Protein AF-A0A7V4L831-F1 (afdb_monomer_lite)

Sequence (469 aa):
MDFGPQGGDSGGYLLSRKEDSGLQGCLNQTIIELGFVPREPHVERVVNQIMNPARSHRRWKLVVLAAFAVGFGACATSQTPAPAGGPEGPVTKYEMEPMRIDAVRSPAGLQIDAYDAPDLFERAGAALSDRRFEEAAKLYEKLLRSFPESAYSRAAQYNLGLAHIGASNWAAAAEAFAAVVEKYPTHADAKDALFQLGACYAEQKNWAASVEVFARLLDRSDLTADDRIEALARRGFAQFNQGDLDTAEKTFRAVLNYRRKIENEERLATDFYLAFSQYHLAQIVHQRFRAVELRLPEAQMDKDLDEKASLLLQAQRAYIETIKYGNPAWAAAAGFQVGSLYEELYDAFMHAPVPPELQGEARQVYQEELFKKIRILLEKSLRWQRENLLMIERLGVNTEWAEKSKMAYAKLLRLLDPNSTSEFEQPVGNPARGKDSIQPPPTPTPPQRGGSPERTPPTSPEAAGRQIL

Radius of gyration: 35.86 Å; chains: 1; bounding box: 100×51×139 Å

Foldseek 3Di:
DDDDDDDDDDDDDDDDDDDPPDVVVVLVVLVVVPDDDDDDDDDPDDPPDPDDDDDDDDDDDDDDDDDDDDDDDDDDDDDDDDDDPDPPDPPDDDDDADKDWDWDQDPVGIDIDIDGLVRLQVQLVVCVVVLVLVSSLVSLVCSCVVPVPDLCNLLSLQVNLVSCVSVVVLVSSLVSLVVSCVVPVLDPSVLVSLVSNLVSCVSVLVLVSSLVSLVVSCPDPPDDLQSNLSSLLSNLVSCVSVVVLVVSLVSLVVSVVSCVVCVVPDDDPDCQSVLSSLLVNLVSLVVVLLPQAQDDDPVSNSVSVVSNSVSLVVSLVSLVVSLVSVPLQSVLVSLLVNLVSLVSVLVRLLPHDDDPVQDDPSVVVVNVVSCVSSLVSLVVSLVSLVVSLVSNVVVVDDYPSNVSSVVSNVVSVLVNDPPNPPDPPDPPDDPPPPPVPVPSPDDPDDDDDPDDSRDDRPDDVCVVPPPDD

Secondary structure (DSSP, 8-state):
-----------------S---SHHHHHHHHHHHT----------SSSS-------------------------------PPP-------------PPPPEEEEEEETTEEEEEEE-HHHHHHHHHHHHHTT-HHHHHHHHHHHHHH-TTSTTHHHHHHHHHHHHHHTT-HHHHHHHHHHHHHHSTTSHHHHHHHHHHHHHHHHTT-HHHHHHHHHHHHT-SS--HHHHHHHHHHHHHHHHHHT-HHHHHHHHHHHHHHHHHHTTT---S-SHHHHHHHHHHHHHHHHHHHH----SSHHHHHHHHHHHHHHHHHHHHHHHHHHHT--HHHHHHHHHHHHHHHHHHHHHHHTPPPPTT--THHHHHHHHHHHHHHHHHHHHHHHHHHHHHHHHHHHT---HHHHHHHHHHHHHHHHH-TT--SS-S------TT-----PPPPP-PPPPPSS-SSPPPP--GGGG--S--

pLDDT: mean 76.41, std 26.45, range [23.73, 98.62]

Structure (mmCIF, N/CA/C/O backbone):
data_AF-A0A7V4L831-F1
#
_entry.id   AF-A0A7V4L831-F1
#
loop_
_atom_site.group_PDB
_atom_site.id
_atom_site.type_symbol
_atom_site.label_atom_id
_atom_site.label_alt_id
_atom_site.label_comp_id
_atom_site.label_asym_id
_atom_site.label_entity_id
_atom_site.label_seq_id
_atom_site.pdbx_PDB_ins_code
_atom_site.Cartn_x
_atom_site.Cartn_y
_atom_site.Cartn_z
_atom_site.occupancy
_atom_site.B_iso_or_equiv
_atom_site.auth_seq_id
_atom_site.auth_comp_id
_atom_site.auth_asym_id
_atom_site.auth_atom_id
_atom_site.pdbx_PDB_model_num
ATOM 1 N N . MET A 1 1 ? -41.811 10.523 84.814 1.00 32.06 1 MET A N 1
ATOM 2 C CA . MET A 1 1 ? -40.338 10.426 84.824 1.00 32.06 1 MET A CA 1
ATOM 3 C C . MET A 1 1 ? -39.919 10.504 83.364 1.00 32.06 1 MET A C 1
ATOM 5 O O . MET A 1 1 ? -39.962 9.490 82.694 1.00 32.06 1 MET A O 1
ATOM 9 N N . ASP A 1 2 ? -39.894 11.661 82.713 1.00 26.09 2 ASP A N 1
ATOM 10 C CA . ASP A 1 2 ? -39.280 12.964 83.017 1.00 26.09 2 ASP A CA 1
ATOM 11 C C . ASP A 1 2 ? -37.790 13.033 82.627 1.00 26.09 2 ASP A C 1
ATOM 13 O O . ASP A 1 2 ? -37.023 12.136 82.969 1.00 26.09 2 ASP A O 1
ATOM 17 N N . PHE A 1 3 ? -37.465 14.139 81.941 1.00 27.95 3 PHE A N 1
ATOM 18 C CA . PHE A 1 3 ? -36.171 14.677 81.477 1.00 27.95 3 PHE A CA 1
ATOM 19 C C . PHE A 1 3 ? -35.497 14.168 80.175 1.00 27.95 3 PHE A C 1
ATOM 21 O O . PHE A 1 3 ? -34.858 13.122 80.128 1.00 27.95 3 PHE A O 1
ATOM 28 N N . GLY A 1 4 ? -35.534 15.025 79.134 1.00 25.11 4 GLY A N 1
ATOM 29 C CA . GLY A 1 4 ? -34.357 15.335 78.281 1.00 25.11 4 GLY A CA 1
ATOM 30 C C . GLY A 1 4 ? -33.425 16.354 78.988 1.00 25.11 4 GLY A C 1
ATOM 31 O O . GLY A 1 4 ? -33.593 16.488 80.201 1.00 25.11 4 GLY A O 1
ATOM 32 N N . PRO A 1 5 ? -32.541 17.160 78.331 1.00 43.94 5 PRO A N 1
ATOM 33 C CA . PRO A 1 5 ? -32.400 17.443 76.882 1.00 43.94 5 PRO A CA 1
ATOM 34 C C . PRO A 1 5 ? -30.942 17.753 76.360 1.00 43.94 5 PRO A C 1
ATOM 36 O O . PRO A 1 5 ? -29.979 17.629 77.105 1.00 43.94 5 PRO A O 1
ATOM 39 N N . GLN A 1 6 ? -30.844 18.256 75.104 1.00 28.66 6 GLN A N 1
ATOM 40 C CA . GLN A 1 6 ? -29.753 19.041 74.433 1.00 28.66 6 GLN A CA 1
ATOM 41 C C . GLN A 1 6 ? -28.428 18.318 74.085 1.00 28.66 6 GLN A C 1
ATOM 43 O O . GLN A 1 6 ? -27.976 17.478 74.841 1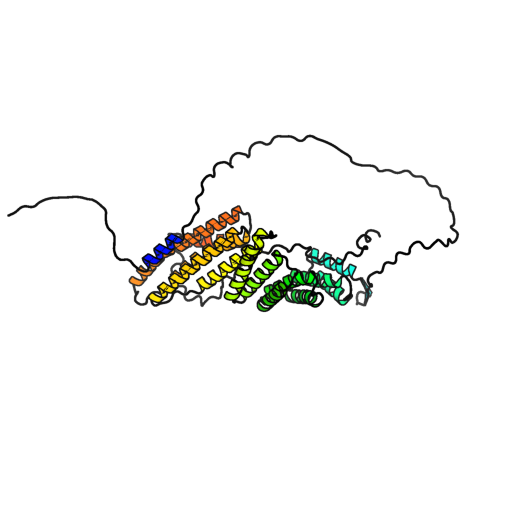.00 28.66 6 GLN A O 1
ATOM 48 N N . GLY A 1 7 ? -27.690 18.566 72.991 1.00 27.53 7 GLY A N 1
ATOM 49 C CA . GLY A 1 7 ? -27.694 19.478 71.829 1.00 27.53 7 GLY A CA 1
ATOM 50 C C . GLY A 1 7 ? -26.507 19.042 70.921 1.00 27.53 7 GLY A C 1
ATOM 51 O O . GLY A 1 7 ? -25.581 18.410 71.412 1.00 27.53 7 GLY A O 1
ATOM 52 N N . GLY A 1 8 ? -26.564 19.154 69.591 1.00 25.25 8 GLY A N 1
ATOM 53 C CA . GLY A 1 8 ? -25.869 20.224 68.862 1.00 25.25 8 GLY A CA 1
ATOM 54 C C . GLY A 1 8 ? -24.519 19.808 68.230 1.00 25.25 8 GLY A C 1
ATOM 55 O O . GLY A 1 8 ? -23.526 19.686 68.932 1.00 25.25 8 GLY A O 1
ATOM 56 N N . ASP A 1 9 ? -24.521 19.739 66.893 1.00 26.38 9 ASP A N 1
ATOM 57 C CA . ASP A 1 9 ? -23.468 20.180 65.952 1.00 26.38 9 ASP A CA 1
ATOM 58 C C . ASP A 1 9 ? -22.510 19.189 65.225 1.00 26.38 9 ASP A C 1
ATOM 60 O O . ASP A 1 9 ? -21.877 18.321 65.812 1.00 26.38 9 ASP A O 1
ATOM 64 N N . SER A 1 10 ? -22.463 19.425 63.902 1.00 27.22 10 SER A N 1
ATOM 65 C CA . SER A 1 10 ? -21.498 19.159 62.810 1.00 27.22 10 SER A CA 1
ATOM 66 C C . SER A 1 10 ? -20.548 17.937 62.762 1.00 27.22 10 SER A C 1
ATOM 68 O O . SER A 1 10 ? -19.776 17.659 63.670 1.00 27.22 10 SER A O 1
ATOM 70 N N . GLY A 1 11 ? -20.456 17.322 61.564 1.00 24.39 11 GLY A N 1
ATOM 71 C CA . GLY A 1 11 ? -19.206 16.695 61.096 1.00 24.39 11 GLY A CA 1
ATOM 72 C C . GLY A 1 11 ? -19.321 15.443 60.216 1.00 24.39 11 GLY A C 1
ATOM 73 O O . GLY A 1 11 ? -19.416 14.336 60.720 1.00 24.39 11 GLY A O 1
ATOM 74 N N . GLY A 1 12 ? -19.254 15.663 58.899 1.00 23.73 12 GLY A N 1
ATOM 75 C CA . GLY A 1 12 ? -18.623 14.867 57.830 1.00 23.73 12 GLY A CA 1
ATOM 76 C C . GLY A 1 12 ? -18.200 13.391 57.992 1.00 23.73 12 GLY A C 1
ATOM 77 O O . GLY A 1 12 ? -17.552 13.001 58.953 1.00 23.73 12 GLY A O 1
ATOM 78 N N . TYR A 1 13 ? -18.364 12.682 56.863 1.00 26.64 13 TYR A N 1
ATOM 79 C CA . TYR A 1 13 ? -17.638 11.482 56.405 1.00 26.64 13 TYR A CA 1
ATOM 80 C C . TYR A 1 13 ? -17.945 10.140 57.090 1.00 26.64 13 TYR A C 1
ATOM 82 O O . TYR A 1 13 ? -17.479 9.893 58.192 1.00 26.64 13 TYR A O 1
ATOM 90 N N . LEU A 1 14 ? -18.586 9.214 56.350 1.00 25.34 14 LEU A N 1
ATOM 91 C CA . LEU A 1 14 ? -18.009 7.927 55.892 1.00 25.34 14 LEU A CA 1
ATOM 92 C C . LEU A 1 14 ? -19.085 6.896 55.477 1.00 25.34 14 LEU A C 1
ATOM 94 O O . LEU A 1 14 ? -20.048 6.679 56.200 1.00 25.34 14 LEU A O 1
ATOM 98 N N . LEU A 1 15 ? -18.789 6.194 54.366 1.00 28.48 15 LEU A N 1
ATOM 99 C CA . LEU A 1 15 ? -19.328 4.897 53.887 1.00 28.48 15 LEU A CA 1
ATOM 100 C C . LEU A 1 15 ? -20.650 4.978 53.093 1.00 28.48 15 LEU A C 1
ATOM 102 O O . LEU A 1 15 ? -21.707 5.178 53.666 1.00 28.48 15 LEU A O 1
ATOM 106 N N . SER A 1 16 ? -20.699 4.880 51.756 1.00 26.23 16 SER A N 1
ATOM 107 C CA . SER A 1 16 ? -19.980 4.017 50.791 1.00 26.23 16 SER A CA 1
ATOM 108 C C . SER A 1 16 ? -20.112 2.517 51.075 1.00 26.23 16 SER A C 1
ATOM 110 O O . SER A 1 16 ? -19.345 1.984 51.874 1.00 26.23 16 SER A O 1
ATOM 112 N N . ARG A 1 17 ? -21.053 1.846 50.384 1.00 29.19 17 ARG A N 1
ATOM 113 C CA . ARG A 1 17 ? -20.851 0.664 49.503 1.00 29.19 17 ARG A CA 1
ATOM 114 C C . ARG A 1 17 ? -22.135 -0.166 49.329 1.00 29.19 17 ARG A C 1
ATOM 116 O O . ARG A 1 17 ? -22.793 -0.446 50.323 1.00 29.19 17 ARG A O 1
ATOM 123 N N . LYS A 1 18 ? -22.302 -0.686 48.095 1.00 26.58 18 LYS A N 1
ATOM 124 C CA . LYS A 1 18 ? -23.338 -1.596 47.532 1.00 26.58 18 LYS A CA 1
ATOM 125 C C . LYS A 1 18 ? -24.530 -0.838 46.929 1.00 26.58 18 LYS A C 1
ATOM 127 O O . LYS A 1 18 ? -25.151 -0.081 47.650 1.00 26.58 18 LYS A O 1
ATOM 132 N N . GLU A 1 19 ? -24.887 -0.918 45.647 1.00 32.28 19 GLU A N 1
ATOM 133 C CA . GLU A 1 19 ? -24.622 -1.862 44.550 1.00 32.28 19 GLU A CA 1
ATOM 134 C C . GLU A 1 19 ? -24.816 -1.114 43.207 1.00 32.28 19 GLU A C 1
ATOM 136 O O . GLU A 1 19 ? -25.934 -0.759 42.870 1.00 32.28 19 GLU A O 1
ATOM 141 N N . ASP A 1 20 ? -23.733 -0.878 42.455 1.00 32.69 20 ASP A N 1
ATOM 142 C CA . ASP A 1 20 ? -23.725 -0.369 41.061 1.00 32.69 20 ASP A CA 1
ATOM 143 C C . ASP A 1 20 ? -22.875 -1.345 40.214 1.00 32.69 20 ASP A C 1
ATOM 145 O O . ASP A 1 20 ? -21.820 -1.015 39.663 1.00 32.69 20 ASP A O 1
ATOM 149 N N . SER A 1 21 ? -23.242 -2.629 40.238 1.00 40.28 21 SER A N 1
ATOM 150 C CA . SER A 1 21 ? -22.424 -3.733 39.719 1.00 40.28 21 SER A CA 1
ATOM 151 C C . SER A 1 21 ? -22.959 -4.262 38.390 1.00 40.28 21 SER A C 1
ATOM 153 O O . SER A 1 21 ? -23.880 -5.071 38.364 1.00 40.28 21 SER A O 1
ATOM 155 N N . GLY A 1 22 ? -22.333 -3.825 37.301 1.00 31.11 22 GLY A N 1
ATOM 156 C CA . GLY A 1 22 ? -22.512 -4.368 35.955 1.00 31.11 22 GLY A CA 1
ATOM 157 C C . GLY A 1 22 ? -21.741 -3.516 34.952 1.00 31.11 22 GLY A C 1
ATOM 158 O O . GLY A 1 22 ? -20.516 -3.584 34.876 1.00 31.11 22 GLY A O 1
ATOM 159 N N . LEU A 1 23 ? -22.443 -2.606 34.284 1.00 31.97 23 LEU A N 1
ATOM 160 C CA . LEU A 1 23 ? -21.896 -1.695 33.271 1.00 31.97 23 LEU A CA 1
ATOM 161 C C . LEU A 1 23 ? -20.863 -0.689 33.807 1.00 31.97 23 LEU A C 1
ATOM 163 O O . LEU A 1 23 ? -19.841 -0.433 33.172 1.00 31.97 23 LEU A O 1
ATOM 167 N N . GLN A 1 24 ? -21.085 -0.145 35.008 1.00 31.92 24 GLN A N 1
ATOM 168 C CA . GLN A 1 24 ? -20.191 0.844 35.630 1.00 31.92 24 GLN A CA 1
ATOM 169 C C . GLN A 1 24 ? -18.860 0.224 36.099 1.00 31.92 24 GLN A C 1
ATOM 171 O O . GLN A 1 24 ? -17.839 0.911 36.156 1.00 31.92 24 GLN A O 1
ATOM 176 N N . GLY A 1 25 ? -18.862 -1.083 36.389 1.00 28.11 25 GLY A N 1
ATOM 177 C CA . GLY A 1 25 ? -17.673 -1.862 36.737 1.00 28.11 25 GLY A CA 1
ATOM 178 C C . GLY A 1 25 ? -16.792 -2.155 35.524 1.00 28.11 25 GLY A C 1
ATOM 179 O O . GLY A 1 25 ? -15.590 -1.904 35.586 1.00 28.11 25 GLY A O 1
ATOM 180 N N . CYS A 1 26 ? -17.382 -2.589 34.403 1.00 33.53 26 CYS A N 1
ATOM 181 C CA . CYS A 1 26 ? -16.639 -2.837 33.163 1.00 33.53 26 CYS A CA 1
ATOM 182 C C . CYS A 1 26 ? -16.042 -1.545 32.579 1.00 33.53 26 CYS A C 1
ATOM 184 O O . CYS A 1 26 ? -14.848 -1.507 32.291 1.00 33.53 26 CYS A O 1
ATOM 186 N N . LEU A 1 27 ? -16.808 -0.444 32.523 1.00 31.88 27 LEU A N 1
ATOM 187 C CA . LEU A 1 27 ? -16.307 0.859 32.051 1.00 31.88 27 LEU A CA 1
ATOM 188 C C . LEU A 1 27 ? -15.129 1.385 32.887 1.00 31.88 27 LEU A C 1
ATOM 190 O O . LEU A 1 27 ? -14.151 1.883 32.330 1.00 31.88 27 LEU A O 1
ATOM 194 N N . ASN A 1 28 ? -15.187 1.254 34.216 1.00 31.88 28 ASN A N 1
ATOM 195 C CA . ASN A 1 28 ? -14.104 1.713 35.088 1.00 31.88 28 ASN A CA 1
ATOM 196 C C . ASN A 1 28 ? -12.850 0.832 34.994 1.00 31.88 28 ASN A C 1
ATOM 198 O O . ASN A 1 28 ? -11.742 1.362 35.077 1.00 31.88 28 ASN A O 1
ATOM 202 N N . GLN A 1 29 ? -12.995 -0.477 34.772 1.00 31.47 29 GLN A N 1
ATOM 203 C CA . GLN A 1 29 ? -11.856 -1.385 34.614 1.00 31.47 29 GLN A CA 1
ATOM 204 C C . GLN A 1 29 ? -11.101 -1.109 33.296 1.00 31.47 29 GLN A C 1
ATOM 206 O O . GLN A 1 29 ? -9.878 -0.974 33.297 1.00 31.47 29 GLN A O 1
ATOM 211 N N . THR A 1 30 ? -11.818 -0.899 32.186 1.00 33.62 30 THR A N 1
ATOM 212 C CA . THR A 1 30 ? -11.223 -0.630 30.862 1.00 33.62 30 THR A CA 1
ATOM 213 C C . THR A 1 30 ? -10.586 0.766 30.755 1.00 33.62 30 THR A C 1
ATOM 215 O O . THR A 1 30 ? -9.619 0.968 30.019 1.00 33.62 30 THR A O 1
ATOM 218 N N . ILE A 1 31 ? -11.087 1.756 31.504 1.00 37.03 31 ILE A N 1
ATOM 219 C CA . ILE A 1 31 ? -10.549 3.129 31.507 1.00 37.03 31 ILE A CA 1
ATOM 220 C C . ILE A 1 31 ? -9.221 3.234 32.277 1.00 37.03 31 ILE A C 1
ATOM 222 O O . ILE A 1 31 ? -8.381 4.056 31.901 1.00 37.03 31 ILE A O 1
ATOM 226 N N . ILE A 1 32 ? -9.008 2.399 33.300 1.00 33.75 32 ILE A N 1
ATOM 227 C CA . ILE A 1 32 ? -7.778 2.382 34.111 1.00 33.75 32 ILE A CA 1
ATOM 228 C C . ILE A 1 32 ? -6.629 1.660 33.381 1.00 33.75 32 ILE A C 1
ATOM 230 O O . ILE A 1 32 ? -5.487 2.111 33.450 1.00 33.75 32 ILE A O 1
ATOM 234 N N . GLU A 1 33 ? -6.911 0.609 32.606 1.00 33.22 33 GLU A N 1
ATOM 235 C CA . GLU A 1 33 ? -5.889 -0.150 31.854 1.00 33.22 33 GLU A CA 1
ATOM 236 C C . GLU A 1 33 ? -5.322 0.594 30.627 1.00 33.22 33 GLU A C 1
ATOM 238 O O . GLU A 1 33 ? -4.252 0.260 30.121 1.00 33.22 33 GLU A O 1
ATOM 243 N N . LEU A 1 34 ? -5.988 1.664 30.184 1.00 37.72 34 LEU A N 1
ATOM 244 C CA . LEU A 1 34 ? -5.555 2.539 29.087 1.00 37.72 34 LEU A CA 1
ATOM 245 C C . LEU A 1 34 ? -4.440 3.537 29.462 1.00 37.72 34 LEU A C 1
ATOM 247 O O . LEU A 1 34 ? -3.993 4.311 28.611 1.00 37.72 34 LEU A O 1
ATOM 251 N N . GLY A 1 35 ? -4.008 3.559 30.725 1.00 35.53 35 GLY A N 1
ATOM 252 C CA . GLY A 1 35 ? -3.003 4.484 31.242 1.00 35.53 35 GLY A CA 1
ATOM 253 C C . GLY A 1 35 ? -1.633 3.839 31.432 1.00 35.53 35 GLY A C 1
ATOM 254 O O . GLY A 1 35 ? -1.321 3.388 32.529 1.00 35.53 35 GLY A O 1
ATOM 255 N N . PHE A 1 36 ? -0.769 3.881 30.414 1.00 29.11 36 PHE A N 1
ATOM 256 C CA . PHE A 1 36 ? 0.674 3.720 30.627 1.00 29.11 36 PHE A CA 1
ATOM 257 C C . PHE A 1 36 ? 1.464 4.826 29.920 1.00 29.11 36 PHE A C 1
ATOM 259 O O . PHE A 1 36 ? 1.576 4.868 28.697 1.00 29.11 36 PHE A O 1
ATOM 266 N N . VAL A 1 37 ? 2.017 5.724 30.736 1.00 26.73 37 VAL A N 1
ATOM 267 C CA . VAL A 1 37 ? 3.088 6.669 30.402 1.00 26.73 37 VAL A CA 1
ATOM 268 C C . VAL A 1 37 ? 4.352 6.133 31.078 1.00 26.73 37 VAL A C 1
ATOM 270 O O . VAL A 1 37 ? 4.321 5.958 32.298 1.00 26.73 37 VAL A O 1
ATOM 273 N N . PRO A 1 38 ? 5.475 5.901 30.379 1.00 26.17 38 PRO A N 1
ATOM 274 C CA . PRO A 1 38 ? 6.751 5.795 31.062 1.00 26.17 38 PRO A CA 1
ATOM 275 C C . PRO A 1 38 ? 7.226 7.201 31.450 1.00 26.17 38 PRO A C 1
ATOM 277 O O . PRO A 1 38 ? 7.393 8.079 30.604 1.00 26.17 38 PRO A O 1
ATOM 280 N N . ARG A 1 39 ? 7.424 7.411 32.754 1.00 26.83 39 ARG A N 1
ATOM 281 C CA . ARG A 1 39 ? 8.212 8.520 33.304 1.00 26.83 39 ARG A CA 1
ATOM 282 C C . ARG A 1 39 ? 9.692 8.229 33.062 1.00 26.83 39 ARG A C 1
ATOM 284 O O . ARG A 1 39 ? 10.139 7.173 33.488 1.00 26.83 39 ARG A O 1
ATOM 291 N N . GLU A 1 40 ? 10.450 9.198 32.555 1.00 26.66 40 GLU A N 1
ATOM 292 C CA . GLU A 1 40 ? 11.836 9.393 33.000 1.00 26.66 40 GLU A CA 1
ATOM 293 C C . GLU A 1 40 ? 12.181 10.888 33.163 1.00 26.66 40 GLU A C 1
ATOM 295 O O . GLU A 1 40 ? 11.635 11.725 32.437 1.00 26.66 40 GLU A O 1
ATOM 300 N N . PRO A 1 41 ? 13.036 11.236 34.149 1.00 31.94 41 PRO A N 1
ATOM 301 C CA . PRO A 1 41 ? 13.441 12.601 34.468 1.00 31.94 41 PRO A CA 1
ATOM 302 C C . PRO A 1 41 ? 14.759 12.999 33.774 1.00 31.94 41 PRO A C 1
ATOM 304 O O . PRO A 1 41 ? 15.500 12.152 33.294 1.00 31.94 41 PRO A O 1
ATOM 307 N N . HIS A 1 42 ? 15.079 14.297 33.827 1.00 27.36 42 HIS A N 1
ATOM 308 C CA . HIS A 1 42 ? 16.319 14.963 33.375 1.00 27.36 42 HIS A CA 1
ATOM 309 C C . HIS A 1 42 ? 16.306 15.564 31.962 1.00 27.36 42 HIS A C 1
ATOM 311 O O . HIS A 1 42 ? 17.034 15.151 31.065 1.00 27.36 42 HIS A O 1
ATOM 317 N N . VAL A 1 43 ? 15.580 16.677 31.823 1.00 28.55 43 VAL A N 1
ATOM 318 C CA . VAL A 1 43 ? 15.843 17.689 30.788 1.00 28.55 43 VAL A CA 1
ATOM 319 C C . VAL A 1 43 ? 16.249 18.993 31.472 1.00 28.55 43 VAL A C 1
ATOM 321 O O . VAL A 1 43 ? 15.453 19.906 31.622 1.00 28.55 43 VAL A O 1
ATOM 324 N N . GLU A 1 44 ? 17.508 19.068 31.898 1.00 29.23 44 GLU A N 1
ATOM 325 C CA . GLU A 1 44 ? 18.204 20.324 32.204 1.00 29.23 44 GLU A CA 1
ATOM 326 C C . GLU A 1 44 ? 19.701 20.128 31.936 1.00 29.23 44 GLU A C 1
ATOM 328 O O . GLU A 1 44 ? 20.456 19.807 32.855 1.00 29.23 44 GLU A O 1
ATOM 333 N N . ARG A 1 45 ? 20.139 20.290 30.671 1.00 31.14 45 ARG A N 1
ATOM 334 C CA . ARG A 1 45 ? 21.508 20.778 30.376 1.00 31.14 45 ARG A CA 1
ATOM 335 C C . ARG A 1 45 ? 21.903 21.114 28.932 1.00 31.14 45 ARG A C 1
ATOM 337 O O . ARG A 1 45 ? 23.061 21.456 28.733 1.00 31.14 45 ARG A O 1
ATOM 344 N N . VAL A 1 46 ? 21.019 21.120 27.933 1.00 29.58 46 VAL A N 1
ATOM 345 C CA . VAL A 1 46 ? 21.443 21.408 26.534 1.00 29.58 46 VAL A CA 1
ATOM 346 C C . VAL A 1 46 ? 20.937 22.763 26.009 1.00 29.58 46 VAL A C 1
ATOM 348 O O . VAL A 1 46 ? 20.810 22.976 24.813 1.00 29.58 46 VAL A O 1
ATOM 351 N N . VAL A 1 47 ? 20.683 23.723 26.907 1.00 28.91 47 VAL A N 1
ATOM 352 C CA . VAL A 1 47 ? 20.336 25.116 26.539 1.00 28.91 47 VAL A CA 1
ATOM 353 C C . VAL A 1 47 ? 21.526 26.084 26.663 1.00 28.91 47 VAL A C 1
ATOM 355 O O . VAL A 1 47 ? 21.449 27.208 26.191 1.00 28.91 47 VAL A O 1
ATOM 358 N N . ASN A 1 48 ? 22.685 25.656 27.172 1.00 27.70 48 ASN A N 1
ATOM 359 C CA . ASN A 1 48 ? 23.863 26.526 27.289 1.00 27.70 48 ASN A CA 1
ATOM 360 C C . ASN A 1 48 ? 25.102 25.927 26.618 1.00 27.70 48 ASN A C 1
ATOM 362 O O . ASN A 1 48 ? 26.010 25.458 27.298 1.00 27.70 48 ASN A O 1
ATOM 366 N N . GLN A 1 49 ? 25.155 25.979 25.283 1.00 30.88 49 GLN A N 1
ATOM 367 C CA . GLN A 1 49 ? 26.434 25.965 24.554 1.00 30.88 49 GLN A CA 1
ATOM 368 C C . GLN A 1 49 ? 26.341 26.488 23.110 1.00 30.88 49 GLN A C 1
ATOM 370 O O . GLN A 1 49 ? 27.008 26.004 22.202 1.00 30.88 49 GLN A O 1
ATOM 375 N N . ILE A 1 50 ? 25.548 27.538 22.898 1.00 30.39 50 ILE A N 1
ATOM 376 C CA . ILE A 1 50 ? 25.643 28.385 21.706 1.00 30.39 50 ILE A CA 1
ATOM 377 C C . ILE A 1 50 ? 25.953 29.779 22.228 1.00 30.39 50 ILE A C 1
ATOM 379 O O . ILE A 1 50 ? 25.025 30.465 22.619 1.00 30.39 50 ILE A O 1
ATOM 383 N N . MET A 1 51 ? 27.239 30.135 22.334 1.00 26.86 51 MET A N 1
ATOM 384 C CA . MET A 1 51 ? 27.771 31.510 22.438 1.00 26.86 51 MET A CA 1
ATOM 385 C C . MET A 1 51 ? 29.308 31.455 22.543 1.00 26.86 51 MET A C 1
ATOM 387 O O . MET A 1 51 ? 29.867 31.552 23.630 1.00 26.86 51 MET A O 1
ATOM 391 N N . ASN A 1 52 ? 29.999 31.258 21.411 1.00 28.50 52 ASN A N 1
ATOM 392 C CA . ASN A 1 52 ? 31.274 31.938 21.122 1.00 28.50 52 ASN A CA 1
ATOM 393 C C . ASN A 1 52 ? 31.793 31.620 19.704 1.00 28.50 52 ASN A C 1
ATOM 395 O O . ASN A 1 52 ? 32.106 30.463 19.421 1.00 28.50 52 ASN A O 1
ATOM 399 N N . PRO A 1 53 ? 31.956 32.623 18.821 1.00 36.16 53 PRO A N 1
ATOM 400 C CA . PRO A 1 53 ? 32.620 32.460 17.538 1.00 36.16 53 PRO A CA 1
ATOM 401 C C . PRO A 1 53 ? 34.043 33.033 17.606 1.00 36.16 53 PRO A C 1
ATOM 403 O O . PRO A 1 53 ? 34.224 34.246 17.664 1.00 36.16 53 PRO A O 1
ATOM 406 N N . ALA A 1 54 ? 35.080 32.190 17.558 1.00 28.61 54 ALA A N 1
ATOM 407 C CA . ALA A 1 54 ? 36.435 32.678 17.293 1.00 28.61 54 ALA A CA 1
ATOM 408 C C . ALA A 1 54 ? 37.386 31.609 16.726 1.00 28.61 54 ALA A C 1
ATOM 410 O O . ALA A 1 54 ? 37.775 30.673 17.411 1.00 28.61 54 ALA A O 1
ATOM 411 N N . ARG A 1 55 ? 37.815 31.873 15.483 1.00 28.23 55 ARG A N 1
ATOM 412 C CA . ARG A 1 55 ? 39.160 31.686 14.898 1.00 28.23 55 ARG A CA 1
ATOM 413 C C . ARG A 1 55 ? 39.871 30.332 15.095 1.00 28.23 55 ARG A C 1
ATOM 415 O O . ARG A 1 55 ? 40.431 30.071 16.147 1.00 28.23 55 ARG A O 1
ATOM 422 N N . SER A 1 56 ? 40.179 29.655 13.986 1.00 29.20 56 SER A N 1
ATOM 423 C CA . SER A 1 56 ? 41.511 29.771 13.358 1.00 29.20 56 SER A CA 1
ATOM 424 C C . SER A 1 56 ? 41.577 29.011 12.025 1.00 29.20 56 SER A C 1
ATOM 426 O O . SER A 1 56 ? 41.235 27.839 11.941 1.00 29.20 56 SER A O 1
ATOM 428 N N . HIS A 1 57 ? 42.051 29.683 10.974 1.00 31.89 57 HIS A N 1
ATOM 429 C CA . HIS A 1 57 ? 42.520 29.044 9.745 1.00 31.89 57 HIS A CA 1
ATOM 430 C C . HIS A 1 57 ? 43.990 29.425 9.533 1.00 31.89 57 HIS A C 1
ATOM 432 O O . HIS A 1 57 ? 44.342 30.605 9.469 1.00 31.89 57 HIS A O 1
ATOM 438 N N . ARG A 1 58 ? 44.850 28.413 9.396 1.00 33.69 58 ARG A N 1
ATOM 439 C CA . ARG A 1 58 ? 46.199 28.483 8.810 1.00 33.69 58 ARG A CA 1
ATOM 440 C C . ARG A 1 58 ? 46.381 27.201 7.980 1.00 33.69 58 ARG A C 1
ATOM 442 O O . ARG A 1 58 ? 46.213 26.124 8.527 1.00 33.69 58 ARG A O 1
ATOM 449 N N . ARG A 1 59 ? 46.422 27.319 6.641 1.00 34.03 59 ARG A N 1
ATOM 450 C CA . ARG A 1 59 ? 47.612 27.350 5.738 1.00 34.03 59 ARG A CA 1
ATOM 451 C C . ARG A 1 59 ? 48.196 25.939 5.502 1.00 34.03 59 ARG A C 1
ATOM 453 O O . ARG A 1 59 ? 48.604 25.321 6.467 1.00 34.03 59 ARG A O 1
ATOM 460 N N . TRP A 1 60 ? 48.223 25.386 4.278 1.00 28.25 60 TRP A N 1
ATOM 461 C CA . TRP A 1 60 ? 49.100 25.718 3.121 1.00 28.25 60 TRP A CA 1
ATOM 462 C C . TRP A 1 60 ? 48.529 25.137 1.790 1.00 28.25 60 TRP A C 1
ATOM 464 O O . TRP A 1 60 ? 47.930 24.074 1.840 1.00 28.25 60 TRP A O 1
ATOM 474 N N . LYS A 1 61 ? 48.481 25.885 0.661 1.00 28.83 61 LYS A N 1
ATOM 475 C CA . LYS A 1 61 ? 49.446 25.998 -0.488 1.00 28.83 61 LYS A CA 1
ATOM 476 C C . LYS A 1 61 ? 49.642 24.688 -1.282 1.00 28.83 61 LYS A C 1
ATOM 478 O O . LYS A 1 61 ? 49.852 23.673 -0.647 1.00 28.83 61 LYS A O 1
ATOM 483 N N . LEU A 1 62 ? 49.754 24.603 -2.613 1.00 29.66 62 LEU A N 1
ATOM 484 C CA . LEU A 1 62 ? 49.634 25.433 -3.837 1.00 29.66 62 LEU A CA 1
ATOM 485 C C . LEU A 1 62 ? 49.920 24.434 -4.992 1.00 29.66 62 LEU A C 1
ATOM 487 O O . LEU A 1 62 ? 50.753 23.568 -4.768 1.00 29.66 62 LEU A O 1
ATOM 491 N N . VAL A 1 63 ? 49.320 24.572 -6.182 1.00 28.81 63 VAL A N 1
ATOM 492 C CA . VAL A 1 63 ? 49.973 24.604 -7.523 1.00 28.81 63 VAL A CA 1
ATOM 493 C C . VAL A 1 63 ? 48.863 24.797 -8.566 1.00 28.81 63 VAL A C 1
ATOM 495 O O . VAL A 1 63 ? 47.908 24.030 -8.618 1.00 28.81 63 VAL A O 1
ATOM 498 N N . VAL A 1 64 ? 49.002 25.831 -9.395 1.00 30.09 64 VAL A N 1
ATOM 499 C CA . VAL A 1 64 ? 48.143 26.154 -10.537 1.00 30.09 64 VAL A CA 1
ATOM 500 C C . VAL A 1 64 ? 49.046 26.589 -11.705 1.00 30.09 64 VAL A C 1
ATOM 502 O O . VAL A 1 64 ? 49.983 27.353 -11.490 1.00 30.09 64 VAL A O 1
ATOM 505 N N . LEU A 1 65 ? 48.676 26.122 -12.906 1.00 29.61 65 LEU A N 1
ATOM 506 C CA . LEU A 1 65 ? 48.935 26.626 -14.271 1.00 29.61 65 LEU A CA 1
ATOM 507 C C . LEU A 1 65 ? 50.354 26.594 -14.883 1.00 29.61 65 LEU A C 1
ATOM 509 O O . LEU A 1 65 ? 51.245 27.358 -14.532 1.00 29.61 65 LEU A O 1
ATOM 513 N N . ALA A 1 66 ? 50.446 25.830 -15.973 1.00 30.42 66 ALA A N 1
ATOM 514 C CA . ALA A 1 66 ? 51.209 26.123 -17.189 1.00 30.42 66 ALA A CA 1
ATOM 515 C C . ALA A 1 66 ? 50.197 26.081 -18.357 1.00 30.42 66 ALA A C 1
ATOM 517 O O . ALA A 1 66 ? 49.232 25.330 -18.268 1.00 30.42 66 ALA A O 1
ATOM 518 N N . ALA A 1 67 ? 50.294 26.768 -19.490 1.00 30.94 67 ALA A N 1
ATOM 519 C CA . ALA A 1 67 ? 51.004 27.949 -19.972 1.00 30.94 67 ALA A CA 1
ATOM 520 C C . ALA A 1 67 ? 50.331 28.273 -21.330 1.00 30.94 67 ALA A C 1
ATOM 522 O O . ALA A 1 67 ? 49.891 27.357 -22.022 1.00 30.94 67 ALA A O 1
ATOM 523 N N . PHE A 1 68 ? 50.256 29.542 -21.732 1.00 32.16 68 PHE A N 1
ATOM 524 C CA . PHE A 1 68 ? 49.842 29.958 -23.080 1.00 32.16 68 PHE A CA 1
ATOM 525 C C . PHE A 1 68 ? 50.952 30.834 -23.675 1.00 32.16 68 PHE A C 1
ATOM 527 O O . PHE A 1 68 ? 51.387 31.762 -22.997 1.00 32.16 68 PHE A O 1
ATOM 534 N N . ALA A 1 69 ? 51.366 30.539 -24.917 1.00 32.12 69 ALA A N 1
ATOM 535 C CA . ALA A 1 69 ? 51.586 31.480 -26.035 1.00 32.12 69 ALA A CA 1
ATOM 536 C C . ALA A 1 69 ? 52.750 31.094 -26.987 1.00 32.12 69 ALA A C 1
ATOM 538 O O . ALA A 1 69 ? 53.918 31.156 -26.628 1.00 32.12 69 ALA A O 1
ATOM 539 N N . VAL A 1 70 ? 52.348 30.745 -28.218 1.00 40.03 70 VAL A N 1
ATOM 540 C CA . VAL A 1 70 ? 52.816 31.177 -29.558 1.00 40.03 70 VAL A CA 1
ATOM 541 C C . VAL A 1 70 ? 54.320 31.299 -29.872 1.00 40.03 70 VAL A C 1
ATOM 543 O O . VAL A 1 70 ? 55.032 32.132 -29.323 1.00 40.03 70 VAL A O 1
ATOM 546 N N . GLY A 1 71 ? 54.722 30.621 -30.957 1.00 34.22 71 GLY A N 1
ATOM 547 C CA . GLY A 1 71 ? 55.863 30.982 -31.805 1.00 34.22 71 GLY A CA 1
ATOM 548 C C . GLY A 1 71 ? 55.646 30.520 -33.255 1.00 34.22 71 GLY A C 1
ATOM 549 O O . GLY A 1 71 ? 55.412 29.341 -33.500 1.00 34.22 71 GLY A O 1
ATOM 550 N N . PHE A 1 72 ? 55.682 31.464 -34.201 1.00 40.50 72 PHE A N 1
ATOM 551 C CA . PHE A 1 72 ? 55.630 31.257 -35.656 1.00 40.50 72 PHE A CA 1
ATOM 552 C C . PHE A 1 72 ? 56.936 30.648 -36.197 1.00 40.50 72 PHE A C 1
ATOM 554 O O . PHE A 1 72 ? 58.017 30.989 -35.724 1.00 40.50 72 PHE A O 1
ATOM 561 N N . GLY A 1 73 ? 56.840 29.857 -37.271 1.00 36.12 73 GLY A N 1
ATOM 562 C CA . GLY A 1 73 ? 57.987 29.449 -38.087 1.00 36.12 73 GLY A CA 1
ATOM 563 C C . GLY A 1 73 ? 57.586 28.531 -39.241 1.00 36.12 73 GLY A C 1
ATOM 564 O O . GLY A 1 73 ? 57.435 27.329 -39.057 1.00 36.12 73 GLY A O 1
ATOM 565 N N . ALA A 1 74 ? 57.390 29.107 -40.427 1.00 35.25 74 ALA A N 1
ATOM 566 C CA . ALA A 1 74 ? 57.165 28.385 -41.674 1.00 35.25 74 ALA A CA 1
ATOM 567 C C . ALA A 1 74 ? 58.485 27.851 -42.257 1.00 35.25 74 ALA A C 1
ATOM 569 O O . ALA A 1 74 ? 59.493 28.546 -42.191 1.00 35.25 74 ALA A O 1
ATOM 570 N N . CYS A 1 75 ? 58.446 26.682 -42.902 1.00 37.25 75 CYS A N 1
ATOM 571 C CA . CYS A 1 75 ? 59.144 26.421 -44.165 1.00 37.25 75 CYS A CA 1
ATOM 572 C C . CYS A 1 75 ? 58.599 25.139 -44.807 1.00 37.25 75 CYS A C 1
ATOM 574 O O . CYS A 1 75 ? 58.473 24.100 -44.165 1.00 37.25 75 CYS A O 1
ATOM 576 N N . ALA A 1 76 ? 58.251 25.252 -46.086 1.00 37.31 76 ALA A N 1
ATOM 577 C CA . ALA A 1 76 ? 57.725 24.187 -46.921 1.00 37.31 76 ALA A CA 1
ATOM 578 C C . ALA A 1 76 ? 58.827 23.203 -47.335 1.00 37.31 76 ALA A C 1
ATOM 580 O O . ALA A 1 76 ? 59.958 23.595 -47.621 1.00 37.31 76 ALA A O 1
ATOM 581 N N . THR A 1 77 ? 58.481 21.924 -47.458 1.00 38.22 77 THR A N 1
ATOM 582 C CA . THR A 1 77 ? 59.232 20.990 -48.303 1.00 38.22 77 THR A CA 1
ATOM 583 C C . THR A 1 77 ? 58.259 19.955 -48.853 1.00 38.22 77 THR A C 1
ATOM 585 O O . THR A 1 77 ? 57.681 19.162 -48.117 1.00 38.22 77 THR A O 1
ATOM 588 N N . SER A 1 78 ? 58.022 20.009 -50.159 1.00 40.81 78 SER A N 1
ATOM 589 C CA . SER A 1 78 ? 57.189 19.061 -50.891 1.00 40.81 78 SER A CA 1
ATOM 590 C C . SER A 1 78 ? 57.961 17.762 -51.116 1.00 40.81 78 SER A C 1
ATOM 592 O O . SER A 1 78 ? 58.905 17.736 -51.906 1.00 40.81 78 SER A O 1
ATOM 594 N N . GLN A 1 79 ? 57.540 16.685 -50.455 1.00 42.88 79 GLN A N 1
ATOM 595 C CA . GLN A 1 79 ? 57.887 15.319 -50.835 1.00 42.88 79 GLN A CA 1
ATOM 596 C C . GLN A 1 79 ? 56.609 14.588 -51.243 1.00 42.88 79 GLN A C 1
ATOM 598 O O . GLN A 1 79 ? 55.726 14.330 -50.432 1.00 42.88 79 GLN A O 1
ATOM 603 N N . THR A 1 80 ? 56.512 14.289 -52.533 1.00 49.47 80 THR A N 1
ATOM 604 C CA . THR A 1 80 ? 55.574 13.326 -53.113 1.00 49.47 80 THR A CA 1
ATOM 605 C C . THR A 1 80 ? 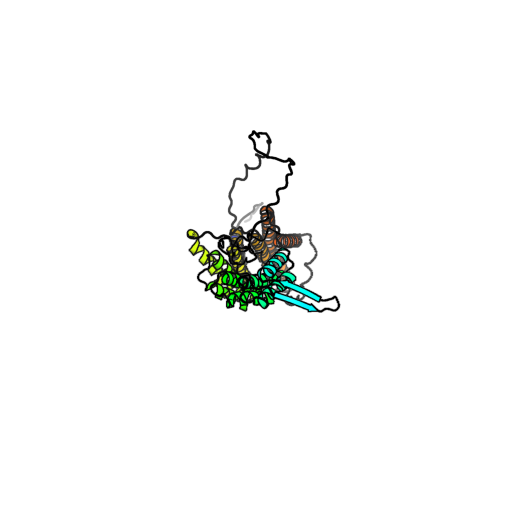55.836 11.939 -52.517 1.00 49.47 80 THR A C 1
ATOM 607 O O . THR A 1 80 ? 56.947 11.433 -52.700 1.00 49.47 80 THR A O 1
ATOM 610 N N . PRO A 1 81 ? 54.864 11.272 -51.869 1.00 46.28 81 PRO A N 1
ATOM 611 C CA . PRO A 1 81 ? 54.998 9.859 -51.566 1.00 46.28 81 PRO A CA 1
ATOM 612 C C . PRO A 1 81 ? 54.624 9.040 -52.805 1.00 46.28 81 PRO A C 1
ATOM 614 O O . PRO A 1 81 ? 53.530 9.161 -53.356 1.00 46.28 81 PRO A O 1
ATOM 617 N N . ALA A 1 82 ? 55.562 8.197 -53.230 1.00 44.66 82 ALA A N 1
ATOM 618 C CA . ALA A 1 82 ? 55.319 7.040 -54.084 1.00 44.66 82 ALA A CA 1
ATOM 619 C C . ALA A 1 82 ? 54.248 6.114 -53.457 1.00 44.66 82 ALA A C 1
ATOM 621 O O . ALA A 1 82 ? 54.052 6.161 -52.239 1.00 44.66 82 ALA A O 1
ATOM 622 N N . PRO A 1 83 ? 53.560 5.257 -54.236 1.00 52.31 83 PRO A N 1
ATOM 623 C CA . PRO A 1 83 ? 52.528 4.379 -53.696 1.00 52.31 83 PRO A CA 1
ATOM 624 C C . PRO A 1 83 ? 53.170 3.337 -52.772 1.00 52.31 83 PRO A C 1
ATOM 626 O O . PRO A 1 83 ? 53.792 2.376 -53.221 1.00 52.31 83 PRO A O 1
ATOM 629 N N . ALA A 1 84 ? 53.042 3.552 -51.465 1.00 44.62 84 ALA A N 1
ATOM 630 C CA . ALA A 1 84 ? 53.475 2.613 -50.447 1.00 44.62 84 ALA A CA 1
ATOM 631 C C . ALA A 1 84 ? 52.380 1.558 -50.241 1.00 44.62 84 ALA A C 1
ATOM 633 O O . ALA A 1 84 ? 51.353 1.827 -49.622 1.00 44.62 84 ALA A O 1
ATOM 634 N N . GLY A 1 85 ? 52.618 0.342 -50.734 1.00 57.47 85 GLY A N 1
ATOM 635 C CA . GLY A 1 85 ? 52.030 -0.851 -50.133 1.00 57.47 85 GLY A CA 1
ATOM 636 C C . GLY A 1 85 ? 52.628 -1.020 -48.738 1.00 57.47 85 GLY A C 1
ATOM 637 O O . GLY A 1 85 ? 53.726 -1.553 -48.597 1.00 57.47 85 GLY A O 1
ATOM 638 N N . GLY A 1 86 ? 51.960 -0.467 -47.725 1.00 51.22 86 GLY A N 1
ATOM 639 C CA . GLY A 1 86 ? 52.327 -0.644 -46.320 1.00 51.22 86 GLY A CA 1
ATOM 640 C C . GLY A 1 86 ? 51.860 -2.004 -45.787 1.00 51.22 86 GLY A C 1
ATOM 641 O O . GLY A 1 86 ? 50.920 -2.577 -46.340 1.00 51.22 86 GLY A O 1
ATOM 642 N N . PRO A 1 87 ? 52.484 -2.538 -44.721 1.00 52.28 87 PRO A N 1
ATOM 643 C CA . PRO A 1 87 ? 51.956 -3.708 -44.033 1.00 52.28 87 PRO A CA 1
ATOM 644 C C . PRO A 1 87 ? 50.576 -3.351 -43.474 1.00 52.28 87 PRO A C 1
ATOM 646 O O . PRO A 1 87 ? 50.433 -2.327 -42.803 1.00 52.28 87 PRO A O 1
ATOM 649 N N . GLU A 1 88 ? 49.564 -4.165 -43.768 1.00 55.31 88 GLU A N 1
ATOM 650 C CA . GLU A 1 88 ? 48.241 -4.035 -43.160 1.00 55.31 88 GLU A CA 1
ATOM 651 C C . GLU A 1 88 ? 48.409 -4.140 -41.637 1.00 55.31 88 GLU A C 1
ATOM 653 O O . GLU A 1 88 ? 48.627 -5.220 -41.086 1.00 55.31 88 GLU A O 1
ATOM 658 N N . GLY A 1 89 ? 48.385 -2.995 -40.945 1.00 62.69 89 GLY A N 1
ATOM 659 C CA . GLY A 1 89 ? 48.227 -2.967 -39.494 1.00 62.69 89 GLY A CA 1
ATOM 660 C C . GLY A 1 89 ? 46.943 -3.711 -39.112 1.00 62.69 89 GLY A C 1
ATOM 661 O O . GLY A 1 89 ? 46.067 -3.873 -39.965 1.00 62.69 89 GLY A O 1
ATOM 662 N N . PRO A 1 90 ? 46.805 -4.192 -37.865 1.00 62.19 90 PRO A N 1
ATOM 663 C CA . PRO A 1 90 ? 45.631 -4.961 -37.468 1.00 62.19 90 PRO A CA 1
ATOM 664 C C . PRO A 1 90 ? 44.355 -4.180 -37.810 1.00 62.19 90 PRO A C 1
ATOM 666 O O . PRO A 1 90 ? 44.102 -3.111 -37.259 1.00 62.19 90 PRO A O 1
ATOM 669 N N . VAL A 1 91 ? 43.578 -4.700 -38.763 1.00 63.97 91 VAL A N 1
ATOM 670 C CA . VAL A 1 91 ? 42.289 -4.129 -39.154 1.00 63.97 91 VAL A CA 1
ATOM 671 C C . VAL A 1 91 ? 41.324 -4.387 -38.007 1.00 63.97 91 VAL A C 1
ATOM 673 O O . VAL A 1 91 ? 40.830 -5.504 -37.842 1.00 63.97 91 VAL A O 1
ATOM 676 N N . THR A 1 92 ? 41.057 -3.364 -37.199 1.00 69.81 92 THR A N 1
ATOM 677 C CA . THR A 1 92 ? 39.987 -3.431 -36.205 1.00 69.81 92 THR A CA 1
ATOM 678 C C . THR A 1 92 ? 38.654 -3.391 -36.942 1.00 69.81 92 THR A C 1
ATOM 680 O O . THR A 1 92 ? 38.271 -2.366 -37.505 1.00 69.81 92 THR A O 1
ATOM 683 N N . LYS A 1 93 ? 37.965 -4.532 -36.986 1.00 64.50 93 LYS A N 1
ATOM 684 C CA . LYS A 1 93 ? 36.596 -4.622 -37.493 1.00 64.50 93 LYS A CA 1
ATOM 685 C C . LYS A 1 93 ? 35.641 -4.248 -36.365 1.00 64.50 93 LYS A C 1
ATOM 687 O O . LYS A 1 93 ? 35.670 -4.884 -35.317 1.00 64.50 93 LYS A O 1
ATOM 692 N N . TYR A 1 94 ? 34.815 -3.238 -36.605 1.00 69.81 94 TYR A N 1
ATOM 693 C CA . TYR A 1 94 ? 33.714 -2.855 -35.728 1.00 69.81 94 TYR A CA 1
ATOM 694 C C . TYR A 1 94 ? 32.417 -3.350 -36.365 1.00 69.81 94 TYR A C 1
ATOM 696 O O . TYR A 1 94 ? 32.086 -2.960 -37.487 1.00 69.81 94 TYR A O 1
ATOM 704 N N . GLU A 1 95 ? 31.726 -4.266 -35.691 1.00 71.31 95 GLU A N 1
ATOM 705 C CA . GLU A 1 95 ? 30.385 -4.685 -36.093 1.00 71.31 95 GLU A CA 1
ATOM 706 C C . GLU A 1 95 ? 29.376 -3.717 -35.478 1.00 71.31 95 GLU A C 1
ATOM 708 O O . GLU A 1 95 ? 29.108 -3.761 -34.281 1.00 71.31 95 GLU A O 1
ATOM 713 N N . MET A 1 96 ? 28.850 -2.820 -36.310 1.00 75.44 96 MET A N 1
ATOM 714 C CA . MET A 1 96 ? 27.829 -1.854 -35.909 1.00 75.44 96 MET A CA 1
ATOM 715 C C . MET A 1 96 ? 26.438 -2.496 -35.933 1.00 75.44 96 MET A C 1
ATOM 717 O O . MET A 1 96 ? 26.154 -3.349 -36.780 1.00 75.44 96 MET A O 1
ATOM 721 N N . GLU A 1 97 ? 25.539 -2.027 -35.064 1.00 83.06 97 GLU A N 1
ATOM 722 C CA . GLU A 1 97 ? 24.108 -2.332 -35.177 1.00 83.06 97 GLU A CA 1
ATOM 723 C C . GLU A 1 97 ? 23.572 -1.885 -36.555 1.00 83.06 97 GLU A C 1
ATOM 725 O O . GLU A 1 97 ? 24.037 -0.889 -37.123 1.00 83.06 97 GLU A O 1
ATOM 730 N N . PRO A 1 98 ? 22.591 -2.605 -37.126 1.00 84.88 98 PRO A N 1
ATOM 731 C CA . PRO A 1 98 ? 22.040 -2.256 -38.427 1.00 84.88 98 PRO A CA 1
ATOM 732 C C . PRO A 1 98 ? 21.385 -0.869 -38.383 1.00 84.88 98 PRO A C 1
ATOM 734 O O . PRO A 1 98 ? 20.525 -0.605 -37.547 1.00 84.88 98 PRO A O 1
ATOM 737 N N . MET A 1 99 ? 21.736 0.008 -39.325 1.00 90.19 99 MET A N 1
ATOM 738 C CA . MET A 1 99 ? 21.020 1.273 -39.513 1.00 90.19 99 MET A CA 1
ATOM 739 C C . MET A 1 99 ? 19.782 1.072 -40.388 1.00 90.19 99 MET A C 1
ATOM 741 O O . MET A 1 99 ? 19.826 0.367 -41.400 1.00 90.19 99 MET A O 1
ATOM 745 N N . ARG A 1 100 ? 18.687 1.755 -40.050 1.00 90.12 100 ARG A N 1
ATOM 746 C CA . ARG A 1 100 ? 17.492 1.861 -40.895 1.00 90.12 100 ARG A CA 1
ATOM 747 C C . ARG A 1 100 ? 17.353 3.281 -41.420 1.00 90.12 100 ARG A C 1
ATOM 749 O O . ARG A 1 100 ? 17.676 4.239 -40.727 1.00 90.12 100 ARG A O 1
ATOM 756 N N . ILE A 1 101 ? 16.875 3.395 -42.655 1.00 89.00 101 ILE A N 1
ATOM 757 C CA . ILE A 1 101 ? 16.606 4.670 -43.319 1.00 89.00 101 ILE A CA 1
ATOM 758 C C . ILE A 1 101 ? 15.157 4.634 -43.790 1.00 89.00 101 ILE A C 1
ATOM 760 O O . ILE A 1 101 ? 14.819 3.878 -44.702 1.00 89.00 101 ILE A O 1
ATOM 764 N N . ASP A 1 102 ? 14.315 5.457 -43.177 1.00 87.31 102 ASP A N 1
ATOM 765 C CA . ASP A 1 102 ? 12.929 5.646 -43.583 1.00 87.31 102 ASP A CA 1
ATOM 766 C C . ASP A 1 102 ? 12.828 6.911 -44.438 1.00 87.31 102 ASP A C 1
ATOM 768 O O . ASP A 1 102 ? 13.227 7.995 -44.018 1.00 87.31 102 ASP A O 1
ATOM 772 N N . ALA A 1 103 ? 12.281 6.787 -45.647 1.00 88.25 103 ALA A N 1
ATOM 773 C CA . ALA A 1 103 ? 12.046 7.911 -46.547 1.00 88.25 103 ALA A CA 1
ATOM 774 C C . ALA A 1 103 ? 10.538 8.077 -46.777 1.00 88.25 103 ALA A C 1
ATOM 776 O O . ALA A 1 103 ? 9.913 7.283 -47.480 1.00 88.25 103 ALA A O 1
ATOM 777 N N . VAL A 1 104 ? 9.945 9.114 -46.184 1.00 87.81 104 VAL A N 1
ATOM 778 C CA . VAL A 1 104 ? 8.512 9.410 -46.288 1.00 87.81 104 VAL A CA 1
ATOM 779 C C . VAL A 1 104 ? 8.314 10.651 -47.148 1.00 87.81 104 VAL A C 1
ATOM 781 O O . VAL A 1 104 ? 8.840 11.727 -46.863 1.00 87.81 104 VAL A O 1
ATOM 784 N N . ARG A 1 105 ? 7.529 10.521 -48.221 1.00 89.56 105 ARG A N 1
ATOM 785 C CA . ARG A 1 105 ? 7.152 11.655 -49.070 1.00 89.56 105 ARG A CA 1
ATOM 786 C C . ARG A 1 105 ? 5.880 12.297 -48.522 1.00 89.56 105 ARG A C 1
ATOM 788 O O . ARG A 1 105 ? 4.839 11.651 -48.480 1.00 89.56 105 ARG A O 1
ATOM 795 N N . SER A 1 106 ? 5.963 13.565 -48.129 1.00 84.69 106 SER A N 1
ATOM 796 C CA . SER A 1 106 ? 4.833 14.360 -47.638 1.00 84.69 106 SER A CA 1
ATOM 797 C C . SER A 1 106 ? 4.581 15.574 -48.548 1.00 84.69 106 SER A C 1
ATOM 799 O O . SER A 1 106 ? 5.447 15.916 -49.360 1.00 84.69 106 SER A O 1
ATOM 801 N N . PRO A 1 107 ? 3.438 16.278 -48.418 1.00 86.06 107 PRO A N 1
ATOM 802 C CA . PRO A 1 107 ? 3.215 17.552 -49.108 1.00 86.06 107 PRO A CA 1
ATOM 803 C C . PRO A 1 107 ? 4.282 18.621 -48.806 1.00 86.06 107 PRO A C 1
ATOM 805 O O . PRO A 1 107 ? 4.462 19.536 -49.602 1.00 86.06 107 PRO A O 1
ATOM 808 N N . ALA A 1 108 ? 5.007 18.491 -47.688 1.00 84.50 108 ALA A N 1
ATOM 809 C CA . ALA A 1 108 ? 6.105 19.374 -47.297 1.00 84.50 108 ALA A CA 1
ATOM 810 C C . ALA A 1 108 ? 7.476 18.969 -47.887 1.00 84.50 108 ALA A C 1
ATOM 812 O O . ALA A 1 108 ? 8.458 19.674 -47.671 1.00 84.50 108 ALA A O 1
ATOM 813 N N . GLY A 1 109 ? 7.566 17.856 -48.629 1.00 90.19 109 GLY A N 1
ATOM 814 C CA . GLY A 1 109 ? 8.805 17.364 -49.241 1.00 90.19 109 GLY A CA 1
ATOM 815 C C . GLY A 1 109 ? 9.163 15.921 -48.865 1.00 90.19 109 GLY A C 1
ATOM 816 O O . GLY A 1 109 ? 8.374 15.201 -48.246 1.00 90.19 109 GLY A O 1
ATOM 817 N N . LEU A 1 110 ? 10.355 15.479 -49.284 1.00 89.31 110 LEU A N 1
ATOM 818 C CA . LEU A 1 110 ? 10.926 14.181 -48.910 1.00 89.31 110 LEU A CA 1
ATOM 819 C C . LEU A 1 110 ? 11.570 14.294 -47.522 1.00 89.31 110 LEU A C 1
ATOM 821 O O . LEU A 1 110 ? 12.548 15.018 -47.361 1.00 89.31 110 LEU A O 1
ATOM 825 N N . GLN A 1 111 ? 11.037 13.570 -46.543 1.00 85.88 111 GLN A N 1
ATOM 826 C CA . GLN A 1 111 ? 11.611 13.459 -45.207 1.00 85.88 111 GLN A CA 1
ATOM 827 C C . GLN A 1 111 ? 12.384 12.141 -45.109 1.00 85.88 111 GLN A C 1
ATOM 829 O O . GLN A 1 111 ? 11.812 11.081 -45.357 1.00 85.88 111 GLN A O 1
ATOM 834 N N . ILE A 1 112 ? 13.673 12.213 -44.776 1.00 87.12 112 ILE A N 1
ATOM 835 C CA . ILE A 1 112 ? 14.548 11.049 -44.592 1.00 87.12 112 ILE A CA 1
ATOM 836 C C . ILE A 1 112 ? 14.950 10.998 -43.119 1.00 87.12 112 ILE A C 1
ATOM 838 O O . ILE A 1 112 ? 15.486 11.975 -42.602 1.00 87.12 112 ILE A O 1
ATOM 842 N N . ASP A 1 113 ? 14.682 9.877 -42.460 1.00 87.12 113 ASP A N 1
ATOM 843 C CA . ASP A 1 113 ? 15.050 9.613 -41.070 1.00 87.12 113 ASP A CA 1
ATOM 844 C C . ASP A 1 113 ? 15.971 8.389 -41.034 1.00 87.12 113 ASP A C 1
ATOM 846 O O . ASP A 1 113 ? 15.564 7.297 -41.431 1.00 87.12 113 ASP A O 1
ATOM 850 N N . ALA A 1 114 ? 17.220 8.578 -40.609 1.00 90.19 114 ALA A N 1
ATOM 851 C CA . ALA A 1 114 ? 18.214 7.517 -40.480 1.00 90.19 114 ALA A CA 1
ATOM 852 C C . ALA A 1 114 ? 18.514 7.292 -38.998 1.00 90.19 114 ALA A C 1
ATOM 854 O O . ALA A 1 114 ? 18.875 8.235 -38.298 1.00 90.19 114 ALA A O 1
ATOM 855 N N . TYR A 1 115 ? 18.342 6.061 -38.523 1.00 92.94 115 TYR A N 1
ATOM 856 C CA . TYR A 1 115 ? 18.439 5.732 -37.103 1.00 92.94 115 TYR A CA 1
ATOM 857 C C . TYR A 1 115 ? 18.886 4.280 -36.888 1.00 92.94 115 TYR A C 1
ATOM 859 O O . TYR A 1 115 ? 18.659 3.407 -37.731 1.00 92.94 115 TYR A O 1
ATOM 867 N N . ASP A 1 116 ? 19.494 4.012 -35.737 1.00 94.00 116 ASP A N 1
ATOM 868 C CA . ASP A 1 116 ? 19.879 2.683 -35.254 1.00 94.00 116 ASP A CA 1
ATOM 869 C C . ASP A 1 116 ? 19.286 2.427 -33.850 1.00 94.00 116 ASP A C 1
ATOM 871 O O . ASP A 1 116 ? 18.592 3.281 -33.284 1.00 94.00 116 ASP A O 1
ATOM 875 N N . ALA A 1 117 ? 19.477 1.223 -33.301 1.00 93.62 117 ALA A N 1
ATOM 876 C CA . ALA A 1 117 ? 18.976 0.900 -31.964 1.00 93.62 117 ALA A CA 1
ATOM 877 C C . ALA A 1 117 ? 19.621 1.764 -30.854 1.00 93.62 117 ALA A C 1
ATOM 879 O O . ALA A 1 117 ? 18.865 2.274 -30.022 1.00 93.62 117 ALA A O 1
ATOM 880 N N . PRO A 1 118 ? 20.953 1.999 -30.843 1.00 94.00 118 PRO A N 1
ATOM 881 C CA . PRO A 1 118 ? 21.583 2.907 -29.885 1.00 94.00 118 PRO A CA 1
ATOM 882 C C . PRO A 1 118 ? 21.032 4.343 -29.918 1.00 94.00 118 PRO A C 1
ATOM 884 O O . PRO A 1 118 ? 20.738 4.891 -28.861 1.00 94.00 118 PRO A O 1
ATOM 887 N N . ASP A 1 119 ? 20.855 4.954 -31.096 1.00 94.06 119 ASP A N 1
ATOM 888 C CA . ASP A 1 119 ? 20.304 6.312 -31.252 1.00 94.06 119 ASP A CA 1
ATOM 889 C C . ASP A 1 119 ? 18.903 6.418 -30.650 1.00 94.06 119 ASP A C 1
ATOM 891 O O . ASP A 1 119 ? 18.632 7.300 -29.831 1.00 94.06 119 ASP A O 1
ATOM 895 N N . LEU A 1 120 ? 18.012 5.492 -31.020 1.00 96.00 120 LEU A N 1
ATOM 896 C CA . LEU A 1 120 ? 16.651 5.482 -30.491 1.00 96.00 120 LEU A CA 1
ATOM 897 C C . LEU A 1 120 ? 16.640 5.297 -28.975 1.00 96.00 120 LEU A C 1
ATOM 899 O O . LEU A 1 120 ? 15.823 5.925 -28.302 1.00 96.00 120 LEU A O 1
ATOM 903 N N . PHE A 1 121 ? 17.534 4.462 -28.445 1.00 95.94 121 PHE A N 1
ATOM 904 C CA . PHE A 1 121 ? 17.635 4.213 -27.015 1.00 95.94 121 PHE A CA 1
ATOM 905 C C . PHE A 1 121 ? 18.060 5.466 -26.248 1.00 95.94 121 PHE A C 1
ATOM 907 O O . PHE A 1 121 ? 17.365 5.874 -25.324 1.00 95.94 121 PHE A O 1
ATOM 914 N N . GLU A 1 122 ? 19.151 6.110 -26.666 1.00 95.19 122 GLU A N 1
ATOM 915 C CA . GLU A 1 122 ? 19.680 7.318 -26.021 1.00 95.19 122 GLU A CA 1
ATOM 916 C C . GLU A 1 122 ? 18.669 8.471 -26.066 1.00 95.19 122 GLU A C 1
ATOM 918 O O . GLU A 1 122 ? 18.435 9.159 -25.072 1.00 95.19 122 GLU A O 1
ATOM 923 N N . ARG A 1 123 ? 17.992 8.658 -27.206 1.00 96.31 123 ARG A N 1
ATOM 924 C CA . ARG A 1 123 ? 16.944 9.681 -27.342 1.00 96.31 123 ARG A CA 1
ATOM 925 C C . ARG A 1 123 ? 15.741 9.386 -26.449 1.00 96.31 123 ARG A C 1
ATOM 927 O O . ARG A 1 123 ? 15.188 10.311 -25.854 1.00 96.31 123 ARG A O 1
ATOM 934 N N . ALA A 1 124 ? 15.337 8.119 -26.347 1.00 97.12 124 ALA A N 1
ATOM 935 C CA . ALA A 1 124 ? 14.248 7.701 -25.471 1.00 97.12 124 ALA A CA 1
ATOM 936 C C . ALA A 1 124 ? 14.609 7.884 -23.990 1.00 97.12 124 ALA A C 1
ATOM 938 O O . ALA A 1 124 ? 13.783 8.371 -23.218 1.00 97.12 124 ALA A O 1
ATOM 939 N N . GLY A 1 125 ? 15.843 7.552 -23.607 1.00 95.00 125 GLY A N 1
ATOM 940 C CA . GLY A 1 125 ? 16.402 7.768 -22.273 1.00 95.00 125 GLY A CA 1
ATOM 941 C C . GLY A 1 125 ? 16.448 9.238 -21.872 1.00 95.00 125 GLY A C 1
ATOM 942 O O . GLY A 1 125 ? 15.952 9.620 -20.809 1.00 95.00 125 GLY A O 1
ATOM 943 N N . ALA A 1 126 ? 16.928 10.099 -22.773 1.00 95.94 126 ALA A N 1
ATOM 944 C CA . ALA A 1 126 ? 16.915 11.547 -22.579 1.00 95.94 126 ALA A CA 1
ATOM 945 C C . ALA A 1 126 ? 15.486 12.085 -22.406 1.00 95.94 126 ALA A C 1
ATOM 947 O O . ALA A 1 126 ? 15.211 12.826 -21.463 1.00 95.94 126 ALA A O 1
ATOM 948 N N . ALA A 1 127 ? 14.545 11.665 -23.260 1.00 96.25 127 ALA A N 1
ATOM 949 C CA . ALA A 1 127 ? 13.139 12.044 -23.124 1.00 96.25 127 ALA A CA 1
ATOM 950 C C . ALA A 1 127 ? 12.536 11.562 -21.791 1.00 96.25 127 ALA A C 1
ATOM 952 O O . ALA A 1 127 ? 11.812 12.314 -21.138 1.00 96.25 127 ALA A O 1
ATOM 953 N N . LEU A 1 128 ? 12.863 10.342 -21.351 1.00 93.19 128 LEU A N 1
ATOM 954 C CA . LEU A 1 128 ? 12.410 9.783 -20.076 1.00 93.19 128 LEU A CA 1
ATOM 955 C C . LEU A 1 128 ? 12.942 10.597 -18.887 1.00 93.19 128 LEU A C 1
ATOM 957 O O . LEU A 1 128 ? 12.173 10.963 -17.996 1.00 93.19 128 LEU A O 1
ATOM 961 N N . SER A 1 129 ? 14.233 10.928 -18.909 1.00 93.38 129 SER A N 1
ATOM 962 C CA . SER A 1 129 ? 14.898 11.763 -17.902 1.00 93.38 129 SER A CA 1
ATOM 963 C C . SER A 1 129 ? 14.318 13.182 -17.847 1.00 93.38 129 SER A C 1
ATOM 965 O O . SER A 1 129 ? 14.091 13.718 -16.761 1.00 93.38 129 SER A O 1
ATOM 967 N N . ASP A 1 130 ? 13.969 13.749 -19.004 1.00 95.62 130 ASP A N 1
ATOM 968 C CA . ASP A 1 130 ? 13.307 15.052 -19.140 1.00 95.62 130 ASP A CA 1
ATOM 969 C C . ASP A 1 130 ? 11.801 15.017 -18.818 1.00 95.62 130 ASP A C 1
ATOM 971 O O . ASP A 1 130 ? 11.109 16.024 -18.977 1.00 95.62 130 ASP A O 1
ATOM 975 N N . ARG A 1 131 ? 11.265 13.870 -18.373 1.00 95.69 131 ARG A N 1
ATOM 976 C CA . ARG A 1 131 ? 9.833 13.645 -18.096 1.00 95.69 131 ARG A CA 1
ATOM 977 C C . ARG A 1 131 ? 8.914 13.824 -19.311 1.00 95.69 131 ARG A C 1
ATOM 979 O O . ARG A 1 131 ? 7.711 14.028 -19.162 1.00 95.69 131 ARG A O 1
ATOM 986 N N . ARG A 1 132 ? 9.457 13.716 -20.524 1.00 97.56 132 ARG A N 1
ATOM 987 C CA . ARG A 1 132 ? 8.713 13.677 -21.792 1.00 97.56 132 ARG A CA 1
ATOM 988 C C . ARG A 1 132 ? 8.271 12.239 -22.064 1.00 97.56 132 ARG A C 1
ATOM 990 O O . ARG A 1 132 ? 8.760 11.569 -22.971 1.00 97.56 132 ARG A O 1
ATOM 997 N N . PHE A 1 133 ? 7.372 11.747 -21.218 1.00 96.75 133 PHE A N 1
ATOM 998 C CA . PHE A 1 133 ? 7.044 10.326 -21.108 1.00 96.75 133 PHE A CA 1
ATOM 999 C C . PHE A 1 133 ? 6.419 9.729 -22.374 1.00 96.75 133 PHE A C 1
ATOM 1001 O O . PHE A 1 133 ? 6.790 8.635 -22.791 1.00 96.75 133 PHE A O 1
ATOM 1008 N N . GLU A 1 134 ? 5.519 10.453 -23.034 1.00 97.69 134 GLU A N 1
ATOM 1009 C CA . GLU A 1 134 ? 4.875 10.008 -24.271 1.00 97.69 134 GLU A CA 1
ATOM 1010 C C . GLU A 1 134 ? 5.862 9.950 -25.443 1.00 97.69 134 GLU A C 1
ATOM 1012 O O . GLU A 1 134 ? 5.741 9.095 -26.320 1.00 97.69 134 GLU A O 1
ATOM 1017 N N . GLU A 1 135 ? 6.841 10.857 -25.473 1.00 97.94 135 GLU A N 1
ATOM 1018 C CA . GLU A 1 135 ? 7.919 10.843 -26.466 1.00 97.94 135 GLU A CA 1
ATOM 1019 C C . GLU A 1 135 ? 8.856 9.658 -26.224 1.00 97.94 135 GLU A C 1
ATOM 1021 O O . GLU A 1 135 ? 9.137 8.903 -27.156 1.00 97.94 135 GLU A O 1
ATOM 1026 N N . ALA A 1 136 ? 9.268 9.448 -24.970 1.00 98.00 136 ALA A N 1
ATOM 1027 C CA . ALA A 1 136 ? 10.087 8.309 -24.573 1.00 98.00 136 ALA A CA 1
ATOM 1028 C C . ALA A 1 136 ? 9.422 6.977 -24.954 1.00 98.00 136 ALA A C 1
ATOM 1030 O O . ALA A 1 136 ? 10.058 6.133 -25.584 1.00 98.00 136 ALA A O 1
ATOM 1031 N N . ALA A 1 137 ? 8.129 6.815 -24.649 1.00 98.19 137 ALA A N 1
ATOM 1032 C CA . ALA A 1 137 ? 7.372 5.617 -25.003 1.00 98.19 137 ALA A CA 1
ATOM 1033 C C . ALA A 1 137 ? 7.375 5.368 -26.521 1.00 98.19 137 ALA A C 1
ATOM 1035 O O . ALA A 1 137 ? 7.747 4.283 -26.963 1.00 98.19 137 ALA A O 1
ATOM 1036 N N . LYS A 1 138 ? 7.080 6.392 -27.337 1.00 98.25 138 LYS A N 1
ATOM 1037 C CA . LYS A 1 138 ? 7.101 6.278 -28.808 1.00 98.25 138 LYS A CA 1
ATOM 1038 C C . LYS A 1 138 ? 8.470 5.869 -29.355 1.00 98.25 138 LYS A C 1
ATOM 1040 O O . LYS A 1 138 ? 8.542 5.107 -30.321 1.00 98.25 138 LYS A O 1
ATOM 1045 N N . LEU A 1 139 ? 9.554 6.391 -28.780 1.00 98.06 139 LEU A N 1
ATOM 1046 C CA . LEU A 1 139 ? 10.916 6.063 -29.203 1.00 98.06 139 LEU A CA 1
ATOM 1047 C C . LEU A 1 139 ? 11.296 4.627 -28.814 1.00 98.06 139 LEU A C 1
ATOM 1049 O O . LEU A 1 139 ? 11.806 3.896 -29.665 1.00 98.06 139 LEU A O 1
ATOM 1053 N N . TYR A 1 140 ? 10.973 4.185 -27.594 1.00 98.19 140 TYR A N 1
ATOM 1054 C CA . TYR A 1 140 ? 11.179 2.793 -27.182 1.00 98.19 140 TYR A CA 1
ATOM 1055 C C . TYR A 1 140 ? 10.329 1.812 -28.002 1.00 98.19 140 TYR A C 1
ATOM 1057 O O . TYR A 1 140 ? 10.851 0.803 -28.471 1.00 98.19 140 TYR A O 1
ATOM 1065 N N . GLU A 1 141 ? 9.057 2.117 -28.269 1.00 98.25 141 GLU A N 1
ATOM 1066 C CA . GLU A 1 141 ? 8.201 1.325 -29.166 1.00 98.25 141 GLU A CA 1
ATOM 1067 C C . GLU A 1 141 ? 8.785 1.234 -30.583 1.00 98.25 141 GLU A C 1
ATOM 1069 O O . GLU A 1 141 ? 8.769 0.166 -31.204 1.00 98.25 141 GLU A O 1
ATOM 1074 N N . LYS A 1 142 ? 9.322 2.346 -31.111 1.00 97.12 142 LYS A N 1
ATOM 1075 C CA . LYS A 1 142 ? 10.005 2.358 -32.411 1.00 97.12 142 LYS A CA 1
ATOM 1076 C C . LYS A 1 142 ? 11.241 1.459 -32.380 1.00 97.12 142 LYS A C 1
ATOM 1078 O O . LYS A 1 142 ? 11.415 0.687 -33.318 1.00 97.12 142 LYS A O 1
ATOM 1083 N N . LEU A 1 143 ? 12.046 1.500 -31.317 1.00 97.31 143 LEU A N 1
ATOM 1084 C CA . LEU A 1 143 ? 13.208 0.623 -31.149 1.00 97.31 143 LEU A CA 1
ATOM 1085 C C . LEU A 1 143 ? 12.790 -0.849 -31.143 1.00 97.31 143 LEU A C 1
ATOM 1087 O O . LEU A 1 143 ? 13.313 -1.630 -31.931 1.00 97.31 143 LEU A O 1
ATOM 1091 N N . LEU A 1 144 ? 11.806 -1.217 -30.324 1.00 96.81 144 LEU A N 1
ATOM 1092 C CA . LEU A 1 144 ? 11.337 -2.598 -30.173 1.00 96.81 144 LEU A CA 1
ATOM 1093 C C . LEU A 1 144 ? 10.738 -3.167 -31.463 1.00 96.81 144 LEU A C 1
ATOM 1095 O O . LEU A 1 144 ? 10.935 -4.339 -31.774 1.00 96.81 144 LEU A O 1
ATOM 1099 N N . ARG A 1 145 ? 10.040 -2.333 -32.244 1.00 96.38 145 ARG A N 1
ATOM 1100 C CA . ARG A 1 145 ? 9.500 -2.717 -33.555 1.00 96.38 145 ARG A CA 1
ATOM 1101 C C . ARG A 1 145 ? 10.586 -2.804 -34.625 1.00 96.38 145 ARG A C 1
ATOM 1103 O O . ARG A 1 145 ? 10.549 -3.699 -35.468 1.00 96.38 145 ARG A O 1
ATOM 1110 N N . SER A 1 146 ? 11.511 -1.847 -34.643 1.00 95.06 146 SER A N 1
ATOM 1111 C CA . SER A 1 146 ? 12.511 -1.741 -35.706 1.00 95.06 146 SER A CA 1
ATOM 1112 C C . SER A 1 146 ? 13.703 -2.675 -35.501 1.00 95.06 146 SER A C 1
ATOM 1114 O O . SER A 1 146 ? 14.289 -3.098 -36.498 1.00 95.06 146 SER A O 1
ATOM 1116 N N . PHE A 1 147 ? 14.020 -3.007 -34.248 1.00 95.38 147 PHE A N 1
ATOM 1117 C CA . PHE A 1 147 ? 15.181 -3.786 -33.821 1.00 95.38 147 PHE A CA 1
ATOM 1118 C C . PHE A 1 147 ? 14.803 -4.783 -32.700 1.00 95.38 147 PHE A C 1
ATOM 1120 O O . PHE A 1 147 ? 15.289 -4.663 -31.577 1.00 95.38 147 PHE A O 1
ATOM 1127 N N . PRO A 1 148 ? 13.925 -5.772 -32.950 1.00 93.69 148 PRO A N 1
ATOM 1128 C CA . PRO A 1 148 ? 13.397 -6.664 -31.901 1.00 93.69 148 PRO A CA 1
ATOM 1129 C C . PRO A 1 148 ? 14.440 -7.588 -31.242 1.00 93.69 148 PRO A C 1
ATOM 1131 O O . PRO A 1 148 ? 14.240 -8.023 -30.104 1.00 93.69 148 PRO A O 1
ATOM 1134 N N . GLU A 1 149 ? 15.546 -7.859 -31.941 1.00 91.12 149 GLU A N 1
ATOM 1135 C CA . GLU A 1 149 ? 16.635 -8.752 -31.508 1.00 91.12 149 GLU A CA 1
ATOM 1136 C C . GLU A 1 149 ? 17.909 -7.998 -31.088 1.00 91.12 149 GLU A C 1
ATOM 1138 O O . GLU A 1 149 ? 18.944 -8.615 -30.846 1.00 91.12 149 GLU A O 1
ATOM 1143 N N . SER A 1 150 ? 17.853 -6.665 -31.004 1.00 92.25 150 SER A N 1
ATOM 1144 C CA . SER A 1 150 ? 19.001 -5.862 -30.581 1.00 92.25 150 SER A CA 1
ATOM 1145 C C . SER A 1 150 ? 19.336 -6.097 -29.107 1.00 92.25 150 SER A C 1
ATOM 1147 O O . SER A 1 150 ? 18.466 -6.368 -28.271 1.00 92.25 150 SER A O 1
ATOM 1149 N N . ALA A 1 151 ? 20.606 -5.906 -28.744 1.00 90.81 151 ALA A N 1
ATOM 1150 C CA . ALA A 1 151 ? 21.043 -5.941 -27.347 1.00 90.81 151 ALA A CA 1
ATOM 1151 C C . ALA A 1 151 ? 20.317 -4.899 -26.466 1.00 90.81 151 ALA A C 1
ATOM 1153 O O . ALA A 1 151 ? 20.229 -5.060 -25.245 1.00 90.81 151 ALA A O 1
ATOM 1154 N N . TYR A 1 152 ? 19.760 -3.854 -27.086 1.00 93.25 152 TYR A N 1
ATOM 1155 C CA . TYR A 1 152 ? 19.020 -2.774 -26.437 1.00 93.25 152 TYR A CA 1
ATOM 1156 C C . TYR A 1 152 ? 17.556 -3.132 -26.150 1.00 93.25 152 TYR A C 1
ATOM 1158 O O . TYR A 1 152 ? 16.936 -2.514 -25.285 1.00 93.25 152 TYR A O 1
ATOM 1166 N N . SER A 1 153 ? 16.988 -4.142 -26.817 1.00 93.56 153 SER A N 1
ATOM 1167 C CA . SER A 1 153 ? 15.542 -4.407 -26.799 1.00 93.56 153 SER A CA 1
ATOM 1168 C C . SER A 1 153 ? 15.023 -4.786 -25.410 1.00 93.56 153 SER A C 1
ATOM 1170 O O . SER A 1 153 ? 13.954 -4.335 -25.016 1.00 93.56 153 SER A O 1
ATOM 1172 N N . ARG A 1 154 ? 15.786 -5.544 -24.608 1.00 93.81 154 ARG A N 1
ATOM 1173 C CA . ARG A 1 154 ? 15.396 -5.867 -23.218 1.00 93.81 154 ARG A CA 1
ATOM 1174 C C . ARG A 1 154 ? 15.270 -4.607 -22.359 1.00 93.81 154 ARG A C 1
ATOM 1176 O O . ARG A 1 154 ? 14.247 -4.406 -21.710 1.00 93.81 154 ARG A O 1
ATOM 1183 N N . ALA A 1 155 ? 16.315 -3.779 -22.353 1.00 93.81 155 ALA A N 1
ATOM 1184 C CA . ALA A 1 155 ? 16.336 -2.544 -21.574 1.00 93.81 155 ALA A CA 1
ATOM 1185 C C . ALA A 1 155 ? 15.254 -1.573 -22.073 1.00 93.81 155 ALA A C 1
ATOM 1187 O O . ALA A 1 155 ? 14.551 -0.976 -21.264 1.00 93.81 155 ALA A O 1
ATOM 1188 N N . ALA A 1 156 ? 15.052 -1.496 -23.393 1.00 96.38 156 ALA A N 1
ATOM 1189 C CA . ALA A 1 156 ? 14.021 -0.669 -24.011 1.00 96.38 156 ALA A CA 1
ATOM 1190 C C . ALA A 1 156 ? 12.614 -1.114 -23.600 1.00 96.38 156 ALA A C 1
ATOM 1192 O O . ALA A 1 156 ? 11.784 -0.273 -23.280 1.00 96.38 156 ALA A O 1
ATOM 1193 N N . GLN A 1 157 ? 12.352 -2.423 -23.541 1.00 96.94 157 GLN A N 1
ATOM 1194 C CA . GLN A 1 157 ? 11.068 -2.967 -23.095 1.00 96.94 157 GLN A CA 1
ATOM 1195 C C . GLN A 1 157 ? 10.776 -2.609 -21.633 1.00 96.94 157 GLN A C 1
ATOM 1197 O O . GLN A 1 157 ? 9.656 -2.228 -21.297 1.00 96.94 157 GLN A O 1
ATOM 1202 N N . TYR A 1 158 ? 11.782 -2.695 -20.761 1.00 96.12 158 TYR A N 1
ATOM 1203 C CA . TYR A 1 158 ? 11.637 -2.292 -19.363 1.00 96.12 158 TYR A CA 1
ATOM 1204 C C . TYR A 1 158 ? 11.414 -0.777 -19.228 1.00 96.12 158 TYR A C 1
ATOM 1206 O O . TYR A 1 158 ? 10.488 -0.341 -18.542 1.00 96.12 158 TYR A O 1
ATOM 1214 N N . ASN A 1 159 ? 12.219 0.033 -19.921 1.00 96.12 159 ASN A N 1
ATOM 1215 C CA . ASN A 1 159 ? 12.119 1.491 -19.875 1.00 96.12 159 ASN A CA 1
ATOM 1216 C C . ASN A 1 159 ? 10.837 2.015 -20.546 1.00 96.12 159 ASN A C 1
ATOM 1218 O O . ASN A 1 159 ? 10.318 3.046 -20.122 1.00 96.12 159 ASN A O 1
ATOM 1222 N N . LEU A 1 160 ? 10.268 1.290 -21.516 1.00 97.81 160 LEU A N 1
ATOM 1223 C CA . LEU A 1 160 ? 8.932 1.556 -22.053 1.00 97.81 160 LEU A CA 1
ATOM 1224 C C . LEU A 1 160 ? 7.869 1.467 -20.951 1.00 97.81 160 LEU A C 1
ATOM 1226 O O . LEU A 1 160 ? 7.034 2.361 -20.825 1.00 97.81 160 LEU A O 1
ATOM 1230 N N . GLY A 1 161 ? 7.937 0.436 -20.102 1.00 97.00 161 GLY A N 1
ATOM 1231 C CA . GLY A 1 161 ? 7.051 0.313 -18.944 1.00 97.00 161 GLY A CA 1
ATOM 1232 C C . GLY A 1 161 ? 7.170 1.504 -17.991 1.00 97.00 161 GLY A C 1
ATOM 1233 O O . GLY A 1 161 ? 6.161 2.038 -17.534 1.00 97.00 161 GLY A O 1
ATOM 1234 N N . LEU A 1 162 ? 8.390 1.989 -17.749 1.00 95.94 162 LEU A N 1
ATOM 1235 C CA . LEU A 1 162 ? 8.623 3.177 -16.922 1.00 95.94 162 LEU A CA 1
ATOM 1236 C C . LEU A 1 162 ? 8.126 4.471 -17.566 1.00 95.94 162 LEU A C 1
ATOM 1238 O O . LEU A 1 162 ? 7.566 5.316 -16.869 1.00 95.94 162 LEU A O 1
ATOM 1242 N N . ALA A 1 163 ? 8.294 4.622 -18.880 1.00 96.88 163 ALA A N 1
ATOM 1243 C CA . ALA A 1 163 ? 7.733 5.742 -19.623 1.00 96.88 163 ALA A CA 1
ATOM 1244 C C . ALA A 1 163 ? 6.202 5.755 -19.494 1.00 96.88 163 ALA A C 1
ATOM 1246 O O . ALA A 1 163 ? 5.617 6.789 -19.179 1.00 96.88 163 ALA A O 1
ATOM 1247 N N . HIS A 1 164 ? 5.548 4.599 -19.626 1.00 97.75 164 HIS A N 1
ATOM 1248 C CA . HIS A 1 164 ? 4.107 4.494 -19.406 1.00 97.75 164 HIS A CA 1
ATOM 1249 C C . HIS A 1 164 ? 3.692 4.781 -17.957 1.00 97.75 164 HIS A C 1
ATOM 1251 O O . HIS A 1 164 ? 2.684 5.458 -17.768 1.00 97.75 164 HIS A O 1
ATOM 1257 N N . ILE A 1 165 ? 4.461 4.354 -16.944 1.00 95.31 165 ILE A N 1
ATOM 1258 C CA . ILE A 1 165 ? 4.235 4.761 -15.543 1.00 95.31 165 ILE A CA 1
ATOM 1259 C C . ILE A 1 165 ? 4.294 6.287 -15.409 1.00 95.31 165 ILE A C 1
ATOM 1261 O O . ILE A 1 165 ? 3.395 6.883 -14.821 1.00 95.31 165 ILE A O 1
ATOM 1265 N N . GLY A 1 166 ? 5.324 6.931 -15.969 1.00 92.88 166 GLY A N 1
ATOM 1266 C CA . GLY A 1 166 ? 5.470 8.388 -15.930 1.00 92.88 166 GLY A CA 1
ATOM 1267 C C . GLY A 1 166 ? 4.295 9.119 -16.587 1.00 92.88 166 GLY A C 1
ATOM 1268 O O . GLY A 1 166 ? 3.812 10.117 -16.058 1.00 92.88 166 GLY A O 1
ATOM 1269 N N . ALA A 1 167 ? 3.769 8.562 -17.680 1.00 94.50 167 ALA A N 1
ATOM 1270 C CA . ALA A 1 167 ? 2.560 9.033 -18.357 1.00 94.50 167 ALA A CA 1
ATOM 1271 C C . ALA A 1 167 ? 1.244 8.609 -17.662 1.00 94.50 167 ALA A C 1
ATOM 1273 O O . ALA A 1 167 ? 0.165 8.853 -18.194 1.00 94.50 167 ALA A O 1
ATOM 1274 N N . SER A 1 168 ? 1.303 7.950 -16.495 1.00 95.06 168 SER A N 1
ATOM 1275 C CA . SER A 1 168 ? 0.145 7.386 -15.773 1.00 95.06 168 SER A CA 1
ATOM 1276 C C . SER A 1 168 ? -0.692 6.377 -16.584 1.00 95.06 168 SER A C 1
ATOM 1278 O O . SER A 1 168 ? -1.852 6.109 -16.271 1.00 95.06 168 SER A O 1
ATOM 1280 N N . ASN A 1 169 ? -0.100 5.772 -17.615 1.00 97.06 169 ASN A N 1
ATOM 1281 C CA . ASN A 1 169 ? -0.712 4.759 -18.472 1.00 97.06 169 ASN A CA 1
ATOM 1282 C C . ASN A 1 169 ? -0.472 3.354 -17.900 1.00 97.06 169 ASN A C 1
ATOM 1284 O O . ASN A 1 169 ? 0.251 2.540 -18.473 1.00 97.06 169 ASN A O 1
ATOM 1288 N N . TRP A 1 170 ? -1.090 3.062 -16.754 1.00 96.50 170 TRP A N 1
ATOM 1289 C CA . TRP A 1 170 ? -0.839 1.841 -15.974 1.00 96.50 170 TRP A CA 1
ATOM 1290 C C . TRP A 1 170 ? -1.090 0.531 -16.732 1.00 96.50 170 TRP A C 1
ATOM 1292 O O . TRP A 1 170 ? -0.367 -0.440 -16.519 1.00 96.50 170 TRP A O 1
ATOM 1302 N N . ALA A 1 171 ? -2.086 0.498 -17.622 1.00 98.12 171 ALA A N 1
ATOM 1303 C CA . ALA A 1 171 ? -2.383 -0.680 -18.437 1.00 98.12 171 ALA A CA 1
ATOM 1304 C C . ALA A 1 171 ? -1.248 -0.980 -19.434 1.00 98.12 171 ALA A C 1
ATOM 1306 O O . ALA A 1 171 ? -0.717 -2.087 -19.444 1.00 98.12 171 ALA A O 1
ATOM 1307 N N . ALA A 1 172 ? -0.802 0.030 -20.188 1.00 98.06 172 ALA A N 1
ATOM 1308 C CA . ALA A 1 172 ? 0.315 -0.108 -21.125 1.00 98.06 172 ALA A CA 1
ATOM 1309 C C . ALA A 1 172 ? 1.640 -0.407 -20.398 1.00 98.06 172 ALA A C 1
ATOM 1311 O O . ALA A 1 172 ? 2.448 -1.210 -20.862 1.00 98.06 172 ALA A O 1
ATOM 1312 N N . ALA A 1 173 ? 1.846 0.176 -19.211 1.00 97.94 173 ALA A N 1
ATOM 1313 C CA . ALA A 1 173 ? 2.981 -0.163 -18.360 1.00 97.94 173 ALA A CA 1
ATOM 1314 C C . ALA A 1 173 ? 2.964 -1.644 -17.949 1.00 97.94 173 ALA A C 1
ATOM 1316 O O . ALA A 1 173 ? 3.986 -2.324 -18.053 1.00 97.94 173 ALA A O 1
ATOM 1317 N N . ALA A 1 174 ? 1.805 -2.159 -17.523 1.00 98.25 174 ALA A N 1
ATOM 1318 C CA . ALA A 1 174 ? 1.641 -3.564 -17.166 1.00 98.25 174 ALA A CA 1
ATOM 1319 C C . ALA A 1 174 ? 1.952 -4.494 -18.351 1.00 98.25 174 ALA A C 1
ATOM 1321 O O . ALA A 1 174 ? 2.695 -5.457 -18.176 1.00 98.25 174 ALA A O 1
ATOM 1322 N N . GLU A 1 175 ? 1.466 -4.186 -19.556 1.00 98.38 175 GLU A N 1
ATOM 1323 C CA . GLU A 1 175 ? 1.797 -4.947 -20.771 1.00 98.38 175 GLU A CA 1
ATOM 1324 C C . GLU A 1 175 ? 3.307 -4.949 -21.043 1.00 98.38 175 GLU A C 1
ATOM 1326 O O . GLU A 1 175 ? 3.906 -6.003 -21.279 1.00 98.38 175 GLU A O 1
ATOM 1331 N N . ALA A 1 176 ? 3.951 -3.784 -20.932 1.00 97.75 176 ALA A N 1
ATOM 1332 C CA . ALA A 1 176 ? 5.378 -3.664 -21.177 1.00 97.75 176 ALA A CA 1
ATOM 1333 C C . ALA A 1 176 ? 6.218 -4.482 -20.179 1.00 97.75 176 ALA A C 1
ATOM 1335 O O . ALA A 1 176 ? 7.140 -5.185 -20.597 1.00 97.75 176 ALA A O 1
ATOM 1336 N N . PHE A 1 177 ? 5.886 -4.447 -18.882 1.00 98.00 177 PHE A N 1
ATOM 1337 C CA . PHE A 1 177 ? 6.573 -5.250 -17.864 1.00 98.00 177 PHE A CA 1
ATOM 1338 C C . PHE A 1 177 ? 6.258 -6.742 -17.973 1.00 98.00 177 PHE A C 1
ATOM 1340 O O . PHE A 1 177 ? 7.163 -7.559 -17.794 1.00 98.00 177 PHE A O 1
ATOM 1347 N N . ALA A 1 178 ? 5.019 -7.117 -18.304 1.00 98.25 178 ALA A N 1
ATOM 1348 C CA . ALA A 1 178 ? 4.656 -8.509 -18.553 1.00 98.25 178 ALA A CA 1
ATOM 1349 C C . ALA A 1 178 ? 5.512 -9.108 -19.679 1.00 98.25 178 ALA A C 1
ATOM 1351 O O . ALA A 1 178 ? 6.072 -10.189 -19.502 1.00 98.25 178 ALA A O 1
ATOM 1352 N N . ALA A 1 179 ? 5.740 -8.360 -20.764 1.00 97.50 179 ALA A N 1
ATOM 1353 C CA . ALA A 1 179 ? 6.615 -8.790 -21.853 1.00 97.50 179 ALA A CA 1
ATOM 1354 C C . ALA A 1 179 ? 8.073 -9.026 -21.403 1.00 97.50 179 ALA A C 1
ATOM 1356 O O . ALA A 1 179 ? 8.700 -9.994 -21.838 1.00 97.50 179 ALA A O 1
ATOM 1357 N N . VAL A 1 180 ? 8.620 -8.203 -20.493 1.00 96.12 180 VAL A N 1
ATOM 1358 C CA . VAL A 1 180 ? 9.956 -8.450 -19.902 1.00 96.12 180 VAL A CA 1
ATOM 1359 C C . VAL A 1 180 ? 9.967 -9.768 -19.128 1.00 96.12 180 VAL A C 1
ATOM 1361 O O . VAL A 1 180 ? 10.884 -10.576 -19.272 1.00 96.12 180 VAL A O 1
ATOM 1364 N N . VAL A 1 181 ? 8.942 -9.983 -18.305 1.00 96.62 181 VAL A N 1
ATOM 1365 C CA . VAL A 1 181 ? 8.805 -11.160 -17.442 1.00 96.62 181 VAL A CA 1
ATOM 1366 C C . VAL A 1 181 ? 8.611 -12.448 -18.252 1.00 96.62 181 VAL A C 1
ATOM 1368 O O . VAL A 1 181 ? 9.087 -13.506 -17.838 1.00 96.62 181 VAL A O 1
ATOM 1371 N N . GLU A 1 182 ? 7.925 -12.376 -19.390 1.00 96.50 182 GLU A N 1
ATOM 1372 C CA . GLU A 1 182 ? 7.713 -13.505 -20.300 1.00 96.50 182 GLU A CA 1
ATOM 1373 C C . GLU A 1 182 ? 8.948 -13.818 -21.146 1.00 96.50 182 GLU A C 1
ATOM 1375 O O . GLU A 1 182 ? 9.338 -14.981 -21.242 1.00 96.50 182 GLU A O 1
ATOM 1380 N N . LYS A 1 183 ? 9.595 -12.798 -21.730 1.00 94.75 183 LYS A N 1
ATOM 1381 C CA . LYS A 1 183 ? 10.752 -12.988 -22.621 1.00 94.75 183 LYS A CA 1
ATOM 1382 C C . LYS A 1 183 ? 12.042 -13.301 -21.852 1.00 94.75 183 LYS A C 1
ATOM 1384 O O . LYS A 1 183 ? 12.900 -14.012 -22.371 1.00 94.75 183 LYS A O 1
ATOM 1389 N N . TYR A 1 184 ? 12.186 -12.810 -20.617 1.00 92.06 184 TYR A N 1
ATOM 1390 C CA . TYR A 1 184 ? 13.423 -12.919 -19.827 1.00 92.06 184 TYR A CA 1
ATOM 1391 C C . TYR A 1 184 ? 13.203 -13.445 -18.392 1.00 92.06 184 TYR A C 1
ATOM 1393 O O . TYR A 1 184 ? 13.725 -12.855 -17.444 1.00 92.06 184 TYR A O 1
ATOM 1401 N N . PRO A 1 185 ? 12.484 -14.563 -18.179 1.00 93.00 185 PRO A N 1
ATOM 1402 C CA . PRO A 1 185 ? 11.946 -14.955 -16.869 1.00 93.00 185 PRO A CA 1
ATOM 1403 C C . PRO A 1 185 ? 13.001 -15.152 -15.769 1.00 93.00 185 PRO A C 1
ATOM 1405 O O . PRO A 1 185 ? 12.723 -14.897 -14.597 1.00 93.00 185 PRO A O 1
ATOM 1408 N N . THR A 1 186 ? 14.216 -15.576 -16.117 1.00 89.44 186 THR A N 1
ATOM 1409 C CA . THR A 1 186 ? 15.315 -15.821 -15.165 1.00 89.44 186 THR A CA 1
ATOM 1410 C C . THR A 1 186 ? 16.243 -14.620 -14.981 1.00 89.44 186 THR A C 1
ATOM 1412 O O . THR A 1 186 ? 17.080 -14.628 -14.083 1.00 89.44 186 THR A O 1
ATOM 1415 N N . HIS A 1 187 ? 16.105 -13.575 -15.801 1.00 89.56 187 HIS A N 1
ATOM 1416 C CA . HIS A 1 187 ? 16.970 -12.400 -15.748 1.00 89.56 187 HIS A CA 1
ATOM 1417 C C . HIS A 1 187 ? 16.641 -11.520 -14.528 1.00 89.56 187 HIS A C 1
ATOM 1419 O O . HIS A 1 187 ? 15.511 -11.528 -14.029 1.00 89.56 187 HIS A O 1
ATOM 1425 N N . ALA A 1 188 ? 17.610 -10.725 -14.063 1.00 86.81 188 ALA A N 1
ATOM 1426 C CA . ALA A 1 188 ? 17.419 -9.788 -12.951 1.00 86.81 188 ALA A CA 1
ATOM 1427 C C . ALA A 1 188 ? 16.303 -8.764 -13.246 1.00 86.81 188 ALA A C 1
ATOM 1429 O O . ALA A 1 188 ? 15.442 -8.521 -12.408 1.00 86.81 188 ALA A O 1
ATOM 1430 N N . ASP A 1 189 ? 16.249 -8.238 -14.473 1.00 87.19 189 ASP A N 1
ATOM 1431 C CA . ASP A 1 189 ? 15.160 -7.369 -14.942 1.00 87.19 189 ASP A CA 1
ATOM 1432 C C . ASP A 1 189 ? 13.760 -7.957 -14.768 1.00 87.19 189 ASP A C 1
ATOM 1434 O O . ASP A 1 189 ? 12.838 -7.196 -14.498 1.00 87.19 189 ASP A O 1
ATOM 1438 N N . ALA A 1 190 ? 13.574 -9.277 -14.888 1.00 92.50 190 ALA A N 1
ATOM 1439 C CA . ALA A 1 190 ? 12.259 -9.876 -14.672 1.00 92.50 190 ALA A CA 1
ATOM 1440 C C . ALA A 1 190 ? 11.834 -9.815 -13.201 1.00 92.50 190 ALA A C 1
ATOM 1442 O O . ALA A 1 190 ? 10.647 -9.659 -12.926 1.00 92.50 190 ALA A O 1
ATOM 1443 N N . LYS A 1 191 ? 12.780 -9.872 -12.252 1.00 93.75 191 LYS A N 1
ATOM 1444 C CA . LYS A 1 191 ? 12.488 -9.630 -10.832 1.00 93.75 191 LYS A CA 1
ATOM 1445 C C . LYS A 1 191 ? 11.916 -8.226 -10.644 1.00 93.75 191 LYS A C 1
ATOM 1447 O O . LYS A 1 191 ? 10.847 -8.069 -10.065 1.00 93.75 191 LYS A O 1
ATOM 1452 N N . ASP A 1 192 ? 12.598 -7.216 -11.175 1.00 91.62 192 ASP A N 1
ATOM 1453 C CA . ASP A 1 192 ? 12.183 -5.821 -11.004 1.00 91.62 192 ASP A CA 1
ATOM 1454 C C . ASP A 1 192 ? 10.921 -5.491 -11.809 1.00 91.62 192 ASP A C 1
ATOM 1456 O O . ASP A 1 192 ? 10.045 -4.782 -11.316 1.00 91.62 192 ASP A O 1
ATOM 1460 N N . ALA A 1 193 ? 10.760 -6.084 -12.993 1.00 95.06 193 ALA A N 1
ATOM 1461 C CA . ALA A 1 193 ? 9.544 -5.972 -13.788 1.00 95.06 193 ALA A CA 1
ATOM 1462 C C . ALA A 1 193 ? 8.335 -6.597 -13.077 1.00 95.06 193 ALA A C 1
ATOM 1464 O O . ALA A 1 193 ? 7.250 -6.037 -13.162 1.00 95.06 193 ALA A O 1
ATOM 1465 N N . LEU A 1 194 ? 8.494 -7.694 -12.324 1.00 97.19 194 LEU A N 1
ATOM 1466 C CA . LEU A 1 194 ? 7.411 -8.254 -11.503 1.00 97.19 194 LEU A CA 1
ATOM 1467 C C . LEU A 1 194 ? 6.959 -7.284 -10.401 1.00 97.19 194 LEU A C 1
ATOM 1469 O O . LEU A 1 194 ? 5.757 -7.144 -10.181 1.00 97.19 194 LEU A O 1
ATOM 1473 N N . PHE A 1 195 ? 7.884 -6.575 -9.741 1.00 96.12 195 PHE A N 1
ATOM 1474 C CA . PHE A 1 195 ? 7.506 -5.532 -8.777 1.00 96.12 195 PHE A CA 1
ATOM 1475 C C . PHE A 1 195 ? 6.692 -4.422 -9.443 1.00 96.12 195 PHE A C 1
ATOM 1477 O O . PHE A 1 195 ? 5.636 -4.043 -8.930 1.00 96.12 195 PHE A O 1
ATOM 1484 N N . GLN A 1 196 ? 7.159 -3.930 -10.594 1.00 95.94 196 GLN A N 1
ATOM 1485 C CA . GLN A 1 196 ? 6.469 -2.866 -11.323 1.00 95.94 196 GLN A CA 1
ATOM 1486 C C . GLN A 1 196 ? 5.123 -3.329 -11.883 1.00 95.94 196 GLN A C 1
ATOM 1488 O O . GLN A 1 196 ? 4.141 -2.601 -11.792 1.00 95.94 196 GLN A O 1
ATOM 1493 N N . LEU A 1 197 ? 5.036 -4.559 -12.386 1.00 97.94 197 LEU A N 1
ATOM 1494 C CA . LEU A 1 197 ? 3.799 -5.162 -12.873 1.00 97.94 197 LEU A CA 1
ATOM 1495 C C . LEU A 1 197 ? 2.755 -5.285 -11.755 1.00 97.94 197 LEU A C 1
ATOM 1497 O O . LEU A 1 197 ? 1.605 -4.884 -11.932 1.00 97.94 197 LEU A O 1
ATOM 1501 N N . GLY A 1 198 ? 3.159 -5.786 -10.584 1.00 97.31 198 GLY A N 1
ATOM 1502 C CA . GLY A 1 198 ? 2.279 -5.894 -9.420 1.00 97.31 198 GLY A CA 1
ATOM 1503 C C . GLY A 1 198 ? 1.785 -4.526 -8.943 1.00 97.31 198 GLY A C 1
ATOM 1504 O O . GLY A 1 198 ? 0.609 -4.387 -8.597 1.00 97.31 198 GLY A O 1
ATOM 1505 N N . ALA A 1 199 ? 2.650 -3.506 -8.985 1.00 95.31 199 ALA A N 1
ATOM 1506 C CA . ALA A 1 199 ? 2.287 -2.121 -8.694 1.00 95.31 199 ALA A CA 1
ATOM 1507 C C . ALA A 1 199 ? 1.327 -1.536 -9.745 1.00 95.31 199 ALA A C 1
ATOM 1509 O O . ALA A 1 199 ? 0.317 -0.949 -9.375 1.00 95.31 199 ALA A O 1
ATOM 1510 N N . CYS A 1 200 ? 1.560 -1.768 -11.040 1.00 96.56 200 CYS A N 1
ATOM 1511 C CA . CYS A 1 200 ? 0.659 -1.317 -12.104 1.00 96.56 200 CYS A CA 1
ATOM 1512 C C . CYS A 1 200 ? -0.746 -1.916 -11.951 1.00 96.56 200 CYS A C 1
ATOM 1514 O O . CYS A 1 200 ? -1.735 -1.218 -12.169 1.00 96.56 200 CYS A O 1
ATOM 1516 N N . TYR A 1 201 ? -0.862 -3.189 -11.559 1.00 98.12 201 TYR A N 1
ATOM 1517 C CA . TYR A 1 201 ? -2.167 -3.787 -11.269 1.00 98.12 201 TYR A CA 1
ATOM 1518 C C . TYR A 1 201 ? -2.828 -3.201 -10.019 1.00 98.12 201 TYR A C 1
ATOM 1520 O O . TYR A 1 201 ? -4.045 -3.020 -10.012 1.00 98.12 201 TYR A O 1
ATOM 1528 N N . ALA A 1 202 ? -2.048 -2.861 -8.990 1.00 94.69 202 ALA A N 1
ATOM 1529 C CA . ALA A 1 202 ? -2.555 -2.172 -7.805 1.00 94.69 202 ALA A CA 1
ATOM 1530 C C . ALA A 1 202 ? -3.112 -0.775 -8.145 1.00 94.69 202 ALA A C 1
ATOM 1532 O O . ALA A 1 202 ? -4.220 -0.451 -7.724 1.00 94.69 202 ALA A O 1
ATOM 1533 N N . GLU A 1 203 ? -2.417 0.012 -8.974 1.00 94.75 203 GLU A N 1
ATOM 1534 C CA . GLU A 1 203 ? -2.898 1.326 -9.443 1.00 94.75 203 GLU A CA 1
ATOM 1535 C C . GLU A 1 203 ? -4.187 1.215 -10.271 1.00 94.75 203 GLU A C 1
ATOM 1537 O O . GLU A 1 203 ? -5.103 2.030 -10.157 1.00 94.75 203 GLU A O 1
ATOM 1542 N N . GLN A 1 204 ? -4.322 0.136 -11.043 1.00 95.88 204 GLN A N 1
ATOM 1543 C CA . GLN A 1 204 ? -5.555 -0.199 -11.764 1.00 95.88 204 GLN A CA 1
ATOM 1544 C C . GLN A 1 204 ? -6.668 -0.741 -10.853 1.00 95.88 204 GLN A C 1
ATOM 1546 O O . GLN A 1 204 ? -7.750 -1.069 -11.341 1.00 95.88 204 GLN A O 1
ATOM 1551 N N . LYS A 1 205 ? -6.418 -0.875 -9.542 1.00 96.62 205 LYS A N 1
ATOM 1552 C CA . LYS A 1 205 ? -7.295 -1.539 -8.562 1.00 96.62 205 LYS A CA 1
ATOM 1553 C C . LYS A 1 205 ? -7.625 -2.989 -8.930 1.00 96.62 205 LYS A C 1
ATOM 1555 O O . LYS A 1 205 ? -8.581 -3.568 -8.413 1.00 96.62 205 LYS A O 1
ATOM 1560 N N . ASN A 1 206 ? -6.822 -3.601 -9.798 1.00 97.69 206 ASN A N 1
ATOM 1561 C CA . ASN A 1 206 ? -6.890 -5.021 -10.101 1.00 97.69 206 ASN A CA 1
ATOM 1562 C C . ASN A 1 206 ? -6.125 -5.793 -9.020 1.00 97.69 206 ASN A C 1
ATOM 1564 O O . ASN A 1 206 ? -5.029 -6.319 -9.230 1.00 97.69 206 ASN A O 1
ATOM 1568 N N . TRP A 1 207 ? -6.709 -5.812 -7.821 1.00 97.50 207 TRP A N 1
ATOM 1569 C CA . TRP A 1 207 ? -6.087 -6.385 -6.632 1.00 97.50 207 TRP A CA 1
ATOM 1570 C C . TRP A 1 207 ? -5.777 -7.870 -6.803 1.00 97.50 207 TRP A C 1
ATOM 1572 O O . TRP A 1 207 ? -4.690 -8.298 -6.432 1.00 97.50 207 TRP A O 1
ATOM 1582 N N . ALA A 1 208 ? -6.671 -8.629 -7.443 1.00 98.06 208 ALA A N 1
ATOM 1583 C CA . ALA A 1 208 ? -6.465 -10.050 -7.707 1.00 98.06 208 ALA A CA 1
ATOM 1584 C C . ALA A 1 208 ? -5.208 -10.298 -8.562 1.00 98.06 208 ALA A C 1
ATOM 1586 O O . ALA A 1 208 ? -4.349 -11.083 -8.170 1.00 98.06 208 ALA A O 1
ATOM 1587 N N . ALA A 1 209 ? -5.042 -9.576 -9.678 1.00 98.12 209 ALA A N 1
ATOM 1588 C CA . ALA A 1 209 ? -3.842 -9.709 -10.506 1.00 98.12 209 ALA A CA 1
ATOM 1589 C C . ALA A 1 209 ? -2.571 -9.265 -9.761 1.00 98.12 209 ALA A C 1
ATOM 1591 O O . ALA A 1 209 ? -1.528 -9.905 -9.878 1.00 98.12 209 ALA A O 1
ATOM 1592 N N . SER A 1 210 ? -2.659 -8.207 -8.948 1.00 98.19 210 SER A N 1
ATOM 1593 C CA . SER A 1 210 ? -1.542 -7.752 -8.112 1.00 98.19 210 SER A CA 1
ATOM 1594 C C . SER A 1 210 ? -1.095 -8.836 -7.117 1.00 98.19 210 SER A C 1
ATOM 1596 O O . SER A 1 210 ? 0.100 -9.119 -7.010 1.00 98.19 210 SER A O 1
ATOM 1598 N N . VAL A 1 211 ? -2.043 -9.506 -6.447 1.00 98.50 211 VAL A N 1
ATOM 1599 C CA . VAL A 1 211 ? -1.763 -10.622 -5.526 1.00 98.50 211 VAL A CA 1
ATOM 1600 C C . VAL A 1 211 ? -1.021 -11.755 -6.229 1.00 98.50 211 VAL A C 1
ATOM 1602 O O . VAL A 1 211 ? -0.006 -12.218 -5.703 1.00 98.50 211 VAL A O 1
ATOM 1605 N N . GLU A 1 212 ? -1.487 -12.173 -7.406 1.00 98.38 212 GLU A N 1
ATOM 1606 C CA . GLU A 1 212 ? -0.870 -13.262 -8.174 1.00 98.38 212 GLU A CA 1
ATOM 1607 C C . GLU A 1 212 ? 0.547 -12.911 -8.641 1.00 98.38 212 GLU A C 1
ATOM 1609 O O . GLU A 1 212 ? 1.466 -13.725 -8.541 1.00 98.38 212 GLU A O 1
ATOM 1614 N N . VAL A 1 213 ? 0.771 -11.671 -9.084 1.00 98.31 213 VAL A N 1
ATOM 1615 C CA . VAL A 1 213 ? 2.103 -11.221 -9.510 1.00 98.31 213 VAL A CA 1
ATOM 1616 C C . VAL A 1 213 ? 3.090 -11.219 -8.344 1.00 98.31 213 VAL A C 1
ATOM 1618 O O . VAL A 1 213 ? 4.204 -11.729 -8.487 1.00 98.31 213 VAL A O 1
ATOM 1621 N N . PHE A 1 214 ? 2.696 -10.707 -7.174 1.00 98.44 214 PHE A N 1
ATOM 1622 C CA . PHE A 1 214 ? 3.562 -10.750 -5.994 1.00 98.44 214 PHE A CA 1
ATOM 1623 C C . PHE A 1 214 ? 3.742 -12.173 -5.447 1.00 98.44 214 PHE A C 1
ATOM 1625 O O . PHE A 1 214 ? 4.800 -12.471 -4.895 1.00 98.44 214 PHE A O 1
ATOM 1632 N N . ALA A 1 215 ? 2.767 -13.071 -5.622 1.00 98.12 215 ALA A N 1
ATOM 1633 C CA . ALA A 1 215 ? 2.940 -14.490 -5.314 1.00 98.12 215 ALA A CA 1
ATOM 1634 C C . ALA A 1 215 ? 4.015 -15.124 -6.212 1.00 98.12 215 ALA A C 1
ATOM 1636 O O . ALA A 1 215 ? 4.985 -15.668 -5.691 1.00 98.12 215 ALA A O 1
ATOM 1637 N N . ARG A 1 216 ? 3.922 -14.936 -7.535 1.00 97.12 216 ARG A N 1
ATOM 1638 C CA . ARG A 1 216 ? 4.928 -15.410 -8.501 1.00 97.12 216 ARG A CA 1
ATOM 1639 C C . ARG A 1 216 ? 6.322 -14.841 -8.227 1.00 97.12 216 ARG A C 1
ATOM 1641 O O . ARG A 1 216 ? 7.324 -15.527 -8.406 1.00 97.12 216 ARG A O 1
ATOM 1648 N N . LEU A 1 217 ? 6.408 -13.580 -7.812 1.00 97.19 217 LEU A N 1
ATOM 1649 C CA . LEU A 1 217 ? 7.673 -12.959 -7.425 1.00 97.19 217 LEU A CA 1
ATOM 1650 C C . LEU A 1 217 ? 8.295 -13.637 -6.199 1.00 97.19 217 LEU A C 1
ATOM 1652 O O . LEU A 1 217 ? 9.499 -13.878 -6.198 1.00 97.19 217 LEU A O 1
ATOM 1656 N N . LEU A 1 218 ? 7.491 -13.983 -5.189 1.00 97.38 218 LEU A N 1
ATOM 1657 C CA . LEU A 1 218 ? 7.950 -14.651 -3.964 1.00 97.38 218 LEU A CA 1
ATOM 1658 C C . LEU A 1 218 ? 8.487 -16.075 -4.190 1.00 97.38 218 LEU A C 1
ATOM 1660 O O . LEU A 1 218 ? 9.238 -16.558 -3.335 1.00 97.38 218 LEU A O 1
ATOM 1664 N N . ASP A 1 219 ? 8.149 -16.699 -5.322 1.00 96.38 219 ASP A N 1
ATOM 1665 C CA . ASP A 1 219 ? 8.669 -18.006 -5.750 1.00 96.38 219 ASP A CA 1
ATOM 1666 C C . ASP A 1 219 ? 10.086 -17.927 -6.338 1.00 96.38 219 ASP A C 1
ATOM 1668 O O . ASP A 1 219 ? 10.745 -18.951 -6.534 1.00 96.38 219 ASP A O 1
ATOM 1672 N N . ARG A 1 220 ? 10.593 -16.720 -6.614 1.00 94.62 220 ARG A N 1
ATOM 1673 C CA . ARG A 1 220 ? 11.964 -16.548 -7.093 1.00 94.62 220 ARG A CA 1
ATOM 1674 C C . ARG A 1 220 ? 12.986 -16.842 -5.991 1.00 94.62 220 ARG A C 1
ATOM 1676 O O . ARG A 1 220 ? 12.823 -16.461 -4.831 1.00 94.62 220 ARG A O 1
ATOM 1683 N N . SER A 1 221 ? 14.095 -17.470 -6.379 1.00 93.44 221 SER A N 1
ATOM 1684 C CA . SER A 1 221 ? 15.197 -17.819 -5.474 1.00 93.44 221 SER A CA 1
ATOM 1685 C C . SER A 1 221 ? 16.223 -16.698 -5.272 1.00 93.44 221 SER A C 1
ATOM 1687 O O . SER A 1 221 ? 17.039 -16.789 -4.364 1.00 93.44 221 SER A O 1
ATOM 1689 N N . ASP A 1 222 ? 16.205 -15.656 -6.106 1.00 92.94 222 ASP A N 1
ATOM 1690 C CA . ASP A 1 222 ? 17.173 -14.547 -6.136 1.00 92.94 222 ASP A CA 1
ATOM 1691 C C . ASP A 1 222 ? 16.681 -13.275 -5.406 1.00 92.94 222 ASP A C 1
ATOM 1693 O O . ASP A 1 222 ? 17.136 -12.160 -5.690 1.00 92.94 222 ASP A O 1
ATOM 1697 N N . LEU A 1 223 ? 15.726 -13.430 -4.481 1.00 93.19 223 LEU A N 1
ATOM 1698 C CA . LEU A 1 223 ? 15.225 -12.339 -3.641 1.00 93.19 223 LEU A CA 1
ATOM 1699 C C . LEU A 1 223 ? 16.162 -12.076 -2.460 1.00 93.19 223 LEU A C 1
ATOM 1701 O O . LEU A 1 223 ? 16.502 -13.001 -1.721 1.00 93.19 223 LEU A O 1
ATOM 1705 N N . THR A 1 224 ? 16.495 -10.806 -2.236 1.00 92.88 224 THR A N 1
ATOM 1706 C CA . THR A 1 224 ? 17.084 -10.348 -0.968 1.00 92.88 224 THR A CA 1
ATOM 1707 C C . THR A 1 224 ? 16.036 -10.353 0.154 1.00 92.88 224 THR A C 1
ATOM 1709 O O . THR A 1 224 ? 14.835 -10.527 -0.101 1.00 92.88 224 THR A O 1
ATOM 1712 N N . ALA A 1 225 ? 16.451 -10.134 1.407 1.00 93.00 225 ALA A N 1
ATOM 1713 C CA . ALA A 1 225 ? 15.489 -9.963 2.494 1.00 93.00 225 ALA A CA 1
ATOM 1714 C C . ALA A 1 225 ? 14.569 -8.753 2.280 1.00 93.00 225 ALA A C 1
ATOM 1716 O O . ALA A 1 225 ? 13.359 -8.873 2.491 1.00 93.00 225 ALA A O 1
ATOM 1717 N N . ASP A 1 226 ? 15.120 -7.622 1.825 1.00 92.19 226 ASP A N 1
ATOM 1718 C CA . ASP A 1 226 ? 14.342 -6.424 1.489 1.00 92.19 226 ASP A CA 1
ATOM 1719 C C . ASP A 1 226 ? 13.321 -6.723 0.378 1.00 92.19 226 ASP A C 1
ATOM 1721 O O . ASP A 1 226 ? 12.142 -6.395 0.528 1.00 92.19 226 ASP A O 1
ATOM 1725 N N . ASP A 1 227 ? 13.727 -7.437 -0.681 1.00 93.75 227 ASP A N 1
ATOM 1726 C CA . ASP A 1 227 ? 12.832 -7.830 -1.777 1.00 93.75 227 ASP A CA 1
ATOM 1727 C C . ASP A 1 227 ? 11.674 -8.700 -1.268 1.00 93.75 227 ASP A C 1
ATOM 1729 O O . ASP A 1 227 ? 10.511 -8.492 -1.627 1.00 93.75 227 ASP A O 1
ATOM 1733 N N . ARG A 1 228 ? 11.973 -9.682 -0.407 1.00 96.12 228 ARG A N 1
ATOM 1734 C CA . ARG A 1 228 ? 10.959 -10.583 0.150 1.00 96.12 228 ARG A CA 1
ATOM 1735 C C . ARG A 1 228 ? 9.982 -9.840 1.059 1.00 96.12 228 ARG A C 1
ATOM 1737 O O . ARG A 1 228 ? 8.780 -10.104 0.996 1.00 96.12 228 ARG A O 1
ATOM 1744 N N . ILE A 1 229 ? 10.478 -8.926 1.891 1.00 96.44 229 ILE A N 1
ATOM 1745 C CA . ILE A 1 229 ? 9.653 -8.092 2.774 1.00 96.44 229 ILE A CA 1
ATOM 1746 C C . ILE A 1 229 ? 8.751 -7.172 1.953 1.00 96.44 229 ILE A C 1
ATOM 1748 O O . ILE A 1 229 ? 7.550 -7.122 2.216 1.00 96.44 229 ILE A O 1
ATOM 1752 N N . GLU A 1 230 ? 9.295 -6.491 0.942 1.00 95.62 230 GLU A N 1
ATOM 1753 C CA . GLU A 1 230 ? 8.526 -5.618 0.055 1.00 95.62 230 GLU A CA 1
ATOM 1754 C C . GLU A 1 230 ? 7.431 -6.397 -0.684 1.00 95.62 230 GLU A C 1
ATOM 1756 O O . GLU A 1 230 ? 6.269 -5.987 -0.679 1.00 95.62 230 GLU A O 1
ATOM 1761 N N . ALA A 1 231 ? 7.770 -7.541 -1.284 1.00 97.44 231 ALA A N 1
ATOM 1762 C CA . ALA A 1 231 ? 6.816 -8.351 -2.035 1.00 97.44 231 ALA A CA 1
ATOM 1763 C C . ALA A 1 231 ? 5.687 -8.893 -1.140 1.00 97.44 231 ALA A C 1
ATOM 1765 O O . ALA A 1 231 ? 4.516 -8.824 -1.517 1.00 97.44 231 ALA A O 1
ATOM 1766 N N . LEU A 1 232 ? 6.006 -9.372 0.071 1.00 98.31 232 LEU A N 1
ATOM 1767 C CA . LEU A 1 232 ? 4.998 -9.784 1.054 1.00 98.31 232 LEU A CA 1
ATOM 1768 C C . LEU A 1 232 ? 4.112 -8.610 1.488 1.00 98.31 232 LEU A C 1
ATOM 1770 O O . LEU A 1 232 ? 2.891 -8.750 1.507 1.00 98.31 232 LEU A O 1
ATOM 1774 N N . ALA A 1 233 ? 4.701 -7.455 1.806 1.00 98.12 233 ALA A N 1
ATOM 1775 C CA . ALA A 1 233 ? 3.959 -6.273 2.233 1.00 98.12 233 ALA A CA 1
ATOM 1776 C C . ALA A 1 233 ? 2.984 -5.797 1.143 1.00 98.12 233 ALA A C 1
ATOM 1778 O O . ALA A 1 233 ? 1.802 -5.583 1.415 1.00 98.12 233 ALA A O 1
ATOM 1779 N N . ARG A 1 234 ? 3.445 -5.703 -0.110 1.00 97.75 234 ARG A N 1
ATOM 1780 C CA . ARG A 1 234 ? 2.611 -5.297 -1.250 1.00 97.75 234 ARG A CA 1
ATOM 1781 C C . ARG A 1 234 ? 1.526 -6.326 -1.580 1.00 97.75 234 ARG A C 1
ATOM 1783 O O . ARG A 1 234 ? 0.392 -5.935 -1.843 1.00 97.75 234 ARG A O 1
ATOM 1790 N N . ARG A 1 235 ? 1.820 -7.629 -1.479 1.00 98.44 235 ARG A N 1
ATOM 1791 C CA . ARG A 1 235 ? 0.804 -8.691 -1.595 1.00 98.44 235 ARG A CA 1
ATOM 1792 C C . ARG A 1 235 ? -0.266 -8.572 -0.511 1.00 98.44 235 ARG A C 1
ATOM 1794 O O . ARG A 1 235 ? -1.451 -8.631 -0.824 1.00 98.44 235 ARG A O 1
ATOM 1801 N N . GLY A 1 236 ? 0.145 -8.387 0.745 1.00 98.25 236 GLY A N 1
ATOM 1802 C CA . GLY A 1 236 ? -0.767 -8.203 1.875 1.00 98.25 236 GLY A CA 1
ATOM 1803 C C . GLY A 1 236 ? -1.655 -6.974 1.695 1.00 98.25 236 GLY A C 1
ATOM 1804 O O . GLY A 1 236 ? -2.849 -7.023 1.971 1.00 98.25 236 GLY A O 1
ATOM 1805 N N . PHE A 1 237 ? -1.104 -5.890 1.145 1.00 97.88 237 PHE A N 1
ATOM 1806 C CA . PHE A 1 237 ? -1.870 -4.691 0.813 1.00 97.88 237 PHE A CA 1
ATOM 1807 C C . PHE A 1 237 ? -2.896 -4.927 -0.292 1.00 97.88 237 PHE A C 1
ATOM 1809 O O . PHE A 1 237 ? -4.036 -4.484 -0.167 1.00 97.88 237 PHE A O 1
ATOM 1816 N N . ALA A 1 238 ? -2.533 -5.650 -1.351 1.00 97.62 238 ALA A N 1
ATOM 1817 C CA . ALA A 1 238 ? -3.488 -6.010 -2.391 1.00 97.62 238 ALA A CA 1
ATOM 1818 C C . ALA A 1 238 ? -4.629 -6.883 -1.826 1.00 97.62 238 ALA A C 1
ATOM 1820 O O . ALA A 1 238 ? -5.794 -6.596 -2.083 1.00 97.62 238 ALA A O 1
ATOM 1821 N N . GLN A 1 239 ? -4.321 -7.863 -0.966 1.00 98.31 239 GLN A N 1
ATOM 1822 C CA . GLN A 1 239 ? -5.327 -8.686 -0.270 1.00 98.31 239 GLN A CA 1
ATOM 1823 C C . GLN A 1 239 ? -6.240 -7.850 0.638 1.00 98.31 239 GLN A C 1
ATOM 1825 O O . GLN A 1 239 ? -7.458 -8.019 0.629 1.00 98.31 239 GLN A O 1
ATOM 1830 N N . PHE A 1 240 ? -5.662 -6.901 1.378 1.00 97.50 240 PHE A N 1
ATOM 1831 C CA . PHE A 1 240 ? -6.409 -5.974 2.223 1.00 97.50 240 PHE A CA 1
ATOM 1832 C C . PHE A 1 240 ? -7.407 -5.144 1.405 1.00 97.50 240 PHE A C 1
ATOM 1834 O O . PHE A 1 240 ? -8.574 -5.048 1.776 1.00 97.50 240 PHE A O 1
ATOM 1841 N N . ASN A 1 241 ? -6.984 -4.594 0.262 1.00 95.75 241 ASN A N 1
ATOM 1842 C CA . ASN A 1 241 ? -7.861 -3.812 -0.616 1.00 95.75 241 ASN A CA 1
ATOM 1843 C C . ASN A 1 241 ? -8.875 -4.669 -1.393 1.00 95.75 241 ASN A C 1
ATOM 1845 O O . ASN A 1 241 ? -9.907 -4.156 -1.822 1.00 95.75 241 ASN A O 1
ATOM 1849 N N . GLN A 1 242 ? -8.622 -5.971 -1.543 1.00 93.75 242 GLN A N 1
ATOM 1850 C CA . GLN A 1 242 ? -9.604 -6.936 -2.039 1.00 93.75 242 GLN A CA 1
ATOM 1851 C C . GLN A 1 242 ? -10.709 -7.233 -1.004 1.00 93.75 242 GLN A C 1
ATOM 1853 O O . GLN A 1 242 ? -11.757 -7.765 -1.365 1.00 93.75 242 GLN A O 1
ATOM 1858 N N . GLY A 1 243 ? -10.495 -6.880 0.269 1.00 93.75 243 GLY A N 1
ATOM 1859 C CA . GLY A 1 243 ? -11.400 -7.179 1.379 1.00 93.75 243 GLY A CA 1
ATOM 1860 C C . GLY A 1 243 ? -11.151 -8.538 2.042 1.00 93.75 243 GLY A C 1
ATOM 1861 O O . GLY A 1 243 ? -11.870 -8.895 2.972 1.00 93.75 243 GLY A O 1
ATOM 1862 N N . ASP A 1 244 ? -10.126 -9.287 1.618 1.00 95.44 244 ASP A N 1
ATOM 1863 C CA . ASP A 1 244 ? -9.719 -10.541 2.264 1.00 95.44 244 ASP A CA 1
ATOM 1864 C C . ASP A 1 244 ? -8.817 -10.242 3.472 1.00 95.44 244 ASP A C 1
ATOM 1866 O O . ASP A 1 244 ? -7.588 -10.374 3.435 1.00 95.44 244 ASP A O 1
ATOM 1870 N N . LEU A 1 245 ? -9.449 -9.771 4.550 1.00 96.00 245 LEU A N 1
ATOM 1871 C CA . LEU A 1 245 ? -8.755 -9.310 5.752 1.00 96.00 245 LEU A CA 1
ATOM 1872 C C . LEU A 1 245 ? -7.997 -10.432 6.465 1.00 96.00 245 LEU A C 1
ATOM 1874 O O . LEU A 1 245 ? -6.920 -10.187 7.009 1.00 96.00 245 LEU A O 1
ATOM 1878 N N . ASP A 1 246 ? -8.518 -11.658 6.446 1.00 97.19 246 ASP A N 1
ATOM 1879 C CA . ASP A 1 246 ? -7.901 -12.787 7.142 1.00 97.19 246 ASP A CA 1
ATOM 1880 C C . ASP A 1 246 ? -6.630 -13.257 6.432 1.00 97.19 246 ASP A C 1
ATOM 1882 O O . ASP A 1 246 ? -5.619 -13.547 7.085 1.00 97.19 246 ASP A O 1
ATOM 1886 N N . THR A 1 247 ? -6.639 -13.312 5.097 1.00 98.12 247 THR A N 1
ATOM 1887 C CA . THR A 1 247 ? -5.426 -13.626 4.336 1.00 98.12 247 THR A CA 1
ATOM 1888 C C . THR A 1 247 ? -4.428 -12.474 4.404 1.00 98.12 247 THR A C 1
ATOM 1890 O O . THR A 1 247 ? -3.241 -12.722 4.632 1.00 98.12 247 THR A O 1
ATOM 1893 N N . ALA A 1 248 ? -4.888 -11.223 4.298 1.00 98.31 248 ALA A N 1
ATOM 1894 C CA . ALA A 1 248 ? -4.031 -10.049 4.457 1.00 98.31 248 ALA A CA 1
ATOM 1895 C C . ALA A 1 248 ? -3.323 -10.038 5.821 1.00 98.31 248 ALA A C 1
ATOM 1897 O O . ALA A 1 248 ? -2.108 -9.841 5.888 1.00 98.31 248 ALA A O 1
ATOM 1898 N N . GLU A 1 249 ? -4.046 -10.325 6.910 1.00 98.31 249 GLU A N 1
ATOM 1899 C CA . GLU A 1 249 ? -3.478 -10.403 8.258 1.00 98.31 249 GLU A CA 1
ATOM 1900 C C . GLU A 1 249 ? -2.366 -11.457 8.341 1.00 98.31 249 GLU A C 1
ATOM 1902 O O . GLU A 1 249 ? -1.281 -11.184 8.864 1.00 98.31 249 GLU A O 1
ATOM 1907 N N . LYS A 1 250 ? -2.603 -12.657 7.796 1.00 98.50 250 LYS A N 1
ATOM 1908 C CA . LYS A 1 250 ? -1.592 -13.726 7.746 1.00 98.50 250 LYS A CA 1
ATOM 1909 C C . LYS A 1 250 ? -0.352 -13.281 6.971 1.00 98.50 250 LYS A C 1
ATOM 1911 O O . LYS A 1 250 ? 0.764 -13.512 7.439 1.00 98.50 250 LYS A O 1
ATOM 1916 N N . THR A 1 251 ? -0.534 -12.615 5.834 1.00 98.62 251 THR A N 1
ATOM 1917 C CA . THR A 1 251 ? 0.563 -12.134 4.987 1.00 98.62 251 THR A CA 1
ATOM 1918 C C . THR A 1 251 ? 1.379 -11.040 5.681 1.00 98.62 251 THR A C 1
ATOM 1920 O O . THR A 1 251 ? 2.605 -11.133 5.726 1.00 98.62 251 THR A O 1
ATOM 1923 N N . PHE A 1 252 ? 0.743 -10.053 6.318 1.00 98.56 252 PHE A N 1
ATOM 1924 C CA . PHE A 1 252 ? 1.470 -9.030 7.076 1.00 98.56 252 PHE A CA 1
ATOM 1925 C C . PHE A 1 252 ? 2.183 -9.603 8.305 1.00 98.56 252 PHE A C 1
ATOM 1927 O O . PHE A 1 252 ? 3.330 -9.251 8.578 1.00 98.56 252 PHE A O 1
ATOM 1934 N N . ARG A 1 253 ? 1.570 -10.553 9.024 1.00 98.06 253 ARG A N 1
ATOM 1935 C CA . ARG A 1 253 ? 2.262 -11.274 10.106 1.00 98.06 253 ARG A CA 1
ATOM 1936 C C . ARG A 1 253 ? 3.465 -12.059 9.579 1.00 98.06 253 ARG A C 1
ATOM 1938 O O . ARG A 1 253 ? 4.468 -12.163 10.285 1.00 98.06 253 ARG A O 1
ATOM 1945 N N . ALA A 1 254 ? 3.404 -12.587 8.355 1.00 98.12 254 ALA A N 1
ATOM 1946 C CA . ALA A 1 254 ? 4.538 -13.263 7.730 1.00 98.12 254 ALA A CA 1
ATOM 1947 C C . ALA A 1 254 ? 5.732 -12.318 7.516 1.00 98.12 254 ALA A C 1
ATOM 1949 O O . ALA A 1 254 ? 6.861 -12.750 7.742 1.00 98.12 254 ALA A O 1
ATOM 1950 N N . VAL A 1 255 ? 5.501 -11.037 7.194 1.00 97.69 255 VAL A N 1
ATOM 1951 C CA . VAL A 1 255 ? 6.560 -10.009 7.124 1.00 97.69 255 VAL A CA 1
ATOM 1952 C C . VAL A 1 255 ? 7.290 -9.889 8.463 1.00 97.69 255 VAL A C 1
ATOM 1954 O O . VAL A 1 255 ? 8.511 -10.033 8.530 1.00 97.69 255 VAL A O 1
ATOM 1957 N N . LEU A 1 256 ? 6.543 -9.696 9.553 1.00 95.00 256 LEU A N 1
ATOM 1958 C CA . LEU A 1 256 ? 7.117 -9.520 10.892 1.00 95.00 256 LEU A CA 1
ATOM 1959 C C . LEU A 1 256 ? 7.806 -10.793 11.400 1.00 95.00 256 LEU A C 1
ATOM 1961 O O . LEU A 1 256 ? 8.852 -10.740 12.047 1.00 95.00 256 LEU A O 1
ATOM 1965 N N . ASN A 1 257 ? 7.240 -11.959 11.088 1.00 95.94 257 ASN A N 1
ATOM 1966 C CA . ASN A 1 257 ? 7.848 -13.248 11.402 1.00 95.94 257 ASN A CA 1
ATOM 1967 C C . ASN A 1 257 ? 9.153 -13.458 10.636 1.00 95.94 257 ASN A C 1
ATOM 1969 O O . ASN A 1 257 ? 10.113 -13.962 11.213 1.00 95.94 257 ASN A O 1
ATOM 1973 N N . TYR A 1 258 ? 9.194 -13.080 9.358 1.00 95.31 258 TYR A N 1
ATOM 1974 C CA . TYR A 1 258 ? 10.402 -13.166 8.552 1.00 95.31 258 TYR A CA 1
ATOM 1975 C C . TYR A 1 258 ? 11.483 -12.226 9.089 1.00 95.31 258 TYR A C 1
ATOM 1977 O O . TYR A 1 258 ? 12.594 -12.689 9.328 1.00 95.31 258 TYR A O 1
ATOM 1985 N N . ARG A 1 259 ? 11.140 -10.970 9.421 1.00 94.12 259 ARG A N 1
ATOM 1986 C CA . ARG A 1 259 ? 12.078 -10.026 10.050 1.00 94.12 259 ARG A CA 1
ATOM 1987 C C . ARG A 1 259 ? 12.723 -10.597 11.312 1.00 94.12 259 ARG A C 1
ATOM 1989 O O . ARG A 1 259 ? 13.938 -10.532 11.438 1.00 94.12 259 ARG A O 1
ATOM 1996 N N . ARG A 1 260 ? 11.932 -11.179 12.222 1.00 92.81 260 ARG A N 1
ATOM 1997 C CA . ARG A 1 260 ? 12.458 -11.782 13.461 1.00 92.81 260 ARG A CA 1
ATOM 1998 C C . ARG A 1 260 ? 13.421 -12.940 13.204 1.00 92.81 260 ARG A C 1
ATOM 2000 O O . ARG A 1 260 ? 14.341 -13.139 13.983 1.00 92.81 260 ARG A O 1
ATOM 2007 N N . LYS A 1 261 ? 13.213 -13.710 12.130 1.00 93.12 261 LYS A N 1
ATOM 2008 C CA . LYS A 1 261 ? 14.116 -14.813 11.768 1.00 93.12 261 LYS A CA 1
ATOM 2009 C C . LYS A 1 261 ? 15.482 -14.300 11.318 1.00 93.12 261 LYS A C 1
ATOM 2011 O O . LYS A 1 261 ? 16.485 -14.847 11.745 1.00 93.12 261 LYS A O 1
ATOM 2016 N N . ILE A 1 262 ? 15.503 -13.243 10.510 1.00 92.44 262 ILE A N 1
ATOM 2017 C CA . ILE A 1 262 ? 16.735 -12.694 9.922 1.00 92.44 262 ILE A CA 1
ATOM 2018 C C . ILE A 1 262 ? 17.400 -11.611 10.785 1.00 92.44 262 ILE A C 1
ATOM 2020 O O . ILE A 1 262 ? 18.397 -11.028 10.374 1.00 92.44 262 ILE A O 1
ATOM 2024 N N . GLU A 1 263 ? 16.846 -11.288 11.959 1.00 85.75 263 GLU A N 1
ATOM 2025 C CA . GLU A 1 263 ? 17.232 -10.107 12.747 1.00 85.75 263 GLU A CA 1
ATOM 2026 C C . GLU A 1 263 ? 18.723 -10.063 13.107 1.00 85.75 263 GLU A C 1
ATOM 2028 O O . GLU A 1 263 ? 19.313 -8.983 13.111 1.00 85.75 263 GLU A O 1
ATOM 2033 N N . ASN A 1 264 ? 19.326 -11.232 13.336 1.00 85.12 264 ASN A N 1
ATOM 2034 C CA . ASN A 1 264 ? 20.744 -11.383 13.667 1.00 85.12 264 ASN A CA 1
ATOM 2035 C C . ASN A 1 264 ? 21.634 -11.698 12.451 1.00 85.12 264 ASN A C 1
ATOM 2037 O O . ASN A 1 264 ? 22.849 -11.797 12.601 1.00 85.12 264 ASN A O 1
ATOM 2041 N N . GLU A 1 265 ? 21.044 -11.894 11.272 1.00 84.44 265 GLU A N 1
ATOM 2042 C CA . GLU A 1 265 ? 21.736 -12.364 10.066 1.00 84.44 265 GLU A CA 1
ATOM 2043 C C . GLU A 1 265 ? 21.932 -11.232 9.055 1.00 84.44 265 GLU A C 1
ATOM 2045 O O . GLU A 1 265 ? 23.006 -11.095 8.473 1.00 84.44 265 GLU A O 1
ATOM 2050 N N . GLU A 1 266 ? 20.908 -10.395 8.871 1.00 82.69 266 GLU A N 1
ATOM 2051 C CA . GLU A 1 266 ? 20.881 -9.381 7.824 1.00 82.69 266 GLU A CA 1
ATOM 2052 C C . GLU A 1 266 ? 20.307 -8.055 8.338 1.00 82.69 266 GLU A C 1
ATOM 2054 O O . GLU A 1 266 ? 19.290 -7.986 9.046 1.00 82.69 266 GLU A O 1
ATOM 2059 N N . ARG A 1 267 ? 20.975 -6.964 7.954 1.00 82.31 267 ARG A N 1
ATOM 2060 C CA . ARG A 1 267 ? 20.488 -5.607 8.187 1.00 82.31 267 ARG A CA 1
ATOM 2061 C C . ARG A 1 267 ? 19.690 -5.157 6.972 1.00 82.31 267 ARG A C 1
ATOM 2063 O O . ARG A 1 267 ? 20.237 -5.091 5.879 1.00 82.31 267 ARG A O 1
ATOM 2070 N N . LEU A 1 268 ? 18.431 -4.796 7.197 1.00 85.12 268 LEU A N 1
ATOM 2071 C CA . LEU A 1 268 ? 17.570 -4.246 6.154 1.00 85.12 268 LEU A CA 1
ATOM 2072 C C . LEU A 1 268 ? 18.036 -2.858 5.724 1.00 85.12 268 LEU A C 1
ATOM 2074 O O . LEU A 1 268 ? 18.504 -2.064 6.550 1.00 85.12 268 LEU A O 1
ATOM 2078 N N . ALA A 1 269 ? 17.853 -2.551 4.442 1.00 83.06 269 ALA A N 1
ATOM 2079 C CA . ALA A 1 269 ? 18.109 -1.219 3.914 1.00 83.06 269 ALA A CA 1
ATOM 2080 C C . ALA A 1 269 ? 17.092 -0.192 4.440 1.00 83.06 269 ALA A C 1
ATOM 2082 O O . ALA A 1 269 ? 17.414 0.990 4.584 1.00 83.06 269 ALA A O 1
ATOM 2083 N N . THR A 1 270 ? 15.860 -0.625 4.727 1.00 84.88 270 THR A N 1
ATOM 2084 C CA . THR A 1 270 ? 14.783 0.257 5.186 1.00 84.88 270 THR A CA 1
ATOM 2085 C C . THR A 1 270 ? 13.765 -0.459 6.071 1.00 84.88 270 THR A C 1
ATOM 2087 O O . THR A 1 270 ? 13.356 -1.583 5.795 1.00 84.88 270 THR A O 1
ATOM 2090 N N . ASP A 1 271 ? 13.262 0.244 7.087 1.00 87.62 271 ASP A N 1
ATOM 2091 C CA . ASP A 1 271 ? 12.147 -0.229 7.918 1.00 87.62 271 ASP A CA 1
ATOM 2092 C C . ASP A 1 271 ? 10.771 0.152 7.340 1.00 87.62 271 ASP A C 1
ATOM 2094 O O . ASP A 1 271 ? 9.735 -0.128 7.948 1.00 87.62 271 ASP A O 1
ATOM 2098 N N . PHE A 1 272 ? 10.727 0.784 6.156 1.00 92.44 272 PHE A N 1
ATOM 2099 C CA . PHE A 1 272 ? 9.491 1.286 5.548 1.00 92.44 272 PHE A CA 1
ATOM 2100 C C . PHE A 1 272 ? 8.409 0.206 5.447 1.00 92.44 272 PHE A C 1
ATOM 2102 O O . PHE A 1 272 ? 7.292 0.413 5.917 1.00 92.44 272 PHE A O 1
ATOM 2109 N N . TYR A 1 273 ? 8.736 -0.956 4.874 1.00 94.44 273 TYR A N 1
ATOM 2110 C CA . TYR A 1 273 ? 7.761 -2.030 4.667 1.00 94.44 273 TYR A CA 1
ATOM 2111 C C . TYR A 1 273 ? 7.405 -2.791 5.951 1.00 94.44 273 TYR A C 1
ATOM 2113 O O . TYR A 1 273 ? 6.351 -3.431 6.013 1.00 94.44 273 TYR A O 1
ATOM 2121 N N . LEU A 1 274 ? 8.228 -2.685 7.000 1.00 95.19 274 LEU A N 1
ATOM 2122 C CA . LEU A 1 274 ? 7.889 -3.191 8.330 1.00 95.19 274 LEU A CA 1
ATOM 2123 C C . LEU A 1 274 ? 6.844 -2.293 8.994 1.00 95.19 274 LEU A C 1
ATOM 2125 O O . LEU A 1 274 ? 5.796 -2.785 9.410 1.00 95.19 274 LEU A O 1
ATOM 2129 N N . ALA A 1 275 ? 7.092 -0.978 9.008 1.00 95.25 275 ALA A N 1
ATOM 2130 C CA . ALA A 1 275 ? 6.142 0.013 9.503 1.00 95.25 275 ALA A CA 1
ATOM 2131 C C . ALA A 1 275 ? 4.823 -0.038 8.714 1.00 95.25 275 ALA A C 1
ATOM 2133 O O . ALA A 1 275 ? 3.752 -0.078 9.311 1.00 95.25 275 ALA A O 1
ATOM 2134 N N . PHE A 1 276 ? 4.903 -0.136 7.384 1.00 96.31 276 PHE A N 1
ATOM 2135 C CA . PHE A 1 276 ? 3.766 -0.358 6.487 1.00 96.31 276 PHE A CA 1
ATOM 2136 C C . PHE A 1 276 ? 2.937 -1.578 6.909 1.00 96.31 276 PHE A C 1
ATOM 2138 O O . PHE A 1 276 ? 1.728 -1.485 7.107 1.00 96.31 276 PHE A O 1
ATOM 2145 N N . SER A 1 277 ? 3.587 -2.733 7.080 1.00 97.69 277 SER A N 1
ATOM 2146 C CA . SER A 1 277 ? 2.896 -3.982 7.414 1.00 97.69 277 SER A CA 1
ATOM 2147 C C . SER A 1 277 ? 2.250 -3.914 8.797 1.00 97.69 277 SER A C 1
ATOM 2149 O O . SER A 1 277 ? 1.110 -4.342 8.968 1.00 97.69 277 SER A O 1
ATOM 2151 N N . GLN A 1 278 ? 2.943 -3.327 9.777 1.00 97.94 278 GLN A N 1
ATOM 2152 C CA . GLN A 1 278 ? 2.408 -3.127 11.122 1.00 97.94 278 GLN A CA 1
ATOM 2153 C C . GLN A 1 278 ? 1.219 -2.154 11.132 1.00 97.94 278 GLN A C 1
ATOM 2155 O O . GLN A 1 278 ? 0.221 -2.411 11.808 1.00 97.94 278 GLN A O 1
ATOM 2160 N N . TYR A 1 279 ? 1.283 -1.081 10.340 1.00 97.75 279 TYR A N 1
ATOM 2161 C CA . TYR A 1 279 ? 0.176 -0.144 10.173 1.00 97.75 279 TYR A CA 1
ATOM 2162 C C . TYR A 1 279 ? -1.056 -0.836 9.592 1.00 97.75 279 TYR A C 1
ATOM 2164 O O . TYR A 1 279 ? -2.168 -0.654 10.085 1.00 97.75 279 TYR A O 1
ATOM 2172 N N . HIS A 1 280 ? -0.876 -1.661 8.560 1.00 98.06 280 HIS A N 1
ATOM 2173 C CA . HIS A 1 280 ? -1.993 -2.367 7.943 1.00 98.06 280 HIS A CA 1
ATOM 2174 C C . HIS A 1 280 ? -2.570 -3.478 8.829 1.00 98.06 280 HIS A C 1
ATOM 2176 O O . HIS A 1 280 ? -3.780 -3.691 8.803 1.00 98.06 280 HIS A O 1
ATOM 2182 N N . LEU A 1 281 ? -1.771 -4.110 9.696 1.00 98.25 281 LEU A N 1
ATOM 2183 C CA . LEU A 1 281 ? -2.310 -4.961 10.766 1.00 98.25 281 LEU A CA 1
ATOM 2184 C C . LEU A 1 281 ? -3.214 -4.171 11.716 1.00 98.25 281 LEU A C 1
ATOM 2186 O O . LEU A 1 281 ? -4.293 -4.646 12.069 1.00 98.25 281 LEU A O 1
ATOM 2190 N N . ALA A 1 282 ? -2.816 -2.952 12.090 1.00 98.12 282 ALA A N 1
ATOM 2191 C CA . ALA A 1 282 ? -3.658 -2.074 12.896 1.00 98.12 282 ALA A CA 1
ATOM 2192 C C . ALA A 1 282 ? -4.954 -1.694 12.160 1.00 98.12 282 ALA A C 1
ATOM 2194 O O . ALA A 1 282 ? -6.029 -1.761 12.750 1.00 98.12 282 ALA A O 1
ATOM 2195 N N . GLN A 1 283 ? -4.874 -1.387 10.859 1.00 97.94 283 GLN A N 1
ATOM 2196 C CA . GLN A 1 283 ? -6.043 -1.100 10.019 1.00 97.94 283 GLN A CA 1
ATOM 2197 C C . GLN A 1 283 ? -7.021 -2.278 9.931 1.00 97.94 283 GLN A C 1
ATOM 2199 O O . GLN A 1 283 ? -8.226 -2.057 9.965 1.00 97.94 283 GLN A O 1
ATOM 2204 N N . ILE A 1 284 ? -6.540 -3.523 9.855 1.00 97.94 284 ILE A N 1
ATOM 2205 C CA . ILE A 1 284 ? -7.413 -4.710 9.849 1.00 97.94 284 ILE A CA 1
ATOM 2206 C C . ILE A 1 284 ? -8.223 -4.788 11.148 1.00 97.94 284 ILE A C 1
ATOM 2208 O O . ILE A 1 284 ? -9.442 -4.961 11.116 1.00 97.94 284 ILE A O 1
ATOM 2212 N N . VAL A 1 285 ? -7.571 -4.606 12.299 1.00 98.12 285 VAL A N 1
ATOM 2213 C CA . VAL A 1 285 ? -8.262 -4.597 13.598 1.00 98.12 285 VAL A CA 1
ATOM 2214 C C . VAL A 1 285 ? -9.209 -3.398 13.708 1.00 98.12 285 VAL A C 1
ATOM 2216 O O . VAL A 1 285 ? -10.327 -3.546 14.193 1.00 98.12 285 VAL A O 1
ATOM 2219 N N . HIS A 1 286 ? -8.813 -2.233 13.196 1.00 97.88 286 HIS A N 1
ATOM 2220 C CA . HIS A 1 286 ? -9.656 -1.039 13.141 1.00 97.88 286 HIS A CA 1
ATOM 2221 C C . HIS A 1 286 ? -10.910 -1.264 12.272 1.00 97.88 286 HIS A C 1
ATOM 2223 O O . HIS A 1 286 ? -12.013 -0.878 12.652 1.00 97.88 286 HIS A O 1
ATOM 2229 N N . GLN A 1 287 ? -10.798 -1.961 11.140 1.00 96.44 287 GLN A N 1
ATOM 2230 C CA . GLN A 1 287 ? -11.968 -2.333 10.339 1.00 96.44 287 GLN A CA 1
ATOM 2231 C C . GLN A 1 287 ? -12.898 -3.297 11.081 1.00 96.44 287 GLN A C 1
ATOM 2233 O O . GLN A 1 287 ? -14.114 -3.115 11.035 1.00 96.44 287 GLN A O 1
ATOM 2238 N N . ARG A 1 288 ? -12.350 -4.271 11.818 1.00 96.38 288 ARG A N 1
ATOM 2239 C CA . ARG A 1 288 ? -13.151 -5.141 12.695 1.00 96.38 288 ARG A CA 1
ATOM 2240 C C . ARG A 1 288 ? -13.856 -4.327 13.787 1.00 96.38 288 ARG A C 1
ATOM 2242 O O . ARG A 1 288 ? -15.046 -4.519 13.991 1.00 96.38 288 ARG A O 1
ATOM 2249 N N . PHE A 1 289 ? -13.176 -3.360 14.412 1.00 97.62 289 PHE A N 1
ATOM 2250 C CA . PHE A 1 289 ? -13.777 -2.419 15.373 1.00 97.62 289 PHE A CA 1
ATOM 2251 C C . PHE A 1 289 ? -14.971 -1.656 14.775 1.00 97.62 289 PHE A C 1
ATOM 2253 O O . PHE A 1 289 ? -16.023 -1.548 15.409 1.00 97.62 289 PHE A O 1
ATOM 2260 N N . ARG A 1 290 ? -14.831 -1.153 13.542 1.00 96.25 290 ARG A N 1
ATOM 2261 C CA . ARG A 1 290 ? -15.909 -0.441 12.834 1.00 96.25 290 ARG A CA 1
ATOM 2262 C C . ARG A 1 290 ? -17.106 -1.339 12.534 1.00 96.25 290 ARG A C 1
ATOM 2264 O O . ARG A 1 290 ? -18.230 -0.851 12.543 1.00 96.25 290 ARG A O 1
ATOM 2271 N N . ALA A 1 291 ? -16.868 -2.625 12.280 1.00 95.94 291 ALA A N 1
ATOM 2272 C CA . ALA A 1 291 ? -17.910 -3.591 11.941 1.00 95.94 291 ALA A CA 1
ATOM 2273 C C . ALA A 1 291 ? -18.805 -3.985 13.131 1.00 95.94 291 ALA A C 1
ATOM 2275 O O . ALA A 1 291 ? -19.909 -4.480 12.910 1.00 95.94 291 ALA A O 1
ATOM 2276 N N . VAL A 1 292 ? -18.364 -3.768 14.377 1.00 96.44 292 VAL A N 1
ATOM 2277 C CA . VAL A 1 292 ? -19.181 -4.054 15.566 1.00 96.44 292 VAL A CA 1
ATOM 2278 C C . VAL A 1 292 ? -20.249 -2.971 15.737 1.00 96.44 292 VAL A C 1
ATOM 2280 O O . VAL A 1 292 ? -19.945 -1.824 16.078 1.00 96.44 292 VAL A O 1
ATOM 2283 N N . GLU A 1 293 ? -21.509 -3.332 15.507 1.00 95.50 293 GLU A N 1
ATOM 2284 C CA . GLU A 1 293 ? -22.684 -2.489 15.760 1.00 95.50 293 GLU A CA 1
ATOM 2285 C C . GLU A 1 293 ? -23.210 -2.725 17.186 1.00 95.50 293 GLU A C 1
ATOM 2287 O O . GLU A 1 293 ? -23.227 -3.861 17.650 1.00 95.50 293 GLU A O 1
ATOM 2292 N N . LEU A 1 294 ? -23.656 -1.668 17.877 1.00 93.06 294 LEU A N 1
ATOM 2293 C CA . LEU A 1 294 ? -24.238 -1.769 19.222 1.00 93.06 294 LEU A CA 1
ATOM 2294 C C . LEU A 1 294 ? -25.724 -2.121 19.115 1.00 93.06 294 LEU A C 1
ATOM 2296 O O . LEU A 1 294 ? -26.495 -1.334 18.561 1.00 93.06 294 LEU A O 1
ATOM 2300 N N . ARG A 1 295 ? -26.137 -3.291 19.614 1.00 94.62 295 ARG A N 1
ATOM 2301 C CA . ARG A 1 295 ? -27.490 -3.827 19.375 1.00 94.62 295 ARG A CA 1
ATOM 2302 C C . ARG A 1 295 ? -28.253 -4.110 20.660 1.00 94.62 295 ARG A C 1
ATOM 2304 O O . ARG A 1 295 ? -27.685 -4.532 21.656 1.00 94.62 295 ARG A O 1
ATOM 2311 N N . LEU A 1 296 ? -29.573 -3.941 20.600 1.00 92.00 296 LEU A N 1
ATOM 2312 C CA . LEU A 1 296 ? -30.495 -4.389 21.646 1.00 92.00 296 LEU A CA 1
ATOM 2313 C C . LEU A 1 296 ? -30.827 -5.887 21.485 1.00 92.00 296 LEU A C 1
ATOM 2315 O O . LEU A 1 296 ? -30.761 -6.400 20.363 1.00 92.00 296 LEU A O 1
ATOM 2319 N N . PRO A 1 297 ? -31.233 -6.593 22.561 1.00 94.75 297 PRO A N 1
ATOM 2320 C CA . PRO A 1 297 ? -31.469 -6.114 23.937 1.00 94.75 297 PRO A CA 1
ATOM 2321 C C . PRO A 1 297 ? -30.173 -5.794 24.705 1.00 94.75 297 PRO A C 1
ATOM 2323 O O . PRO A 1 297 ? -29.089 -6.111 24.230 1.00 94.75 297 PRO A O 1
ATOM 2326 N N . GLU A 1 298 ? -30.279 -5.196 25.898 1.00 89.75 298 GLU A N 1
ATOM 2327 C CA . GLU A 1 298 ? -29.137 -4.750 26.729 1.00 89.75 298 GLU A CA 1
ATOM 2328 C C . GLU A 1 298 ? -28.043 -5.821 26.890 1.00 89.75 298 GLU A C 1
ATOM 2330 O O . GLU A 1 298 ? -26.873 -5.552 26.655 1.00 89.75 298 GLU A O 1
ATOM 2335 N N . ALA A 1 299 ? -28.424 -7.079 27.130 1.00 92.50 299 ALA A N 1
ATOM 2336 C CA . ALA A 1 299 ? -27.467 -8.183 27.248 1.00 92.50 299 ALA A CA 1
ATOM 2337 C C . ALA A 1 299 ? -26.634 -8.451 25.972 1.00 92.50 299 ALA A C 1
ATOM 2339 O O . ALA A 1 299 ? -25.558 -9.047 26.055 1.00 92.50 299 ALA A O 1
ATOM 2340 N N . GLN A 1 300 ? -27.134 -8.086 24.785 1.00 95.31 300 GLN A N 1
ATOM 2341 C CA . GLN A 1 300 ? -26.351 -8.123 23.546 1.00 95.31 300 GLN A CA 1
ATOM 2342 C C . GLN A 1 300 ? -25.484 -6.870 23.414 1.00 95.31 300 GLN A C 1
ATOM 2344 O O . GLN A 1 300 ? -24.327 -6.985 23.015 1.00 95.31 300 GLN A O 1
ATOM 2349 N N . MET A 1 301 ? -26.011 -5.709 23.805 1.00 93.44 301 MET A N 1
ATOM 2350 C CA . MET A 1 301 ? -25.268 -4.451 23.811 1.00 93.44 301 MET A CA 1
ATOM 2351 C C . MET A 1 301 ? -24.020 -4.545 24.684 1.00 93.44 301 MET A C 1
ATOM 2353 O O . MET A 1 301 ? -22.960 -4.111 24.250 1.00 93.44 301 MET A O 1
ATOM 2357 N N . ASP A 1 302 ? -24.119 -5.165 25.860 1.00 91.31 302 ASP A N 1
ATOM 2358 C CA . ASP A 1 302 ? -22.981 -5.391 26.756 1.00 91.31 302 ASP A CA 1
ATOM 2359 C C . ASP A 1 302 ? -21.851 -6.151 26.050 1.00 91.31 302 ASP A C 1
ATOM 2361 O O . ASP A 1 302 ? -20.691 -5.744 26.088 1.00 91.31 302 ASP A O 1
ATOM 2365 N N . LYS A 1 303 ? -22.192 -7.219 25.319 1.00 96.38 303 LYS A N 1
ATOM 2366 C CA . LYS A 1 303 ? -21.216 -8.007 24.552 1.00 96.38 303 LYS A CA 1
ATOM 2367 C C . LYS A 1 303 ? -20.619 -7.211 23.398 1.00 96.38 303 LYS A C 1
ATOM 2369 O O . LYS A 1 303 ? -19.414 -7.286 23.172 1.00 96.38 303 LYS A O 1
ATOM 2374 N N . ASP A 1 304 ? -21.453 -6.464 22.676 1.00 96.44 304 ASP A N 1
ATOM 2375 C CA . ASP A 1 304 ? -21.012 -5.622 21.563 1.00 96.44 304 ASP A CA 1
ATOM 2376 C C . ASP A 1 304 ? -20.053 -4.526 22.068 1.00 96.44 304 ASP A C 1
ATOM 2378 O O . ASP A 1 304 ? -19.047 -4.230 21.423 1.00 96.44 304 ASP A O 1
ATOM 2382 N N . LEU A 1 305 ? -20.316 -3.958 23.250 1.00 94.00 305 LEU A N 1
ATOM 2383 C CA . LEU A 1 305 ? -19.448 -2.980 23.905 1.00 94.00 305 LEU A CA 1
ATOM 2384 C C . LEU A 1 305 ? -18.114 -3.590 24.337 1.00 94.00 305 LEU A C 1
ATOM 2386 O O . LEU A 1 305 ? -17.072 -2.992 24.060 1.00 94.00 305 LEU A O 1
ATOM 2390 N N . ASP A 1 306 ? -18.126 -4.769 24.960 1.00 95.31 306 ASP A N 1
ATOM 2391 C CA . ASP A 1 306 ? -16.908 -5.480 25.360 1.00 95.31 306 ASP A CA 1
ATOM 2392 C C . ASP A 1 306 ? -16.035 -5.822 24.142 1.00 95.31 306 ASP A C 1
ATOM 2394 O O . ASP A 1 306 ? -14.820 -5.587 24.140 1.00 95.31 306 ASP A O 1
ATOM 2398 N N . GLU A 1 307 ? -16.649 -6.326 23.068 1.00 97.06 307 GLU A N 1
ATOM 2399 C CA . GLU A 1 307 ? -15.955 -6.631 21.818 1.00 97.06 307 GLU A CA 1
ATOM 2400 C C . GLU A 1 307 ? -15.370 -5.362 21.186 1.00 97.06 307 GLU A C 1
ATOM 2402 O O . GLU A 1 307 ? -14.183 -5.319 20.843 1.00 97.06 307 GLU A O 1
ATOM 2407 N N . LYS A 1 308 ? -16.168 -4.294 21.089 1.00 96.56 308 LYS A N 1
ATOM 2408 C CA . LYS A 1 308 ? -15.739 -3.024 20.495 1.00 96.56 308 LYS A CA 1
ATOM 2409 C C . LYS A 1 308 ? -14.626 -2.361 21.306 1.00 96.56 308 LYS A C 1
ATOM 2411 O O . LYS A 1 308 ? -13.655 -1.873 20.725 1.00 96.56 308 LYS A O 1
ATOM 2416 N N . ALA A 1 309 ? -14.699 -2.393 22.635 1.00 95.12 309 ALA A N 1
ATOM 2417 C CA . ALA A 1 309 ? -13.639 -1.901 23.509 1.00 95.12 309 ALA A CA 1
ATOM 2418 C C . ALA A 1 309 ? -12.348 -2.716 23.339 1.00 95.12 309 ALA A C 1
ATOM 2420 O O . ALA A 1 309 ? -11.277 -2.137 23.149 1.00 95.12 309 ALA A O 1
ATOM 2421 N N . SER A 1 310 ? -12.444 -4.049 23.325 1.00 97.81 310 SER A N 1
ATOM 2422 C CA . SER A 1 310 ? -11.300 -4.937 23.087 1.00 97.81 310 SER A CA 1
ATOM 2423 C C . SER A 1 310 ? -10.617 -4.645 21.748 1.00 97.81 310 SER A C 1
ATOM 2425 O O . SER A 1 310 ? -9.390 -4.514 21.687 1.00 97.81 310 SER A O 1
ATOM 2427 N N . LEU A 1 311 ? -11.392 -4.475 20.674 1.00 98.12 311 LEU A N 1
ATOM 2428 C CA . LEU A 1 311 ? -10.860 -4.159 19.349 1.00 98.12 311 LEU A CA 1
ATOM 2429 C C . LEU A 1 311 ? -10.216 -2.768 19.294 1.00 98.12 311 LEU A C 1
ATOM 2431 O O . LEU A 1 311 ? -9.160 -2.627 18.676 1.00 98.12 311 LEU A O 1
ATOM 2435 N N . LEU A 1 312 ? -10.774 -1.765 19.983 1.00 97.06 312 LEU A N 1
ATOM 2436 C CA . LEU A 1 312 ? -10.143 -0.447 20.102 1.00 97.06 312 LEU A CA 1
ATOM 2437 C C . LEU A 1 312 ? -8.760 -0.553 20.752 1.00 97.06 312 LEU A C 1
ATOM 2439 O O . LEU A 1 312 ? -7.793 -0.006 20.220 1.00 97.06 312 LEU A O 1
ATOM 2443 N N . LEU A 1 313 ? -8.643 -1.277 21.871 1.00 97.00 313 LEU A N 1
ATOM 2444 C CA . LEU A 1 313 ? -7.367 -1.461 22.574 1.00 97.00 313 LEU A CA 1
ATOM 2445 C C . LEU A 1 313 ? -6.334 -2.178 21.701 1.00 97.00 313 LEU A C 1
ATOM 2447 O O . LEU A 1 313 ? -5.165 -1.783 21.654 1.00 97.00 313 LEU A O 1
ATOM 2451 N N . GLN A 1 314 ? -6.761 -3.217 20.982 1.00 98.06 314 GLN A N 1
ATOM 2452 C CA . GLN A 1 314 ? -5.903 -3.956 20.061 1.00 98.06 314 GLN A CA 1
ATOM 2453 C C . GLN A 1 314 ? -5.428 -3.079 18.893 1.00 98.06 314 GLN A C 1
ATOM 2455 O O . GLN A 1 314 ? -4.231 -3.066 18.593 1.00 98.06 314 GLN A O 1
ATOM 2460 N N . ALA A 1 315 ? -6.328 -2.309 18.272 1.00 97.94 315 ALA A N 1
ATOM 2461 C CA . ALA A 1 315 ? -5.992 -1.390 17.186 1.00 97.94 315 ALA A CA 1
ATOM 2462 C C . ALA A 1 315 ? -5.042 -0.283 17.667 1.00 97.94 315 ALA A C 1
ATOM 2464 O O . ALA A 1 315 ? -4.000 -0.053 17.053 1.00 97.94 315 ALA A O 1
ATOM 2465 N N . GLN A 1 316 ? -5.335 0.341 18.813 1.00 97.62 316 GLN A N 1
ATOM 2466 C CA . GLN A 1 316 ? -4.473 1.349 19.429 1.00 97.62 316 GLN A CA 1
ATOM 2467 C C . GLN A 1 316 ? -3.065 0.804 19.676 1.00 97.62 316 GLN A C 1
ATOM 2469 O O . GLN A 1 316 ? -2.082 1.443 19.299 1.00 97.62 316 GLN A O 1
ATOM 2474 N N . ARG A 1 317 ? -2.951 -0.386 20.279 1.00 97.94 317 ARG A N 1
ATOM 2475 C CA . ARG A 1 317 ? -1.653 -1.030 20.504 1.00 97.94 317 ARG A CA 1
ATOM 2476 C C . ARG A 1 317 ? -0.913 -1.236 19.185 1.00 97.94 317 ARG A C 1
ATOM 2478 O O . ARG A 1 317 ? 0.260 -0.892 19.095 1.00 97.94 317 ARG A O 1
ATOM 2485 N N . ALA A 1 318 ? -1.587 -1.753 18.160 1.00 96.88 318 ALA A N 1
ATOM 2486 C CA . ALA A 1 318 ? -0.973 -2.012 16.863 1.00 96.88 318 ALA A CA 1
ATOM 2487 C C . ALA A 1 318 ? -0.493 -0.725 16.156 1.00 96.88 318 ALA A C 1
ATOM 2489 O O . ALA A 1 318 ? 0.587 -0.730 15.556 1.00 96.88 318 ALA A O 1
ATOM 2490 N N . TYR A 1 319 ? -1.224 0.387 16.277 1.00 98.00 319 TYR A N 1
ATOM 2491 C CA . TYR A 1 319 ? -0.772 1.697 15.796 1.00 98.00 319 TYR A CA 1
ATOM 2492 C C . TYR A 1 319 ? 0.422 2.229 16.592 1.00 98.00 319 TYR A C 1
ATOM 2494 O O . TYR A 1 319 ? 1.373 2.732 16.001 1.00 98.00 319 TYR A O 1
ATOM 2502 N N . ILE A 1 320 ? 0.437 2.068 17.916 1.00 96.00 320 ILE A N 1
ATOM 2503 C CA . ILE A 1 320 ? 1.595 2.452 18.736 1.00 96.00 320 ILE A CA 1
ATOM 2504 C C . ILE A 1 320 ? 2.839 1.648 18.335 1.00 96.00 320 ILE A C 1
ATOM 2506 O O . ILE A 1 320 ? 3.918 2.223 18.213 1.00 96.00 320 ILE A O 1
ATOM 2510 N N . GLU A 1 321 ? 2.709 0.347 18.057 1.00 96.00 321 GLU A N 1
ATOM 2511 C CA . GLU A 1 321 ? 3.820 -0.446 17.508 1.00 96.00 321 GLU A CA 1
ATOM 2512 C C . GLU A 1 321 ? 4.296 0.083 16.143 1.00 96.00 321 GLU A C 1
ATOM 2514 O O . GLU A 1 321 ? 5.490 0.061 15.866 1.00 96.00 321 GLU A O 1
ATOM 2519 N N . THR A 1 322 ? 3.401 0.634 15.314 1.00 95.44 322 THR A N 1
ATOM 2520 C CA . THR A 1 322 ? 3.793 1.302 14.057 1.00 95.44 322 THR A CA 1
ATOM 2521 C C . THR A 1 322 ? 4.681 2.518 14.326 1.00 95.44 322 THR A C 1
ATOM 2523 O O . THR A 1 322 ? 5.710 2.686 13.674 1.00 95.44 322 THR A O 1
ATOM 2526 N N . ILE A 1 323 ? 4.319 3.351 15.309 1.00 93.56 323 ILE A N 1
ATOM 2527 C CA . ILE A 1 323 ? 5.091 4.545 15.695 1.00 93.56 323 ILE A CA 1
ATOM 2528 C C . ILE A 1 323 ? 6.509 4.156 16.141 1.00 93.56 323 ILE A C 1
ATOM 2530 O O . ILE A 1 323 ? 7.470 4.855 15.823 1.00 93.56 323 ILE A O 1
ATOM 2534 N N . LYS A 1 324 ? 6.666 3.011 16.821 1.00 93.00 324 LYS A N 1
ATOM 2535 C CA . LYS A 1 324 ? 7.969 2.524 17.304 1.00 93.00 324 LYS A CA 1
ATOM 2536 C C . LYS A 1 324 ? 8.958 2.165 16.195 1.00 93.00 324 LYS A C 1
ATOM 2538 O O . LYS A 1 324 ? 10.157 2.210 16.451 1.00 93.00 324 LYS A O 1
ATOM 2543 N N . TYR A 1 325 ? 8.496 1.866 14.979 1.00 89.62 325 TYR A N 1
ATOM 2544 C CA . TYR A 1 325 ? 9.390 1.686 13.827 1.00 89.62 325 TYR A CA 1
ATOM 2545 C C . TYR A 1 325 ? 10.087 2.986 13.401 1.00 89.62 325 TYR A C 1
ATOM 2547 O O . TYR A 1 325 ? 10.996 2.951 12.579 1.00 89.62 325 TYR A O 1
ATOM 2555 N N . GLY A 1 326 ? 9.664 4.145 13.917 1.00 86.69 326 GLY A N 1
ATOM 2556 C CA . GLY A 1 326 ? 10.363 5.414 13.720 1.00 86.69 326 GLY A CA 1
ATOM 2557 C C . GLY A 1 326 ? 10.260 5.997 12.310 1.00 86.69 326 GLY A C 1
ATOM 2558 O O . GLY A 1 326 ? 10.821 7.061 12.062 1.00 86.69 326 GLY A O 1
ATOM 2559 N N . ASN A 1 327 ? 9.531 5.359 11.386 1.00 89.94 327 ASN A N 1
ATOM 2560 C CA . ASN A 1 327 ? 9.250 5.945 10.080 1.00 89.94 327 ASN A CA 1
ATOM 2561 C C . ASN A 1 327 ? 8.283 7.135 10.249 1.00 89.94 327 ASN A C 1
ATOM 2563 O O . ASN A 1 327 ? 7.135 6.912 10.642 1.00 89.94 327 ASN A O 1
ATOM 2567 N N . PRO A 1 328 ? 8.682 8.381 9.927 1.00 89.06 328 PRO A N 1
ATOM 2568 C CA . PRO A 1 328 ? 7.874 9.556 10.252 1.00 89.06 328 PRO A CA 1
ATOM 2569 C C . PRO A 1 328 ? 6.495 9.576 9.592 1.00 89.06 328 PRO A C 1
ATOM 2571 O O . PRO A 1 328 ? 5.518 9.984 10.216 1.00 89.06 328 PRO A O 1
ATOM 2574 N N . ALA A 1 329 ? 6.399 9.117 8.341 1.00 88.12 329 ALA A N 1
ATOM 2575 C CA . ALA A 1 329 ? 5.145 9.132 7.601 1.00 88.12 329 ALA A CA 1
ATOM 2576 C C . ALA A 1 329 ? 4.144 8.118 8.175 1.00 88.12 329 ALA A C 1
ATOM 2578 O O . ALA A 1 329 ? 2.978 8.455 8.383 1.00 88.12 329 ALA A O 1
ATOM 2579 N N . TRP A 1 330 ? 4.605 6.905 8.501 1.00 92.50 330 TRP A N 1
ATOM 2580 C CA . TRP A 1 330 ? 3.769 5.888 9.146 1.00 92.50 330 TRP A CA 1
ATOM 2581 C C . TRP A 1 330 ? 3.454 6.211 10.606 1.00 92.50 330 TRP A C 1
ATOM 2583 O O . TRP A 1 330 ? 2.346 5.931 11.057 1.00 92.50 330 TRP A O 1
ATOM 2593 N N . ALA A 1 331 ? 4.375 6.846 11.331 1.00 92.94 331 ALA A N 1
ATOM 2594 C CA . ALA A 1 331 ? 4.127 7.318 12.688 1.00 92.94 331 ALA A CA 1
ATOM 2595 C C . ALA A 1 331 ? 3.029 8.393 12.712 1.00 92.94 331 ALA A C 1
ATOM 2597 O O . ALA A 1 331 ? 2.083 8.279 13.490 1.00 92.94 331 ALA A O 1
ATOM 2598 N N . ALA A 1 332 ? 3.104 9.381 11.814 1.00 92.44 332 ALA A N 1
ATOM 2599 C CA . ALA A 1 332 ? 2.087 10.420 11.659 1.00 92.44 332 ALA A CA 1
ATOM 2600 C C . ALA A 1 332 ? 0.709 9.834 11.308 1.00 92.44 332 ALA A C 1
ATOM 2602 O O . ALA A 1 332 ? -0.309 10.224 11.887 1.00 92.44 332 ALA A O 1
ATOM 2603 N N . ALA A 1 333 ? 0.689 8.861 10.388 1.00 93.00 333 ALA A N 1
ATOM 2604 C CA . ALA A 1 333 ? -0.512 8.125 10.015 1.00 93.00 333 ALA A CA 1
ATOM 2605 C C . ALA A 1 333 ? -1.109 7.373 11.207 1.00 93.00 333 ALA A C 1
ATOM 2607 O O . ALA A 1 333 ? -2.308 7.456 11.458 1.00 93.00 333 ALA A O 1
ATOM 2608 N N . ALA A 1 334 ? -0.283 6.634 11.946 1.00 95.62 334 ALA A N 1
ATOM 2609 C CA . ALA A 1 334 ? -0.709 5.847 13.092 1.00 95.62 334 ALA A CA 1
ATOM 2610 C C . ALA A 1 334 ? -1.249 6.733 14.222 1.00 95.62 334 ALA A C 1
ATOM 2612 O O . ALA A 1 334 ? -2.327 6.453 14.739 1.00 95.62 334 ALA A O 1
ATOM 2613 N N . GLY A 1 335 ? -0.563 7.828 14.562 1.00 94.94 335 GLY A N 1
ATOM 2614 C CA . GLY A 1 335 ? -1.010 8.759 15.601 1.00 94.94 335 GLY A CA 1
ATOM 2615 C C . GLY A 1 335 ? -2.369 9.390 15.288 1.00 94.94 335 GLY A C 1
ATOM 2616 O O . GLY A 1 335 ? -3.235 9.439 16.162 1.00 94.94 335 GLY A O 1
ATOM 2617 N N . PHE A 1 336 ? -2.598 9.778 14.029 1.00 95.31 336 PHE A N 1
ATOM 2618 C CA . PHE A 1 336 ? -3.902 10.275 13.583 1.00 95.31 336 PHE A CA 1
ATOM 2619 C C . PHE A 1 336 ? -5.001 9.221 13.772 1.00 95.31 336 PHE A C 1
ATOM 2621 O O . PHE A 1 336 ? -6.054 9.520 14.331 1.00 95.31 336 PHE A O 1
ATOM 2628 N N . GLN A 1 337 ? -4.740 7.976 13.355 1.00 96.75 337 GLN A N 1
ATOM 2629 C CA . GLN A 1 337 ? -5.714 6.884 13.452 1.00 96.75 337 GLN A CA 1
ATOM 2630 C C . GLN A 1 337 ? -6.056 6.526 14.902 1.00 96.75 337 GLN A C 1
ATOM 2632 O O . GLN A 1 337 ? -7.201 6.180 15.181 1.00 96.75 337 GLN A O 1
ATOM 2637 N N . VAL A 1 338 ? -5.107 6.649 15.839 1.00 96.31 338 VAL A N 1
ATOM 2638 C CA . VAL A 1 338 ? -5.407 6.469 17.268 1.00 96.31 338 VAL A CA 1
ATOM 2639 C C . VAL A 1 338 ? -6.377 7.538 17.772 1.00 96.31 338 VAL A C 1
ATOM 2641 O O . VAL A 1 338 ? -7.296 7.207 18.514 1.00 96.31 338 VAL A O 1
ATOM 2644 N N . GLY A 1 339 ? -6.225 8.798 17.350 1.00 94.81 339 GLY A N 1
ATOM 2645 C CA . GLY A 1 339 ? -7.218 9.841 17.629 1.00 94.81 339 GLY A CA 1
ATOM 2646 C C . GLY A 1 339 ? -8.592 9.488 17.048 1.00 94.81 339 GLY A C 1
ATOM 2647 O O . GLY A 1 339 ? -9.593 9.496 17.767 1.00 94.81 339 GLY A O 1
ATOM 2648 N N . SER A 1 340 ? -8.624 9.075 15.777 1.00 95.62 340 SER A N 1
ATOM 2649 C CA . SER A 1 340 ? -9.858 8.675 15.090 1.00 95.62 340 SER A CA 1
ATOM 2650 C C . SER A 1 340 ? -10.589 7.514 15.771 1.00 95.62 340 SER A C 1
ATOM 2652 O O . SER A 1 340 ? -11.809 7.565 15.847 1.00 95.62 340 SER A O 1
ATOM 2654 N N . LEU A 1 341 ? -9.891 6.523 16.343 1.00 96.06 341 LEU A N 1
ATOM 2655 C CA . LEU A 1 341 ? -10.526 5.422 17.091 1.00 96.06 341 LEU A CA 1
ATOM 2656 C C . LEU A 1 341 ? -11.446 5.926 18.215 1.00 96.06 341 LEU A C 1
ATOM 2658 O O . LEU A 1 341 ? -12.538 5.396 18.416 1.00 96.06 341 LEU A O 1
ATOM 2662 N N . TYR A 1 342 ? -11.010 6.945 18.960 1.00 96.12 342 TYR A N 1
ATOM 2663 C CA . TYR A 1 342 ? -11.800 7.500 20.060 1.00 96.12 342 TYR A CA 1
ATOM 2664 C C . TYR A 1 342 ? -12.966 8.364 19.568 1.00 96.12 342 TYR A C 1
ATOM 2666 O O . TYR A 1 342 ? -14.021 8.355 20.200 1.00 96.12 342 TYR A O 1
ATOM 2674 N N . GLU A 1 343 ? -12.795 9.078 18.452 1.00 93.50 343 GLU A N 1
ATOM 2675 C CA . GLU A 1 343 ? -13.898 9.789 17.788 1.00 93.50 343 GLU A CA 1
ATOM 2676 C C . GLU A 1 343 ? -14.955 8.814 17.265 1.00 93.50 343 GLU A C 1
ATOM 2678 O O . GLU A 1 343 ? -16.132 8.974 17.557 1.00 93.50 343 GLU A O 1
ATOM 2683 N N . GLU A 1 344 ? -14.542 7.752 16.576 1.00 95.50 344 GLU A N 1
ATOM 2684 C CA . GLU A 1 344 ? -15.458 6.742 16.045 1.00 95.50 344 GLU A CA 1
ATOM 2685 C C . GLU A 1 344 ? -16.181 5.974 17.158 1.00 95.50 344 GLU A C 1
ATOM 2687 O O . GLU A 1 344 ? -17.347 5.607 17.008 1.00 95.50 344 GLU A O 1
ATOM 2692 N N . LEU A 1 345 ? -15.521 5.744 18.301 1.00 94.50 345 LEU A N 1
ATOM 2693 C CA . LEU A 1 345 ? -16.186 5.170 19.468 1.00 94.50 345 LEU A CA 1
ATOM 2694 C C . LEU A 1 345 ? -17.219 6.139 20.057 1.00 94.50 345 LEU A C 1
ATOM 2696 O O . LEU A 1 345 ? -18.320 5.712 20.398 1.00 94.50 345 LEU A O 1
ATOM 2700 N N . TYR A 1 346 ? -16.885 7.428 20.166 1.00 93.56 346 TYR A N 1
ATOM 2701 C CA . TYR A 1 346 ? -17.835 8.457 20.589 1.00 93.56 346 TYR A CA 1
ATOM 2702 C C . TYR A 1 346 ? -19.060 8.491 19.663 1.00 93.56 346 TYR A C 1
ATOM 2704 O O . TYR A 1 346 ? -20.192 8.430 20.143 1.00 93.56 346 TYR A O 1
ATOM 2712 N N . ASP A 1 347 ? -18.841 8.490 18.347 1.00 90.88 347 ASP A N 1
ATOM 2713 C CA . ASP A 1 347 ? -19.917 8.480 17.357 1.00 90.88 347 ASP A CA 1
ATOM 2714 C C . ASP A 1 347 ? -20.775 7.213 17.481 1.00 90.88 347 ASP A C 1
ATOM 2716 O O . ASP A 1 347 ? -22.003 7.293 17.430 1.00 90.88 347 ASP A O 1
ATOM 2720 N N . ALA A 1 348 ? -20.164 6.047 17.718 1.00 91.62 348 ALA A N 1
ATOM 2721 C CA . ALA A 1 348 ? -20.897 4.804 17.947 1.00 91.62 348 ALA A CA 1
ATOM 2722 C C . ALA A 1 348 ? -21.817 4.879 19.180 1.00 91.62 348 ALA A C 1
ATOM 2724 O O . ALA A 1 348 ? -22.943 4.391 19.118 1.00 91.62 348 ALA A O 1
ATOM 2725 N N . PHE A 1 349 ? -21.376 5.514 20.272 1.00 90.25 349 PHE A N 1
ATOM 2726 C CA . PHE A 1 349 ? -22.214 5.723 21.457 1.00 90.25 349 PHE A CA 1
ATOM 2727 C C . PHE A 1 349 ? -23.356 6.708 21.206 1.00 90.25 349 PHE A C 1
ATOM 2729 O O . PHE A 1 349 ? -24.481 6.450 21.627 1.00 90.25 349 PHE A O 1
ATOM 2736 N N . MET A 1 350 ? -23.097 7.807 20.494 1.00 87.56 350 MET A N 1
ATOM 2737 C CA . MET A 1 350 ? -24.127 8.805 20.174 1.00 87.56 350 MET A CA 1
ATOM 2738 C C . MET A 1 350 ? -25.276 8.231 19.336 1.00 87.56 350 MET A C 1
ATOM 2740 O O . MET A 1 350 ? -26.411 8.690 19.450 1.00 87.56 350 MET A O 1
ATOM 2744 N N . HIS A 1 351 ? -24.988 7.219 18.517 1.00 89.19 351 HIS A N 1
ATOM 2745 C CA . HIS A 1 351 ? -25.961 6.561 17.643 1.00 89.19 351 HIS A CA 1
ATOM 2746 C C . HIS A 1 351 ? -26.433 5.200 18.175 1.00 89.19 351 HIS A C 1
ATOM 2748 O O . HIS A 1 351 ? -27.140 4.480 17.465 1.00 89.19 351 HIS A O 1
ATOM 2754 N N . ALA A 1 352 ? -26.057 4.831 19.402 1.00 89.69 352 ALA A N 1
ATOM 2755 C CA . ALA A 1 352 ? -26.483 3.575 19.999 1.00 89.69 352 ALA A CA 1
ATOM 2756 C C . ALA A 1 352 ? -28.020 3.536 20.150 1.00 89.69 352 ALA A C 1
ATOM 2758 O O . ALA A 1 352 ? -28.634 4.544 20.520 1.00 89.69 352 ALA A O 1
ATOM 2759 N N . PRO A 1 353 ? -28.672 2.391 19.875 1.00 90.94 353 PRO A N 1
ATOM 2760 C CA . PRO A 1 353 ? -30.112 2.268 20.049 1.00 90.94 353 PRO A CA 1
ATOM 2761 C C . PRO A 1 353 ? -30.483 2.407 21.529 1.00 90.94 353 PRO A C 1
ATOM 2763 O O . PRO A 1 353 ? -29.958 1.701 22.383 1.00 90.94 353 PRO A O 1
ATOM 2766 N N . VAL A 1 354 ? -31.418 3.306 21.835 1.00 89.56 354 VAL A N 1
ATOM 2767 C CA . VAL A 1 354 ? -31.906 3.505 23.206 1.00 89.56 354 VAL A CA 1
ATOM 2768 C C . VAL A 1 354 ? -32.940 2.420 23.538 1.00 89.56 354 VAL A C 1
ATOM 2770 O O . VAL A 1 354 ? -33.838 2.203 22.717 1.00 89.56 354 VAL A O 1
ATOM 2773 N N . PRO A 1 355 ? -32.858 1.759 24.711 1.00 88.88 355 PRO A N 1
ATOM 2774 C CA . PRO A 1 355 ? -33.869 0.806 25.162 1.00 88.88 355 PRO A CA 1
ATOM 2775 C C . PRO A 1 355 ? -35.295 1.385 25.070 1.00 88.88 355 PRO A C 1
ATOM 2777 O O . PRO A 1 355 ? -35.515 2.524 25.497 1.00 88.88 355 PRO A O 1
ATOM 2780 N N . PRO A 1 356 ? -36.270 0.649 24.500 1.00 88.00 356 PRO A N 1
ATOM 2781 C CA . PRO A 1 356 ? -37.621 1.164 24.252 1.00 88.00 356 PRO A CA 1
ATOM 2782 C C . PRO A 1 356 ? -38.395 1.514 25.534 1.00 88.00 356 PRO A C 1
ATOM 2784 O O . PRO A 1 356 ? -39.388 2.246 25.473 1.00 88.00 356 PRO A O 1
ATOM 2787 N N . GLU A 1 357 ? -37.946 1.011 26.685 1.00 86.44 357 GLU A N 1
ATOM 2788 C CA . GLU A 1 357 ? -38.487 1.311 28.010 1.00 86.44 357 GLU A CA 1
ATOM 2789 C C . GLU A 1 357 ? -38.171 2.751 28.456 1.00 86.44 357 GLU A C 1
ATOM 2791 O O . GLU A 1 357 ? -38.909 3.325 29.257 1.00 86.44 357 GLU A O 1
ATOM 2796 N N . LEU A 1 358 ? -37.107 3.365 27.925 1.00 87.00 358 LEU A N 1
ATOM 2797 C CA . LEU A 1 358 ? -36.706 4.733 28.251 1.00 87.00 358 LEU A CA 1
ATOM 2798 C C . LEU A 1 358 ? -37.440 5.732 27.348 1.00 87.00 358 LEU A C 1
ATOM 2800 O O . LEU A 1 358 ? -37.071 5.966 26.194 1.00 87.00 358 LEU A O 1
ATOM 2804 N N . GLN A 1 359 ? -38.486 6.356 27.891 1.00 88.31 359 GLN A N 1
ATOM 2805 C CA . GLN A 1 359 ? -39.316 7.346 27.195 1.00 88.31 359 GLN A CA 1
ATOM 2806 C C . GLN A 1 359 ? -39.404 8.661 27.978 1.00 88.31 359 GLN A C 1
ATOM 2808 O O . GLN A 1 359 ? -39.103 8.711 29.170 1.00 88.31 359 GLN A O 1
ATOM 2813 N N . GLY A 1 360 ? -39.818 9.736 27.298 1.00 90.44 360 GLY A N 1
ATOM 2814 C CA . GLY A 1 360 ? -39.993 11.056 27.912 1.00 90.44 360 GLY A CA 1
ATOM 2815 C C . GLY A 1 360 ? -38.730 11.548 28.626 1.00 90.44 360 GLY A C 1
ATOM 2816 O O . GLY A 1 360 ? -37.636 11.503 28.063 1.00 90.44 360 GLY A O 1
ATOM 2817 N N . GLU A 1 361 ? -38.884 11.982 29.875 1.00 89.00 361 GLU A N 1
ATOM 2818 C CA . GLU A 1 361 ? -37.795 12.498 30.718 1.00 89.00 361 GLU A CA 1
ATOM 2819 C C . GLU A 1 361 ? -36.690 11.462 30.974 1.00 89.00 361 GLU A C 1
ATOM 2821 O O . GLU A 1 361 ? -35.509 11.802 30.935 1.00 89.00 361 GLU A O 1
ATOM 2826 N N . ALA A 1 362 ? -37.036 10.181 31.153 1.00 84.69 362 ALA A N 1
ATOM 2827 C CA . ALA A 1 362 ? -36.048 9.129 31.412 1.00 84.69 362 ALA A CA 1
ATOM 2828 C C . ALA A 1 362 ? -35.050 8.977 30.251 1.00 84.69 362 ALA A C 1
ATOM 2830 O O . ALA A 1 362 ? -33.864 8.724 30.468 1.00 84.69 362 ALA A O 1
ATOM 2831 N N . ARG A 1 363 ? -35.510 9.194 29.011 1.00 88.19 363 ARG A N 1
ATOM 2832 C CA . ARG A 1 363 ? -34.646 9.201 27.825 1.00 88.19 363 ARG A CA 1
ATOM 2833 C C . ARG A 1 363 ? -33.692 10.394 27.812 1.00 88.19 363 ARG A C 1
ATOM 2835 O O . ARG A 1 363 ? -32.538 10.223 27.432 1.00 88.19 363 ARG A O 1
ATOM 2842 N N . GLN A 1 364 ? -34.162 11.575 28.209 1.00 85.12 364 GLN A N 1
ATOM 2843 C CA . GLN A 1 364 ? -33.330 12.780 28.267 1.00 85.12 364 GLN A CA 1
ATOM 2844 C C . GLN A 1 364 ? -32.227 12.625 29.316 1.00 85.12 364 GLN A C 1
ATOM 2846 O O . GLN A 1 364 ? -31.056 12.796 28.991 1.00 85.12 364 GLN A O 1
ATOM 2851 N N . VAL A 1 365 ? -32.581 12.180 30.527 1.00 87.19 365 VAL A N 1
ATOM 2852 C CA . VAL A 1 365 ? -31.609 11.910 31.599 1.00 87.19 365 VAL A CA 1
ATOM 2853 C C . VAL A 1 365 ? -30.579 10.869 31.157 1.00 87.19 365 VAL A C 1
ATOM 2855 O O . VAL A 1 365 ? -29.382 11.070 31.346 1.00 87.19 365 VAL A O 1
ATOM 2858 N N . TYR A 1 366 ? -31.017 9.783 30.509 1.00 84.88 366 TYR A N 1
ATOM 2859 C CA . TYR A 1 366 ? -30.104 8.781 29.953 1.00 84.88 366 TYR A CA 1
ATOM 2860 C C . TYR A 1 366 ? -29.118 9.391 28.945 1.00 84.88 366 TYR A C 1
ATOM 2862 O O . TYR A 1 366 ? -27.919 9.133 29.031 1.00 84.88 366 TYR A O 1
ATOM 2870 N N . GLN A 1 367 ? -29.599 10.214 28.010 1.00 82.38 367 GLN A N 1
ATOM 2871 C CA . GLN A 1 367 ? -28.756 10.854 26.998 1.00 82.38 367 GLN A CA 1
ATOM 2872 C C . GLN A 1 367 ? -27.765 11.852 27.610 1.00 82.38 367 GLN A C 1
ATOM 2874 O O . GLN A 1 367 ? -26.600 11.865 27.216 1.00 82.38 367 GLN A O 1
ATOM 2879 N N . GLU A 1 368 ? -28.191 12.648 28.591 1.00 84.44 368 GLU A N 1
ATOM 2880 C CA . GLU A 1 368 ? -27.314 13.577 29.309 1.00 84.44 368 GLU A CA 1
ATOM 2881 C C . GLU A 1 368 ? -26.210 12.845 30.079 1.00 84.44 368 GLU A C 1
ATOM 2883 O O . GLU A 1 368 ? -25.038 13.225 30.006 1.00 84.44 368 GLU A O 1
ATOM 2888 N N . GLU A 1 369 ? -26.558 11.776 30.796 1.00 85.19 369 GLU A N 1
ATOM 2889 C CA . GLU A 1 369 ? -25.588 10.964 31.532 1.00 85.19 369 GLU A CA 1
ATOM 2890 C C . GLU A 1 369 ? -24.634 10.223 30.592 1.00 85.19 369 GLU A C 1
ATOM 2892 O O . GLU A 1 369 ? -23.423 10.200 30.831 1.00 85.19 369 GLU A O 1
ATOM 2897 N N . LEU A 1 370 ? -25.145 9.674 29.486 1.00 83.75 370 LEU A N 1
ATOM 2898 C CA . LEU A 1 370 ? -24.319 9.068 28.447 1.00 83.75 370 LEU A CA 1
ATOM 2899 C C . LEU A 1 370 ? -23.323 10.092 27.899 1.00 83.75 370 LEU A C 1
ATOM 2901 O O . LEU A 1 370 ? -22.124 9.817 27.877 1.00 83.75 370 LEU A O 1
ATOM 2905 N N . PHE A 1 371 ? -23.791 11.290 27.541 1.00 82.25 371 PHE A N 1
ATOM 2906 C CA . PHE A 1 371 ? -22.957 12.360 27.000 1.00 82.25 371 PHE A CA 1
ATOM 2907 C C . PHE A 1 371 ? -21.830 12.765 27.960 1.00 82.25 371 PHE A C 1
ATOM 2909 O O . PHE A 1 371 ? -20.662 12.820 27.562 1.00 82.25 371 PHE A O 1
ATOM 2916 N N . LYS A 1 372 ? -22.146 12.974 29.248 1.00 81.88 372 LYS A N 1
ATOM 2917 C CA . LYS A 1 372 ? -21.142 13.270 30.288 1.00 81.88 372 LYS A CA 1
ATOM 2918 C C . LYS A 1 372 ? -20.061 12.190 30.344 1.00 81.88 372 LYS A C 1
ATOM 2920 O O . LYS A 1 372 ? -18.879 12.516 30.456 1.00 81.88 372 LYS A O 1
ATOM 2925 N N . LYS A 1 373 ? -20.454 10.916 30.237 1.00 83.81 373 LYS A N 1
ATOM 2926 C CA . LYS A 1 373 ? -19.533 9.775 30.298 1.00 83.81 373 LYS A CA 1
ATOM 2927 C C . LYS A 1 373 ? -18.672 9.638 29.046 1.00 83.81 373 LYS A C 1
ATOM 2929 O O . LYS A 1 373 ? -17.490 9.334 29.177 1.00 83.81 373 LYS A O 1
ATOM 2934 N N . ILE A 1 374 ? -19.211 9.878 27.851 1.00 87.44 374 ILE A N 1
ATOM 2935 C CA . ILE A 1 374 ? -18.471 9.676 26.592 1.00 87.44 374 ILE A CA 1
ATOM 2936 C C . ILE A 1 374 ? -17.648 10.895 26.159 1.00 87.44 374 ILE A C 1
ATOM 2938 O O . ILE A 1 374 ? -16.737 10.741 25.346 1.00 87.44 374 ILE A O 1
ATOM 2942 N N . ARG A 1 375 ? -17.865 12.084 26.744 1.00 87.94 375 ARG A N 1
ATOM 2943 C CA . ARG A 1 375 ? -17.029 13.281 26.508 1.00 87.94 375 ARG A CA 1
ATOM 2944 C C . ARG A 1 375 ? -15.532 13.017 26.727 1.00 87.94 375 ARG A C 1
ATOM 2946 O O . ARG A 1 375 ? -14.700 13.545 25.990 1.00 87.94 375 ARG A O 1
ATOM 2953 N N . ILE A 1 376 ? -15.182 12.138 27.671 1.00 90.44 376 ILE A N 1
ATOM 2954 C CA . ILE A 1 376 ? -13.794 11.714 27.936 1.00 90.44 376 ILE A CA 1
ATOM 2955 C C . ILE A 1 376 ? -13.101 11.112 26.701 1.00 90.44 376 ILE A C 1
ATOM 2957 O O . ILE A 1 376 ? -11.875 11.164 26.591 1.00 90.44 376 ILE A O 1
ATOM 2961 N N . LEU A 1 377 ? -13.862 10.534 25.764 1.00 91.31 377 LEU A N 1
ATOM 2962 C CA . LEU A 1 377 ? -13.336 9.971 24.520 1.00 91.31 377 LEU A CA 1
ATOM 2963 C C . LEU A 1 377 ? -12.867 11.080 23.574 1.00 91.31 377 LEU A C 1
ATOM 2965 O O . LEU A 1 377 ? -11.767 10.988 23.031 1.00 91.31 377 LEU A O 1
ATOM 2969 N N . LEU A 1 378 ? -13.631 12.169 23.454 1.00 92.38 378 LEU A N 1
ATOM 2970 C CA . LEU A 1 378 ? -13.224 13.338 22.671 1.00 92.38 378 LEU A CA 1
ATOM 2971 C C . LEU A 1 378 ? -11.975 13.996 23.264 1.00 92.38 378 LEU A C 1
ATOM 2973 O O . LEU A 1 378 ? -11.067 14.369 22.528 1.00 92.38 378 LEU A O 1
ATOM 2977 N N . GLU A 1 379 ? -11.872 14.073 24.593 1.00 93.50 379 GLU A N 1
ATOM 2978 C CA . GLU A 1 379 ? -10.660 14.568 25.256 1.00 93.50 379 GLU A CA 1
ATOM 2979 C C . GLU A 1 379 ? -9.446 13.662 25.005 1.00 93.50 379 GLU A C 1
ATOM 2981 O O . GLU A 1 379 ? -8.332 14.155 24.809 1.00 93.50 379 GLU A O 1
ATOM 2986 N N . LYS A 1 380 ? -9.639 12.333 25.002 1.00 94.56 380 LYS A N 1
ATOM 2987 C CA . LYS A 1 380 ? -8.596 11.367 24.621 1.00 94.56 380 LYS A CA 1
ATOM 2988 C C . LYS A 1 380 ? -8.164 11.577 23.170 1.00 94.56 380 LYS A C 1
ATOM 2990 O O . LYS A 1 380 ? -6.959 11.655 22.933 1.00 94.56 380 LYS A O 1
ATOM 2995 N N . SER A 1 381 ? -9.108 11.727 22.237 1.00 95.56 381 SER A N 1
ATOM 2996 C CA . SER A 1 381 ? -8.792 12.034 20.836 1.00 95.56 381 SER A CA 1
ATOM 2997 C C . SER A 1 381 ? -8.012 13.344 20.718 1.00 95.56 381 SER A C 1
ATOM 2999 O O . SER A 1 381 ? -6.937 13.367 20.123 1.00 95.56 381 SER A O 1
ATOM 3001 N N . LEU A 1 382 ? -8.474 14.418 21.371 1.00 95.38 382 LEU A N 1
ATOM 3002 C CA . LEU A 1 382 ? -7.833 15.735 21.324 1.00 95.38 382 LEU A CA 1
ATOM 3003 C C . LEU A 1 382 ? -6.372 15.663 21.787 1.00 95.38 382 LEU A C 1
ATOM 3005 O O . LEU A 1 382 ? -5.489 16.239 21.147 1.00 95.38 382 LEU A O 1
ATOM 3009 N N . ARG A 1 383 ? -6.101 14.927 22.876 1.00 96.12 383 ARG A N 1
ATOM 3010 C CA . ARG A 1 383 ? -4.730 14.686 23.352 1.00 96.12 383 ARG A CA 1
ATOM 3011 C C . ARG A 1 383 ? -3.894 13.944 22.315 1.00 96.12 383 ARG A C 1
ATOM 3013 O O . ARG A 1 383 ? -2.779 14.375 22.042 1.00 96.12 383 ARG A O 1
ATOM 3020 N N . TRP A 1 384 ? -4.423 12.882 21.709 1.00 94.31 384 TRP A N 1
ATOM 3021 C CA . TRP A 1 384 ? -3.718 12.148 20.655 1.00 94.31 384 TRP A CA 1
ATOM 3022 C C . TRP A 1 384 ? -3.406 13.017 19.438 1.00 94.31 384 TRP A C 1
ATOM 3024 O O . TRP A 1 384 ? -2.266 13.015 18.981 1.00 94.31 384 TRP A O 1
ATOM 3034 N N . GLN A 1 385 ? -4.366 13.813 18.958 1.00 94.88 385 GLN A N 1
ATOM 3035 C CA . GLN A 1 385 ? -4.142 14.725 17.833 1.00 94.88 385 GLN A CA 1
ATOM 3036 C C . GLN A 1 385 ? -3.064 15.766 18.163 1.00 94.88 385 GLN A C 1
ATOM 3038 O O . GLN A 1 385 ? -2.183 16.026 17.345 1.00 94.88 385 GLN A O 1
ATOM 3043 N N . ARG A 1 386 ? -3.074 16.315 19.385 1.00 96.06 386 ARG A N 1
ATOM 3044 C CA . ARG A 1 386 ? -2.036 17.240 19.857 1.00 96.06 386 ARG A CA 1
ATOM 3045 C C . ARG A 1 386 ? -0.651 16.598 19.865 1.00 96.06 386 ARG A C 1
ATOM 3047 O O . ARG A 1 386 ? 0.283 17.175 19.314 1.00 96.06 386 ARG A O 1
ATOM 3054 N N . GLU A 1 387 ? -0.507 15.430 20.488 1.00 94.75 387 GLU A N 1
ATOM 3055 C CA . GLU A 1 387 ? 0.785 14.737 20.571 1.00 94.75 387 GLU A CA 1
ATOM 3056 C C . GLU A 1 387 ? 1.287 14.316 19.186 1.00 94.75 387 GLU A C 1
ATOM 3058 O O . GLU A 1 387 ? 2.476 14.451 18.898 1.00 94.75 387 GLU A O 1
ATOM 3063 N N . ASN A 1 388 ? 0.387 13.890 18.294 1.00 93.81 388 ASN A N 1
ATOM 3064 C CA . ASN A 1 388 ? 0.734 13.571 16.913 1.00 93.81 388 ASN A CA 1
ATOM 3065 C C . ASN A 1 388 ? 1.275 14.802 16.170 1.00 93.81 388 ASN A C 1
ATOM 3067 O O . ASN A 1 388 ? 2.317 14.721 15.527 1.00 93.81 388 ASN A O 1
ATOM 3071 N N . LEU A 1 389 ? 0.620 15.960 16.301 1.00 93.69 389 LEU A N 1
ATOM 3072 C CA . LEU A 1 389 ? 1.079 17.213 15.692 1.00 93.69 389 LEU A CA 1
ATOM 3073 C C . LEU A 1 389 ? 2.447 17.650 16.225 1.00 93.69 389 LEU A C 1
ATOM 3075 O O . LEU A 1 389 ? 3.320 18.001 15.434 1.00 93.69 389 LEU A O 1
ATOM 3079 N N . LEU A 1 390 ? 2.662 17.561 17.542 1.00 93.12 390 LEU A N 1
ATOM 3080 C CA . LEU A 1 390 ? 3.961 17.852 18.156 1.00 93.12 390 LEU A CA 1
ATOM 3081 C C . LEU A 1 390 ? 5.050 16.892 17.663 1.00 93.12 390 LEU A C 1
ATOM 3083 O O . LEU A 1 390 ? 6.185 17.308 17.442 1.00 93.12 390 LEU A O 1
ATOM 3087 N N . MET A 1 391 ? 4.728 15.608 17.496 1.00 92.12 391 MET A N 1
ATOM 3088 C CA . MET A 1 391 ? 5.655 14.626 16.936 1.00 92.12 391 MET A CA 1
ATOM 3089 C C . MET A 1 391 ? 6.001 14.957 15.478 1.00 92.12 391 MET A C 1
ATOM 3091 O O . MET A 1 391 ? 7.180 14.980 15.133 1.00 92.12 391 MET A O 1
ATOM 3095 N N . ILE A 1 392 ? 5.005 15.247 14.638 1.00 90.00 392 ILE A N 1
ATOM 3096 C CA . ILE A 1 392 ? 5.198 15.613 13.226 1.00 90.00 392 ILE A CA 1
ATOM 3097 C C . ILE A 1 392 ? 6.093 16.851 13.100 1.00 90.00 392 ILE A C 1
ATOM 3099 O O . ILE A 1 392 ? 7.026 16.855 12.296 1.00 90.00 392 ILE A O 1
ATOM 3103 N N . GLU A 1 393 ? 5.846 17.872 13.923 1.00 90.69 393 GLU A N 1
ATOM 3104 C CA . GLU A 1 393 ? 6.648 19.095 13.967 1.00 90.69 393 GLU A CA 1
ATOM 3105 C C . GLU A 1 393 ? 8.105 18.805 14.355 1.00 90.69 393 GLU A C 1
ATOM 3107 O O . GLU A 1 393 ? 9.021 19.243 13.660 1.00 90.69 393 GLU A O 1
ATOM 3112 N N . ARG A 1 394 ? 8.340 17.999 15.403 1.00 89.94 394 ARG A N 1
ATOM 3113 C CA . ARG A 1 394 ? 9.698 17.605 15.832 1.00 89.94 394 ARG A CA 1
ATOM 3114 C C . ARG A 1 394 ? 10.458 16.826 14.763 1.00 89.94 394 ARG A C 1
ATOM 3116 O O . ARG A 1 394 ? 11.669 16.987 14.645 1.00 89.94 394 ARG A O 1
ATOM 3123 N N . LEU A 1 395 ? 9.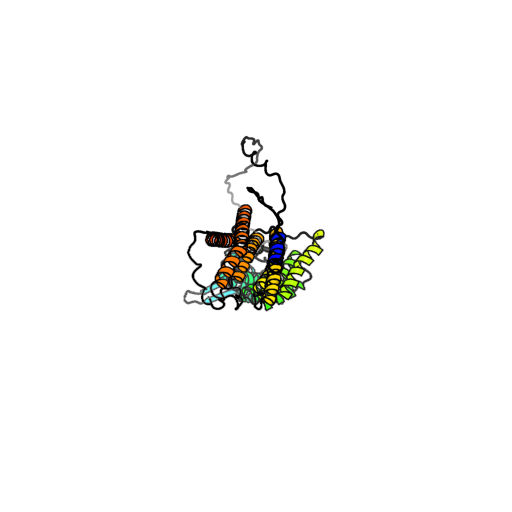767 15.962 14.022 1.00 86.75 395 LEU A N 1
ATOM 3124 C CA . LEU A 1 395 ? 10.369 15.171 12.948 1.00 86.75 395 LEU A CA 1
ATOM 3125 C C . LEU A 1 395 ? 10.604 15.998 11.673 1.00 86.75 395 LEU A C 1
ATOM 3127 O O . LEU A 1 395 ? 11.312 15.535 10.781 1.00 86.75 395 LEU A O 1
ATOM 3131 N N . GLY A 1 396 ? 10.031 17.203 11.576 1.00 83.25 396 GLY A N 1
ATOM 3132 C CA . GLY A 1 396 ? 10.209 18.104 10.438 1.00 83.25 396 GLY A CA 1
ATOM 3133 C C . GLY A 1 396 ? 9.637 17.563 9.125 1.00 83.25 396 GLY A C 1
ATOM 3134 O O . GLY A 1 396 ? 10.094 17.957 8.053 1.00 83.25 396 GLY A O 1
ATOM 3135 N N . VAL A 1 397 ? 8.667 16.643 9.184 1.00 77.31 397 VAL A N 1
ATOM 3136 C CA . VAL A 1 397 ? 8.124 15.985 7.988 1.00 77.31 397 VAL A CA 1
ATOM 3137 C C . VAL A 1 397 ? 6.7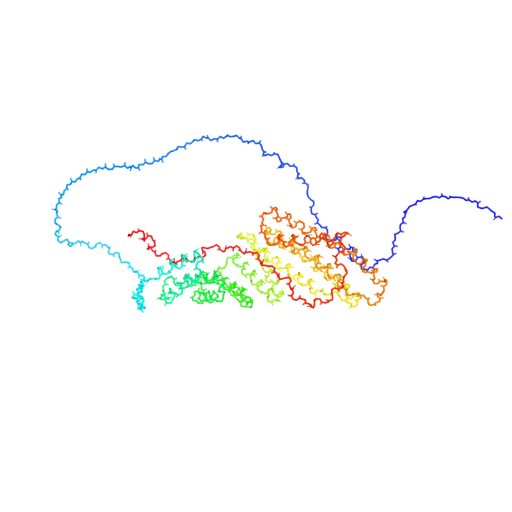89 16.604 7.606 1.00 77.31 397 VAL A C 1
ATOM 3139 O O . VAL A 1 397 ? 5.822 16.555 8.363 1.00 77.31 397 VAL A O 1
ATOM 3142 N N . ASN A 1 398 ? 6.718 17.151 6.394 1.00 77.00 398 ASN A N 1
ATOM 3143 C CA . ASN A 1 398 ? 5.462 17.616 5.826 1.00 77.00 398 ASN A CA 1
ATOM 3144 C C . ASN A 1 398 ? 4.683 16.418 5.264 1.00 77.00 398 ASN A C 1
ATOM 3146 O O . ASN A 1 398 ? 5.098 15.808 4.279 1.00 77.00 398 ASN A O 1
ATOM 3150 N N . THR A 1 399 ? 3.579 16.058 5.913 1.00 79.56 399 THR A N 1
ATOM 3151 C CA . THR A 1 399 ? 2.722 14.933 5.519 1.00 79.56 399 THR A CA 1
ATOM 3152 C C . THR A 1 399 ? 1.270 15.389 5.444 1.00 79.56 399 THR A C 1
ATOM 3154 O O . THR A 1 399 ? 0.855 16.260 6.205 1.00 79.56 399 THR A O 1
ATOM 3157 N N . GLU A 1 400 ? 0.458 14.756 4.595 1.00 84.19 400 GLU A N 1
ATOM 3158 C CA . GLU A 1 400 ? -0.999 14.988 4.570 1.00 84.19 400 GLU A CA 1
ATOM 3159 C C . GLU A 1 400 ? -1.647 14.721 5.944 1.00 84.19 400 GLU A C 1
ATOM 3161 O O . GLU A 1 400 ? -2.617 15.369 6.338 1.00 84.19 400 GLU A O 1
ATOM 3166 N N . TRP A 1 401 ? -1.061 13.808 6.722 1.00 85.62 401 TRP A N 1
ATOM 3167 C CA . TRP A 1 401 ? -1.483 13.486 8.084 1.00 85.62 401 TRP A CA 1
ATOM 3168 C C . TRP A 1 401 ? -1.366 14.660 9.051 1.00 85.62 401 TRP A C 1
ATOM 3170 O O . TRP A 1 401 ? -2.152 14.736 9.996 1.00 85.62 401 TRP A O 1
ATOM 3180 N N . ALA A 1 402 ? -0.440 15.590 8.808 1.00 87.19 402 ALA A N 1
ATOM 3181 C CA . ALA A 1 402 ? -0.334 16.821 9.579 1.00 87.19 402 ALA A CA 1
ATOM 3182 C C . ALA A 1 402 ? -1.606 17.660 9.423 1.00 87.19 402 ALA A C 1
ATOM 3184 O O . ALA A 1 402 ? -2.224 18.038 10.414 1.00 87.19 402 ALA A O 1
ATOM 3185 N N . GLU A 1 403 ? -2.043 17.888 8.183 1.00 88.19 403 GLU A N 1
ATOM 3186 C CA . GLU A 1 403 ? -3.250 18.666 7.896 1.00 88.19 403 GLU A CA 1
ATOM 3187 C C . GLU A 1 403 ? -4.508 17.970 8.417 1.00 88.19 403 GLU A C 1
ATOM 3189 O O . GLU A 1 403 ? -5.327 18.600 9.088 1.00 88.19 403 GLU A O 1
ATOM 3194 N N . LYS A 1 404 ? -4.625 16.649 8.229 1.00 88.88 404 LYS A N 1
ATOM 3195 C CA . LYS A 1 404 ? -5.744 15.877 8.794 1.00 88.88 404 LYS A CA 1
ATOM 3196 C C . LYS A 1 404 ? -5.799 15.957 10.317 1.00 88.88 404 LYS A C 1
ATOM 3198 O O . LYS A 1 404 ? -6.871 16.177 10.878 1.00 88.88 404 LYS A O 1
ATOM 3203 N N . SER A 1 405 ? -4.650 15.848 10.985 1.00 91.38 405 SER A N 1
ATOM 3204 C CA . SER A 1 405 ? -4.573 15.963 12.446 1.00 91.38 405 SER A CA 1
ATOM 3205 C C . SER A 1 405 ? -4.930 17.374 12.925 1.00 91.38 405 SER A C 1
ATOM 3207 O O . SER A 1 405 ? -5.631 17.512 13.924 1.00 91.38 405 SER A O 1
ATOM 3209 N N . LYS A 1 406 ? -4.532 18.433 12.198 1.00 91.56 406 LYS A N 1
ATOM 3210 C CA . LYS A 1 406 ? -4.934 19.824 12.498 1.00 91.56 406 LYS A CA 1
ATOM 3211 C C . LYS A 1 406 ? -6.444 20.013 12.386 1.00 91.56 406 LYS A C 1
ATOM 3213 O O . LYS A 1 406 ? -7.050 20.604 13.278 1.00 91.56 406 LYS A O 1
ATOM 3218 N N . MET A 1 407 ? -7.052 19.510 11.310 1.00 91.69 407 MET A N 1
ATOM 3219 C CA . MET A 1 407 ? -8.499 19.600 11.095 1.00 91.69 407 MET A CA 1
ATOM 3220 C C . MET A 1 407 ? -9.274 18.860 12.189 1.00 91.69 407 MET A C 1
ATOM 3222 O O . MET A 1 407 ? -10.197 19.430 12.771 1.00 91.69 407 MET A O 1
ATOM 3226 N N . ALA A 1 408 ? -8.860 17.633 12.522 1.00 90.62 408 ALA A N 1
ATOM 3227 C CA . ALA A 1 408 ? -9.451 16.863 13.614 1.00 90.62 408 ALA A CA 1
ATOM 3228 C C . ALA A 1 408 ? -9.294 17.584 14.963 1.00 90.62 408 ALA A C 1
ATOM 3230 O O . ALA A 1 408 ? -10.266 17.743 15.695 1.00 90.62 408 ALA A O 1
ATOM 3231 N N . TYR A 1 409 ? -8.106 18.118 15.264 1.00 93.31 409 TYR A N 1
ATOM 3232 C CA . TYR A 1 409 ? -7.861 18.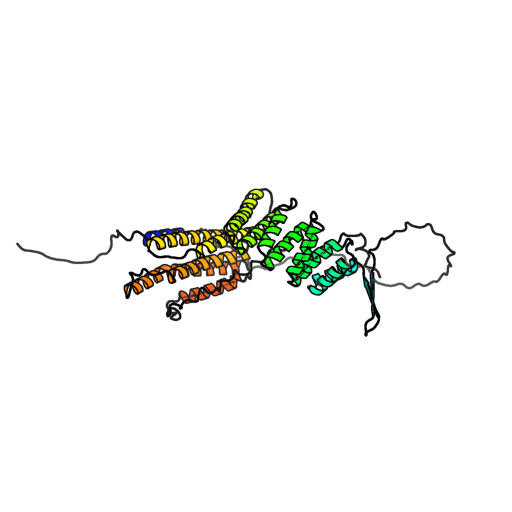887 16.485 1.00 93.31 409 TYR A CA 1
ATOM 3233 C C . TYR A 1 409 ? -8.778 20.116 16.599 1.00 93.31 409 TYR A C 1
ATOM 3235 O O . TYR A 1 409 ? -9.395 20.338 17.640 1.00 93.31 409 TYR A O 1
ATOM 3243 N N . ALA A 1 410 ? -8.927 20.892 15.521 1.00 91.81 410 ALA A N 1
ATOM 3244 C CA . ALA A 1 410 ? -9.808 22.058 15.495 1.00 91.81 410 ALA A CA 1
ATOM 3245 C C . ALA A 1 410 ? -11.290 21.680 15.672 1.00 91.81 410 ALA A C 1
ATOM 3247 O O . ALA A 1 410 ? -12.003 22.347 16.423 1.00 91.81 410 ALA A O 1
ATOM 3248 N N . LYS A 1 411 ? -11.744 20.597 15.023 1.00 92.31 411 LYS A N 1
ATOM 3249 C CA . LYS A 1 411 ? -13.089 20.029 15.218 1.00 92.31 411 LYS A CA 1
ATOM 3250 C C . LYS A 1 411 ? -13.313 19.659 16.688 1.00 92.31 411 LYS A C 1
ATOM 3252 O O . LYS A 1 411 ? -14.309 20.068 17.277 1.00 92.31 411 LYS A O 1
ATOM 3257 N N . LEU A 1 412 ? -12.371 18.941 17.297 1.00 92.12 412 LEU A N 1
ATOM 3258 C CA . LEU A 1 412 ? -12.464 18.481 18.685 1.00 92.12 412 LEU A CA 1
ATOM 3259 C C . LEU A 1 412 ? -12.502 19.636 19.691 1.00 92.12 412 LEU A C 1
ATOM 3261 O O . LEU A 1 412 ? -13.258 19.563 20.656 1.00 92.12 412 LEU A O 1
ATOM 3265 N N . LEU A 1 413 ? -11.749 20.717 19.460 1.00 91.75 413 LEU A N 1
ATOM 3266 C CA . LEU A 1 413 ? -11.829 21.920 20.297 1.00 91.75 413 LEU A CA 1
ATOM 3267 C C . LEU A 1 413 ? -13.232 22.537 20.288 1.00 91.75 413 LEU A C 1
ATOM 3269 O O . LEU A 1 413 ? -13.714 22.936 21.342 1.00 91.75 413 LEU A O 1
ATOM 3273 N N . ARG A 1 414 ? -13.895 22.582 19.125 1.00 89.00 414 ARG A N 1
ATOM 3274 C CA . ARG A 1 414 ? -15.267 23.102 19.009 1.00 89.00 414 ARG A CA 1
ATOM 3275 C C . ARG A 1 414 ? -16.281 22.206 19.714 1.00 89.00 414 ARG A C 1
ATOM 3277 O O . ARG A 1 414 ? -17.148 22.717 20.409 1.00 89.00 414 ARG A O 1
ATOM 3284 N N . LEU A 1 415 ? -16.152 20.886 19.565 1.00 86.06 415 LEU A N 1
ATOM 3285 C CA . LEU A 1 415 ? -17.035 19.919 20.230 1.00 86.06 415 LEU A CA 1
ATOM 3286 C C . LEU A 1 415 ? -16.887 19.930 21.757 1.00 86.06 415 LEU A C 1
ATOM 3288 O O . LEU A 1 415 ? -17.827 19.599 22.474 1.00 86.06 415 LEU A O 1
ATOM 3292 N N . LEU A 1 416 ? -15.703 20.285 22.259 1.00 88.44 416 LEU A N 1
ATOM 3293 C CA . LEU A 1 416 ? -15.413 20.341 23.690 1.00 88.44 416 LEU A CA 1
ATOM 3294 C C . LEU A 1 416 ? -15.666 21.719 24.317 1.00 88.44 416 LEU A C 1
ATOM 3296 O O . LEU A 1 416 ? -15.587 21.817 25.547 1.00 88.44 416 LEU A O 1
ATOM 3300 N N . ASP A 1 417 ? -15.963 22.749 23.518 1.00 85.06 417 ASP A N 1
ATOM 3301 C CA . ASP A 1 417 ? -16.239 24.106 23.992 1.00 85.06 417 ASP A CA 1
ATOM 3302 C C . ASP A 1 417 ? -17.624 24.173 24.664 1.00 85.06 417 ASP A C 1
ATOM 3304 O O . ASP A 1 417 ? -18.641 24.002 23.989 1.00 85.06 417 ASP A O 1
ATOM 3308 N N . PRO A 1 418 ? -17.699 24.451 25.981 1.00 74.62 418 PRO A N 1
ATOM 3309 C CA . PRO A 1 418 ? -18.970 24.545 26.697 1.00 74.62 418 PRO A CA 1
ATOM 3310 C C . PRO A 1 418 ? -19.862 25.709 26.231 1.00 74.62 418 PRO A C 1
ATOM 3312 O O . PRO A 1 418 ? -21.051 25.699 26.534 1.00 74.62 418 PRO A O 1
ATOM 3315 N N . ASN A 1 419 ? -19.314 26.700 25.518 1.00 71.25 419 ASN A N 1
ATOM 3316 C CA . ASN A 1 419 ? -20.054 27.857 25.005 1.00 71.25 419 ASN A CA 1
ATOM 3317 C C . ASN A 1 419 ? -20.457 27.711 23.526 1.00 71.25 419 ASN A C 1
ATOM 3319 O O . ASN A 1 419 ? -21.169 28.567 22.993 1.00 71.25 419 ASN A O 1
ATOM 3323 N N . SER A 1 420 ? -20.015 26.644 22.852 1.00 61.84 420 SER A N 1
ATOM 3324 C CA . SER A 1 420 ? -20.400 26.345 21.472 1.00 61.84 420 SER A CA 1
ATOM 3325 C C . SER A 1 420 ? -21.840 25.826 21.441 1.00 61.84 420 SER A C 1
ATOM 3327 O O . SER A 1 420 ? -22.125 24.685 21.790 1.00 61.84 420 SER A O 1
ATOM 3329 N N . THR A 1 421 ? -22.774 26.688 21.043 1.00 47.66 421 THR A N 1
ATOM 3330 C CA . THR A 1 421 ? -24.229 26.432 21.029 1.00 47.66 421 THR A CA 1
ATOM 3331 C C . THR A 1 421 ? -24.758 25.928 19.679 1.00 47.66 421 THR A C 1
ATOM 3333 O O . THR A 1 421 ? -25.962 25.876 19.464 1.00 47.66 421 THR A O 1
ATOM 3336 N N . SER A 1 422 ? -23.889 25.540 18.745 1.00 44.19 422 SER A N 1
ATOM 3337 C CA . SER A 1 422 ? -24.254 25.326 17.339 1.00 44.19 422 SER A CA 1
ATOM 3338 C C . SER A 1 422 ? -23.846 23.933 16.861 1.00 44.19 422 SER A C 1
ATOM 3340 O O . SER A 1 422 ? -22.700 23.774 16.459 1.00 44.19 422 SER A O 1
ATOM 3342 N N . GLU A 1 423 ? -24.782 22.971 16.918 1.00 41.16 423 GLU A N 1
ATOM 3343 C CA . GLU A 1 423 ? -24.928 21.748 16.072 1.00 41.16 423 GLU A CA 1
ATOM 3344 C C . GLU A 1 423 ? -25.581 20.555 16.804 1.00 41.16 423 GLU A C 1
ATOM 3346 O O . GLU A 1 423 ? -25.831 19.518 16.197 1.00 41.16 423 GLU A O 1
ATOM 3351 N N . PHE A 1 424 ? -25.936 20.686 18.086 1.00 45.53 424 PHE A N 1
ATOM 3352 C CA . PHE A 1 424 ? -26.585 19.599 18.840 1.00 45.53 424 PHE A CA 1
ATOM 3353 C C . PHE A 1 424 ? -28.105 19.475 18.608 1.00 45.53 424 PHE A C 1
ATOM 3355 O O . PHE A 1 424 ? -28.724 18.519 19.074 1.00 45.53 424 PHE A O 1
ATOM 3362 N N . GLU A 1 425 ? -28.719 20.396 17.859 1.00 34.09 425 GLU A N 1
ATOM 3363 C CA . GLU A 1 425 ? -30.147 20.369 17.522 1.00 34.09 425 GLU A CA 1
ATOM 3364 C C . GLU A 1 425 ? -30.382 19.827 16.109 1.00 34.09 425 GLU A C 1
ATOM 3366 O O . GLU A 1 425 ? -30.659 20.574 15.175 1.00 34.09 425 GLU A O 1
ATOM 3371 N N . GLN A 1 426 ? -30.256 18.510 15.958 1.00 30.08 426 GLN A N 1
ATOM 3372 C CA . GLN A 1 426 ? -31.159 17.645 15.187 1.00 30.08 426 GLN A CA 1
ATOM 3373 C C . GLN A 1 426 ? -30.572 16.226 15.164 1.00 30.08 426 GLN A C 1
ATOM 3375 O O . GLN A 1 426 ? -29.384 16.068 14.880 1.00 30.08 426 GLN A O 1
ATOM 3380 N N . PRO A 1 427 ? -31.370 15.165 15.402 1.00 33.91 427 PRO A N 1
ATOM 3381 C CA . PRO A 1 427 ? -30.965 13.847 14.950 1.00 33.91 427 PRO A CA 1
ATOM 3382 C C . PRO A 1 427 ? -30.879 13.973 13.435 1.00 33.91 427 PRO A C 1
ATOM 3384 O O . PRO A 1 427 ? -31.907 14.163 12.785 1.00 33.91 427 PRO A O 1
ATOM 3387 N N . VAL A 1 428 ? -29.664 13.972 12.885 1.00 34.97 428 VAL A N 1
ATOM 3388 C CA . VAL A 1 428 ? -29.463 13.994 11.439 1.00 34.97 428 VAL A CA 1
ATOM 3389 C C . VAL A 1 428 ? -30.278 12.829 10.897 1.00 34.97 428 VAL A C 1
ATOM 3391 O O . VAL A 1 428 ? -29.947 11.662 11.112 1.00 34.97 428 VAL A O 1
ATOM 3394 N N . GLY A 1 429 ? -31.416 13.156 10.281 1.00 28.86 429 GLY A N 1
ATOM 3395 C CA . GLY A 1 429 ? -32.249 12.196 9.591 1.00 28.86 429 GLY A CA 1
ATOM 3396 C C . GLY A 1 429 ? -31.340 11.488 8.611 1.00 28.86 429 GLY A C 1
ATOM 3397 O O . GLY A 1 429 ? -30.763 12.145 7.752 1.00 28.86 429 GLY A O 1
ATOM 3398 N N . ASN A 1 430 ? -31.159 10.187 8.847 1.00 38.69 430 ASN A N 1
ATOM 3399 C CA . ASN A 1 430 ? -30.398 9.231 8.057 1.00 38.69 430 ASN A CA 1
ATOM 3400 C C . ASN A 1 430 ? -29.614 9.877 6.895 1.00 38.69 430 ASN A C 1
ATOM 3402 O O . ASN A 1 430 ? -30.185 10.025 5.806 1.00 38.69 430 ASN A O 1
ATOM 3406 N N . PRO A 1 431 ? -28.317 10.212 7.056 1.00 31.97 431 PRO A N 1
ATOM 3407 C CA . PRO A 1 431 ? -27.449 10.303 5.900 1.00 31.97 431 PRO A CA 1
ATOM 3408 C C . PRO A 1 431 ? -27.290 8.860 5.435 1.00 31.97 431 PRO A C 1
ATOM 3410 O O . PRO A 1 431 ? -26.387 8.152 5.870 1.00 31.97 431 PRO A O 1
ATOM 3413 N N . ALA A 1 432 ? -28.277 8.405 4.660 1.00 27.88 432 ALA A N 1
ATOM 3414 C CA . ALA A 1 432 ? -28.436 7.068 4.125 1.00 27.88 432 ALA A CA 1
ATOM 3415 C C . ALA A 1 432 ? -27.079 6.438 3.868 1.00 27.88 432 ALA A C 1
ATOM 3417 O O . ALA A 1 432 ? -26.518 6.774 2.832 1.00 27.88 432 ALA A O 1
ATOM 3418 N N . ARG A 1 433 ? -26.567 5.610 4.810 1.00 37.56 433 ARG A N 1
ATOM 3419 C CA . ARG A 1 433 ? -25.248 4.937 4.763 1.00 37.56 433 ARG A CA 1
ATOM 3420 C C . ARG A 1 433 ? -24.364 5.589 3.703 1.00 37.56 433 ARG A C 1
ATOM 3422 O O . ARG A 1 433 ? -24.148 5.017 2.631 1.00 37.56 433 ARG A O 1
ATOM 3429 N N . GLY A 1 434 ? -24.025 6.859 3.936 1.00 28.09 434 GLY A N 1
ATOM 3430 C CA . GLY A 1 434 ? -23.355 7.657 2.930 1.00 28.09 434 GLY A CA 1
ATOM 3431 C C . GLY A 1 434 ? -22.050 6.949 2.652 1.00 28.09 434 GLY A C 1
ATOM 3432 O O . GLY A 1 434 ? -21.213 6.832 3.541 1.00 28.09 434 GLY A O 1
ATOM 3433 N N . LYS A 1 435 ? -21.884 6.444 1.433 1.00 31.48 435 LYS A N 1
ATOM 3434 C CA . LYS A 1 435 ? -20.624 5.911 0.910 1.00 31.48 435 LYS A CA 1
ATOM 3435 C C . LYS A 1 435 ? -19.538 6.995 0.821 1.00 31.48 435 LYS A C 1
ATOM 3437 O O . LYS A 1 435 ? -18.617 6.859 0.025 1.00 31.48 435 LYS A O 1
ATOM 3442 N N . ASP A 1 436 ? -19.584 8.015 1.667 1.00 29.56 436 ASP A N 1
ATOM 3443 C CA . ASP A 1 436 ? -18.416 8.775 2.068 1.00 29.56 436 ASP A CA 1
ATOM 3444 C C . ASP A 1 436 ? -17.657 7.903 3.066 1.00 29.56 436 ASP A C 1
ATOM 3446 O O . ASP A 1 436 ? -17.470 8.225 4.238 1.00 29.56 436 ASP A O 1
ATOM 3450 N N . SER A 1 437 ? -17.213 6.737 2.580 1.00 30.83 437 SER A N 1
ATOM 3451 C CA . SER A 1 437 ? -16.021 6.120 3.123 1.00 30.83 437 SER A CA 1
ATOM 3452 C C . SER A 1 437 ? -15.028 7.261 3.262 1.00 30.83 437 SER A C 1
ATOM 3454 O O . SER A 1 437 ? -14.723 7.901 2.251 1.00 30.83 437 SER A O 1
ATOM 3456 N N . ILE A 1 438 ? -14.557 7.543 4.477 1.00 34.19 438 ILE A N 1
ATOM 3457 C CA . ILE A 1 438 ? -13.295 8.253 4.650 1.00 34.19 438 ILE A CA 1
ATOM 3458 C C . ILE A 1 438 ? -12.322 7.422 3.821 1.00 34.19 438 ILE A C 1
ATOM 3460 O O . ILE A 1 438 ? -11.908 6.345 4.257 1.00 34.19 438 ILE A O 1
ATOM 3464 N N . GLN A 1 439 ? -12.100 7.824 2.564 1.00 30.75 439 GLN A N 1
ATOM 3465 C CA . GLN A 1 439 ? -11.260 7.061 1.662 1.00 30.75 439 GLN A CA 1
ATOM 3466 C C . GLN A 1 439 ? -9.931 6.947 2.393 1.00 30.75 439 GLN A C 1
ATOM 3468 O O . GLN A 1 439 ? -9.465 7.965 2.928 1.00 30.75 439 GLN A O 1
ATOM 3473 N N . PRO A 1 440 ? -9.363 5.734 2.514 1.00 38.53 440 PRO A N 1
ATOM 3474 C CA . PRO A 1 440 ? -8.068 5.609 3.141 1.00 38.53 440 PRO A CA 1
ATOM 3475 C C . PRO A 1 440 ? -7.135 6.570 2.385 1.00 38.53 440 PRO A C 1
ATOM 3477 O O . PRO A 1 440 ? -7.064 6.481 1.158 1.00 38.53 440 PRO A O 1
ATOM 3480 N N . PRO A 1 441 ? -6.525 7.561 3.061 1.00 40.97 441 PRO A N 1
ATOM 3481 C CA . PRO A 1 441 ? -5.582 8.480 2.428 1.00 40.97 441 PRO A CA 1
ATOM 3482 C C . PRO A 1 441 ? -4.533 7.753 1.594 1.00 40.97 441 PRO A C 1
ATOM 3484 O O . PRO A 1 441 ? -4.237 6.587 1.881 1.00 40.97 441 PRO A O 1
ATOM 3487 N N . PRO A 1 442 ? -3.906 8.456 0.635 1.00 48.53 442 PRO A N 1
ATOM 3488 C CA . PRO A 1 442 ? -2.788 7.898 -0.103 1.00 48.53 442 PRO A CA 1
ATOM 3489 C C . PRO A 1 442 ? -1.719 7.396 0.872 1.00 48.53 442 PRO A C 1
ATOM 3491 O O . PRO A 1 442 ? -1.339 8.061 1.841 1.00 48.53 442 PRO A O 1
ATOM 3494 N N . THR A 1 443 ? -1.254 6.177 0.630 1.00 60.81 443 THR A N 1
ATOM 3495 C CA . THR A 1 443 ? -0.170 5.575 1.398 1.00 60.81 443 THR A CA 1
ATOM 3496 C C . THR A 1 443 ? 1.115 6.387 1.202 1.00 60.81 443 THR A C 1
ATOM 3498 O O . THR A 1 443 ? 1.396 6.784 0.069 1.00 60.81 443 THR A O 1
ATOM 3501 N N . PRO A 1 444 ? 1.919 6.615 2.260 1.00 68.25 444 PRO A N 1
ATOM 3502 C CA . PRO A 1 444 ? 3.271 7.151 2.153 1.00 68.25 444 PRO A CA 1
ATOM 3503 C C . PRO A 1 444 ? 4.057 6.572 0.975 1.00 68.25 444 PRO A C 1
ATOM 3505 O O . PRO A 1 444 ? 4.005 5.366 0.725 1.00 68.25 444 PRO A O 1
ATOM 3508 N N . THR A 1 445 ? 4.809 7.423 0.275 1.00 68.31 445 THR A N 1
ATOM 3509 C CA . THR A 1 445 ? 5.599 7.005 -0.885 1.00 68.31 445 THR A CA 1
ATOM 3510 C C . THR A 1 445 ? 6.683 6.011 -0.458 1.00 68.31 445 THR A C 1
ATOM 3512 O O . THR A 1 445 ? 7.466 6.327 0.445 1.00 68.31 445 THR A O 1
ATOM 3515 N N . PRO A 1 446 ? 6.760 4.824 -1.082 1.00 71.25 446 PRO A N 1
ATOM 3516 C CA . PRO A 1 446 ? 7.829 3.877 -0.801 1.00 71.25 446 PRO A CA 1
ATOM 3517 C C . PRO A 1 446 ? 9.195 4.431 -1.237 1.00 71.25 446 PRO A C 1
ATOM 3519 O O . PRO A 1 446 ? 9.265 5.244 -2.165 1.00 71.25 446 PRO A O 1
ATOM 3522 N N . PRO A 1 447 ? 10.298 4.000 -0.598 1.00 69.31 447 PRO A N 1
ATOM 3523 C CA . PRO A 1 447 ? 11.639 4.354 -1.047 1.00 69.31 447 PRO A CA 1
ATOM 3524 C C . PRO A 1 447 ? 11.877 3.863 -2.482 1.00 69.31 447 PRO A C 1
ATOM 3526 O O . PRO A 1 447 ? 11.370 2.815 -2.886 1.00 69.31 447 PRO A O 1
ATOM 3529 N N . GLN A 1 448 ? 12.664 4.616 -3.256 1.00 62.34 448 GLN A N 1
ATOM 3530 C CA . GLN A 1 448 ? 13.076 4.169 -4.587 1.00 62.34 448 GLN A CA 1
ATOM 3531 C C . GLN A 1 448 ? 13.979 2.938 -4.453 1.00 62.34 448 GLN A C 1
ATOM 3533 O O . GLN A 1 448 ? 14.919 2.941 -3.655 1.00 62.34 448 GLN A O 1
ATOM 3538 N N . ARG A 1 449 ? 13.699 1.882 -5.226 1.00 66.06 449 ARG A N 1
ATOM 3539 C CA . ARG A 1 449 ? 14.557 0.690 -5.258 1.00 66.06 449 ARG A CA 1
ATOM 3540 C C . ARG A 1 449 ? 15.912 1.081 -5.856 1.00 66.06 449 ARG A C 1
ATOM 3542 O O . ARG A 1 449 ? 15.963 1.787 -6.859 1.00 66.06 449 ARG A O 1
ATOM 3549 N N . GLY A 1 450 ? 16.997 0.667 -5.200 1.00 41.69 450 GLY A N 1
ATOM 3550 C CA . GLY A 1 450 ? 18.370 1.027 -5.556 1.00 41.69 450 GLY A CA 1
ATOM 3551 C C . GLY A 1 450 ? 18.786 0.458 -6.912 1.00 41.69 450 GLY A C 1
ATOM 3552 O O . GLY A 1 450 ? 19.259 -0.668 -7.008 1.00 41.69 450 GLY A O 1
ATOM 3553 N N . GLY A 1 451 ? 18.607 1.258 -7.951 1.00 46.09 451 GLY A N 1
ATOM 3554 C CA . GLY A 1 451 ? 19.046 1.047 -9.322 1.00 46.09 451 GLY A CA 1
ATOM 3555 C C . GLY A 1 451 ? 18.697 2.315 -10.092 1.00 46.09 451 GLY A C 1
ATOM 3556 O O . GLY A 1 451 ? 17.712 2.971 -9.748 1.00 46.09 451 GLY A O 1
ATOM 3557 N N . SER A 1 452 ? 19.502 2.709 -11.082 1.00 42.25 452 SER A N 1
ATOM 3558 C CA . SER A 1 452 ? 19.088 3.785 -11.989 1.00 42.25 452 SER A CA 1
ATOM 3559 C C . SER A 1 452 ? 17.662 3.482 -12.460 1.00 42.25 452 SER A C 1
ATOM 3561 O O . SER A 1 452 ? 17.406 2.331 -12.830 1.00 42.25 452 SER A O 1
ATOM 3563 N N . PRO A 1 453 ? 16.720 4.449 -12.403 1.00 54.66 453 PRO A N 1
ATOM 3564 C CA . PRO A 1 453 ? 15.361 4.200 -12.871 1.00 54.66 453 PRO A CA 1
ATOM 3565 C C . PRO A 1 453 ? 15.420 3.680 -14.306 1.00 54.66 453 PRO A C 1
ATOM 3567 O O . PRO A 1 453 ? 14.731 2.735 -14.650 1.00 54.66 453 PRO A O 1
ATOM 3570 N N . GLU A 1 454 ? 16.344 4.208 -15.097 1.00 61.97 454 GLU A N 1
ATOM 3571 C CA . GLU A 1 454 ? 16.650 3.741 -16.432 1.00 61.97 454 GLU A CA 1
ATOM 3572 C C . GLU A 1 454 ? 17.600 2.532 -16.430 1.00 61.97 454 GLU A C 1
ATOM 3574 O O . GLU A 1 454 ? 18.688 2.567 -15.846 1.00 61.97 454 GLU A O 1
ATOM 3579 N N . ARG A 1 455 ? 17.214 1.458 -17.127 1.00 77.69 455 ARG A N 1
ATOM 3580 C CA . ARG A 1 455 ? 18.142 0.373 -17.461 1.00 77.69 455 ARG A CA 1
ATOM 3581 C C . ARG A 1 455 ? 19.088 0.849 -18.536 1.00 77.69 455 ARG A C 1
ATOM 3583 O O . ARG A 1 455 ? 18.624 1.322 -19.561 1.00 77.69 455 ARG A O 1
ATOM 3590 N N . THR A 1 456 ? 20.383 0.653 -18.343 1.00 71.00 456 THR A N 1
ATOM 3591 C CA . THR A 1 456 ? 21.358 0.834 -19.413 1.00 71.00 456 THR A CA 1
ATOM 3592 C C . THR A 1 456 ? 21.544 -0.475 -20.193 1.00 71.00 456 THR A C 1
ATOM 3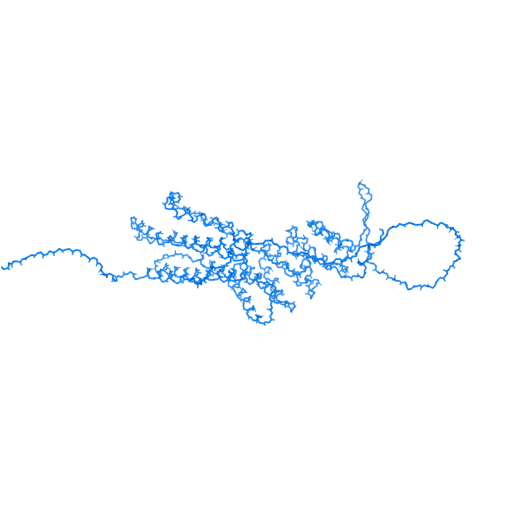594 O O . THR A 1 456 ? 21.425 -1.572 -19.630 1.00 71.00 456 THR A O 1
ATOM 3597 N N . PRO A 1 457 ? 21.806 -0.394 -21.505 1.00 66.88 457 PRO A N 1
ATOM 3598 C CA . PRO A 1 457 ? 22.196 -1.539 -22.322 1.00 66.88 457 PRO A CA 1
ATOM 3599 C C . PRO A 1 457 ? 23.578 -2.056 -21.875 1.00 66.88 457 PRO A C 1
ATOM 3601 O O . PRO A 1 457 ? 24.294 -1.358 -21.149 1.00 66.88 457 PRO A O 1
ATOM 3604 N N . PRO A 1 458 ? 23.990 -3.276 -22.270 1.00 57.16 458 PRO A N 1
ATOM 3605 C CA . PRO A 1 458 ? 25.350 -3.736 -22.006 1.00 57.16 458 PRO A CA 1
ATOM 3606 C C . PRO A 1 458 ? 26.370 -2.745 -22.582 1.00 57.16 458 PRO A C 1
ATOM 3608 O O . PRO A 1 458 ? 26.216 -2.266 -23.705 1.00 57.16 458 PRO A O 1
ATOM 3611 N N . THR A 1 459 ? 27.427 -2.449 -21.823 1.00 46.16 459 THR A N 1
ATOM 3612 C CA . THR A 1 459 ? 28.547 -1.639 -22.310 1.00 46.16 459 THR A CA 1
ATOM 3613 C C . THR A 1 459 ? 29.284 -2.415 -23.400 1.00 46.16 459 THR A C 1
ATOM 3615 O O . THR A 1 459 ? 30.169 -3.218 -23.104 1.00 46.16 459 THR A O 1
ATOM 3618 N N . SER A 1 460 ? 28.924 -2.191 -24.664 1.00 42.53 460 SER A N 1
ATOM 3619 C CA . SER A 1 460 ? 29.869 -2.384 -25.766 1.00 42.53 460 SER A CA 1
ATOM 3620 C C . SER A 1 460 ? 31.034 -1.398 -25.558 1.00 42.53 460 SER A C 1
ATOM 3622 O O . SER A 1 460 ? 30.782 -0.268 -25.121 1.00 42.53 460 SER A O 1
ATOM 3624 N N . PRO A 1 461 ? 32.299 -1.765 -25.839 1.00 41.84 461 PRO A N 1
ATOM 3625 C CA . PRO A 1 461 ? 33.461 -0.874 -25.702 1.00 41.84 461 PRO A CA 1
ATOM 3626 C C . PRO A 1 461 ? 33.376 0.456 -26.490 1.00 41.84 461 PRO A C 1
ATOM 3628 O O . PRO A 1 461 ? 34.257 1.301 -26.358 1.00 41.84 461 PRO A O 1
ATOM 3631 N N . GLU A 1 462 ? 32.321 0.685 -27.272 1.00 48.88 462 GLU A N 1
ATOM 3632 C CA . GLU A 1 462 ? 32.132 1.850 -28.143 1.00 48.88 462 GLU A CA 1
ATOM 3633 C C . GLU A 1 462 ? 31.485 3.087 -27.497 1.00 48.88 462 GLU A C 1
ATOM 3635 O O . GLU A 1 462 ? 31.603 4.180 -28.054 1.00 48.88 462 GLU A O 1
ATOM 3640 N N . ALA A 1 463 ? 30.863 2.997 -26.313 1.00 39.06 463 ALA A N 1
ATOM 3641 C CA . ALA A 1 463 ? 30.257 4.184 -25.683 1.00 39.06 463 ALA A CA 1
ATOM 3642 C C . ALA A 1 463 ? 31.296 5.263 -25.287 1.00 39.06 463 ALA A C 1
ATOM 3644 O O . ALA A 1 463 ? 30.951 6.427 -25.100 1.00 39.06 463 ALA A O 1
ATOM 3645 N N . ALA A 1 464 ? 32.583 4.903 -25.222 1.00 33.31 464 ALA A N 1
ATOM 3646 C CA . ALA A 1 464 ? 33.685 5.830 -24.960 1.00 33.31 464 ALA A CA 1
ATOM 3647 C C . ALA A 1 464 ? 34.169 6.609 -26.207 1.00 33.31 464 ALA A C 1
ATOM 3649 O O . ALA A 1 464 ? 34.998 7.505 -26.070 1.00 33.31 464 ALA A O 1
ATOM 3650 N N . GLY A 1 465 ? 33.680 6.290 -27.414 1.00 33.62 465 GLY A N 1
ATOM 3651 C CA . GLY A 1 465 ? 34.234 6.805 -28.675 1.00 33.62 465 GLY A CA 1
ATOM 3652 C C . GLY A 1 465 ? 33.469 7.945 -29.358 1.00 33.62 465 GLY A C 1
ATOM 3653 O O . GLY A 1 465 ? 33.969 8.491 -30.334 1.00 33.62 465 GLY A O 1
ATOM 3654 N N . ARG A 1 466 ? 32.272 8.334 -28.891 1.00 41.34 466 ARG A N 1
ATOM 3655 C CA . ARG A 1 466 ? 31.434 9.340 -29.591 1.00 41.34 466 ARG A CA 1
ATOM 3656 C C . ARG A 1 466 ? 31.784 10.810 -29.304 1.00 41.34 466 ARG A C 1
ATOM 3658 O O . ARG A 1 466 ? 31.138 11.699 -29.847 1.00 41.34 466 ARG A O 1
ATOM 3665 N N . GLN A 1 467 ? 32.830 11.093 -28.526 1.00 30.84 467 GLN A N 1
ATOM 3666 C CA . GLN A 1 467 ? 33.479 12.409 -28.544 1.00 30.84 467 GLN A CA 1
ATOM 3667 C C . GLN A 1 467 ? 34.617 12.376 -29.558 1.00 30.84 467 GLN A C 1
ATOM 3669 O O . GLN A 1 467 ? 35.736 12.067 -29.182 1.00 30.84 467 GLN A O 1
ATOM 3674 N N . ILE A 1 468 ? 34.310 12.632 -30.825 1.00 34.81 468 ILE A N 1
ATOM 3675 C CA . ILE A 1 468 ? 35.144 13.288 -31.846 1.00 34.81 468 ILE A CA 1
ATOM 3676 C C . ILE A 1 468 ? 34.323 13.181 -33.134 1.00 34.81 468 ILE A C 1
ATOM 3678 O O . ILE A 1 468 ? 34.223 12.101 -33.710 1.00 34.81 468 ILE A O 1
ATOM 3682 N N . LEU A 1 469 ? 33.716 14.296 -33.537 1.00 33.34 469 LEU A N 1
ATOM 3683 C CA . LEU A 1 469 ? 33.672 14.817 -34.907 1.00 33.34 469 LEU A CA 1
ATOM 3684 C C . LEU A 1 469 ? 33.221 16.278 -34.851 1.00 33.34 469 LEU A C 1
ATOM 3686 O O . LEU A 1 469 ? 32.206 16.553 -34.173 1.00 33.34 469 LEU A O 1
#